Protein AF-0000000067243871 (afdb_homodimer)

Structure (mmCIF, N/CA/C/O backbone):
data_AF-0000000067243871-model_v1
#
loop_
_entity.id
_entity.type
_entity.pdbx_description
1 polymer 'Copper homeostasis protein cutC homolog'
#
loop_
_atom_site.group_PDB
_atom_site.id
_atom_site.type_symbol
_atom_site.label_atom_id
_atom_site.label_alt_id
_atom_site.label_comp_id
_atom_site.label_asym_id
_atom_site.label_entity_id
_atom_site.label_seq_id
_atom_site.pdbx_PDB_ins_code
_atom_site.Cartn_x
_atom_site.Cartn_y
_atom_site.Cartn_z
_atom_site.occupancy
_atom_site.B_iso_or_equiv
_atom_site.auth_seq_id
_atom_site.auth_comp_id
_atom_site.auth_asym_id
_atom_site.auth_atom_id
_atom_site.pdbx_PDB_model_num
ATOM 1 N N . MET A 1 1 ? 8.406 -3.414 8.094 1 83.31 1 MET A N 1
ATOM 2 C CA . MET A 1 1 ? 8.859 -2.148 7.52 1 83.31 1 MET A CA 1
ATOM 3 C C . MET A 1 1 ? 9.125 -1.122 8.617 1 83.31 1 MET A C 1
ATOM 5 O O . MET A 1 1 ? 10.227 -0.562 8.695 1 83.31 1 MET A O 1
ATOM 9 N N . ILE A 1 2 ? 8.273 -0.991 9.562 1 86.38 2 ILE A N 1
ATOM 10 C CA . ILE A 1 2 ? 8.422 0.014 10.609 1 86.38 2 ILE A CA 1
ATOM 11 C C . ILE A 1 2 ? 9.656 -0.306 11.461 1 86.38 2 ILE A C 1
ATOM 13 O O . ILE A 1 2 ? 10.484 0.57 11.719 1 86.38 2 ILE A O 1
ATOM 17 N N . ARG A 1 3 ? 9.805 -1.567 11.75 1 86.12 3 ARG A N 1
ATOM 18 C CA . ARG A 1 3 ? 10.945 -1.981 12.555 1 86.12 3 ARG A CA 1
ATOM 19 C C . ARG A 1 3 ? 12.258 -1.742 11.812 1 86.12 3 ARG A C 1
ATOM 21 O O . ARG A 1 3 ? 13.25 -1.315 12.406 1 86.12 3 ARG A O 1
ATOM 28 N N . ALA A 1 4 ? 12.219 -2.045 10.547 1 84.88 4 ALA A N 1
ATOM 29 C CA . ALA A 1 4 ? 13.414 -1.809 9.742 1 84.88 4 ALA A CA 1
ATOM 30 C C . ALA A 1 4 ? 13.766 -0.324 9.703 1 84.88 4 ALA A C 1
ATOM 32 O O . ALA A 1 4 ? 14.938 0.047 9.836 1 84.88 4 ALA A O 1
ATOM 33 N N . CYS A 1 5 ? 12.789 0.509 9.539 1 87.19 5 CYS 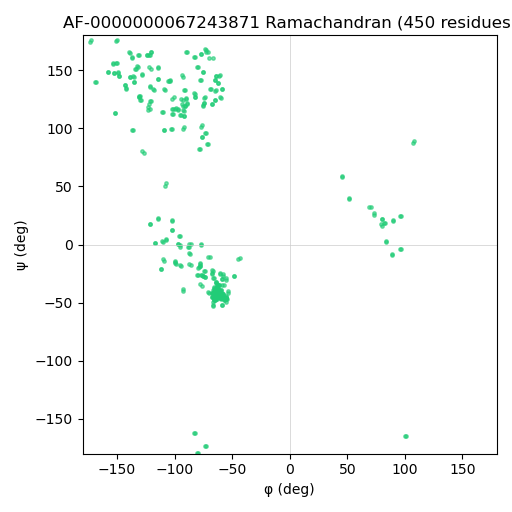A N 1
ATOM 34 C CA . CYS A 1 5 ? 13 1.952 9.523 1 87.19 5 CYS A CA 1
ATOM 35 C C . CYS A 1 5 ? 13.531 2.441 10.859 1 87.19 5 CYS A C 1
ATOM 37 O O . CYS A 1 5 ? 14.477 3.232 10.906 1 87.19 5 CYS A O 1
ATOM 39 N N . ARG A 1 6 ? 12.922 1.934 11.93 1 89.5 6 ARG A N 1
ATOM 40 C CA . ARG A 1 6 ? 13.344 2.346 13.266 1 89.5 6 ARG A CA 1
ATOM 41 C C . ARG A 1 6 ? 14.797 1.952 13.523 1 89.5 6 ARG A C 1
ATOM 43 O O . ARG A 1 6 ? 15.555 2.727 14.102 1 89.5 6 ARG A O 1
ATOM 50 N N . SER A 1 7 ? 15.141 0.756 13.078 1 88.62 7 SER A N 1
ATOM 51 C CA . SER A 1 7 ? 16.5 0.273 13.273 1 88.62 7 SER A CA 1
ATOM 52 C C . SER A 1 7 ? 17.5 1.101 12.477 1 88.62 7 SER A C 1
ATOM 54 O O . SER A 1 7 ? 18.656 1.27 12.898 1 88.62 7 SER A O 1
ATOM 56 N N . ALA A 1 8 ? 17.094 1.659 11.375 1 85.75 8 ALA A N 1
ATOM 57 C CA . ALA A 1 8 ? 18 2.348 10.453 1 85.75 8 ALA A CA 1
ATOM 58 C C . ALA A 1 8 ? 18.031 3.848 10.727 1 85.75 8 ALA A C 1
ATOM 60 O O . ALA A 1 8 ? 18.922 4.555 10.266 1 85.75 8 ALA A O 1
ATOM 61 N N . PHE A 1 9 ? 17 4.371 11.461 1 87.75 9 PHE A N 1
ATOM 62 C CA . PHE A 1 9 ? 16.812 5.809 11.617 1 87.75 9 PHE A CA 1
ATOM 63 C C . PHE A 1 9 ? 16.609 6.168 13.086 1 87.75 9 PHE A C 1
ATOM 65 O O . PHE A 1 9 ? 15.703 5.648 13.742 1 87.75 9 PHE A O 1
ATOM 72 N N . SER A 1 10 ? 17.391 7.117 13.633 1 89.56 10 SER A N 1
ATOM 73 C CA . SER A 1 10 ? 17.359 7.453 15.047 1 89.56 10 SER A CA 1
ATOM 74 C C . SER A 1 10 ? 16.516 8.703 15.305 1 89.56 10 SER A C 1
ATOM 76 O O . SER A 1 10 ? 16.188 9.008 16.453 1 89.56 10 SER A O 1
ATOM 78 N N . GLY A 1 11 ? 16.203 9.438 14.266 1 90.81 11 GLY A N 1
ATOM 79 C CA . GLY A 1 11 ? 15.398 10.633 14.43 1 90.81 11 GLY A CA 1
ATOM 80 C C . GLY A 1 11 ? 13.938 10.336 14.703 1 90.81 11 GLY A C 1
ATOM 81 O O . GLY A 1 11 ? 13.586 9.203 15.039 1 90.81 11 GLY A O 1
ATOM 82 N N . GLN A 1 12 ? 13.141 11.352 14.734 1 93.31 12 GLN A N 1
ATOM 83 C CA . GLN A 1 12 ? 11.711 11.195 14.992 1 93.31 12 GLN A CA 1
ATOM 84 C C . GLN A 1 12 ? 11.023 10.461 13.844 1 93.31 12 GLN A C 1
ATOM 86 O O . GLN A 1 12 ? 11.078 10.898 12.695 1 93.31 12 GLN A O 1
ATOM 91 N N . LEU A 1 13 ? 10.422 9.375 14.117 1 94.81 13 LEU A N 1
ATOM 92 C CA . LEU A 1 13 ? 9.758 8.531 13.125 1 94.81 13 LEU A CA 1
ATOM 93 C C . LEU A 1 13 ? 8.242 8.57 13.312 1 94.81 13 LEU A C 1
ATOM 95 O O . LEU A 1 13 ? 7.73 8.188 14.359 1 94.81 13 LEU A O 1
ATOM 99 N N . MET A 1 14 ? 7.59 9.117 12.352 1 96.62 14 MET A N 1
ATOM 100 C CA . MET A 1 14 ? 6.133 9.164 12.328 1 96.62 14 MET A CA 1
ATOM 101 C C . MET A 1 14 ? 5.57 8.164 11.32 1 96.62 14 MET A C 1
ATOM 103 O O . MET A 1 14 ? 6.109 8.008 10.227 1 96.62 14 MET A O 1
ATOM 107 N N . VAL A 1 15 ? 4.492 7.508 11.664 1 96.5 15 VAL A N 1
ATOM 108 C CA . VAL A 1 15 ? 3.941 6.492 10.773 1 96.5 15 VAL A CA 1
ATOM 109 C C . VAL A 1 15 ? 2.504 6.852 10.406 1 96.5 15 VAL A C 1
ATOM 111 O O . VAL A 1 15 ? 1.722 7.27 11.266 1 96.5 15 VAL A O 1
ATOM 114 N N . MET A 1 16 ? 2.164 6.723 9.188 1 96.19 16 MET A N 1
ATOM 115 C CA . MET A 1 16 ? 0.822 6.98 8.664 1 96.19 16 MET A CA 1
ATOM 116 C C . MET A 1 16 ? -0.132 5.852 9.047 1 96.19 16 MET A C 1
ATOM 118 O O . MET A 1 16 ? 0.152 4.68 8.781 1 96.19 16 MET A O 1
ATOM 122 N N . VAL A 1 17 ? -1.142 6.156 9.695 1 97.38 17 VAL A N 1
ATOM 123 C CA . VAL A 1 17 ? -2.232 5.242 10.023 1 97.38 17 VAL A CA 1
ATOM 124 C C . VAL A 1 17 ? -3.428 5.52 9.117 1 97.38 17 VAL A C 1
ATOM 126 O O . VAL A 1 17 ? -4.195 6.453 9.359 1 97.38 17 VAL A O 1
ATOM 129 N N . ARG A 1 18 ? -3.609 4.77 8.109 1 95.06 18 ARG A N 1
ATOM 130 C CA . ARG A 1 18 ? -4.609 4.941 7.066 1 95.06 18 ARG A CA 1
ATOM 131 C C . ARG A 1 18 ? -5.004 3.604 6.453 1 95.06 18 ARG A C 1
ATOM 133 O O . ARG A 1 18 ? -4.188 2.953 5.793 1 95.06 18 ARG A O 1
ATOM 140 N N . PRO A 1 19 ? -6.215 3.207 6.656 1 91.06 19 PRO A N 1
ATOM 141 C CA . PRO A 1 19 ? -6.594 1.842 6.285 1 91.06 19 PRO A CA 1
ATOM 142 C C . PRO A 1 19 ? -6.832 1.685 4.785 1 91.06 19 PRO A C 1
ATOM 144 O O . PRO A 1 19 ? -6.879 0.56 4.277 1 91.06 19 PRO A O 1
ATOM 147 N N . ARG A 1 20 ? -6.996 2.74 4.043 1 86.69 20 ARG A N 1
ATOM 148 C CA . ARG A 1 20 ? -7.152 2.666 2.594 1 86.69 20 ARG A CA 1
ATOM 149 C C . ARG A 1 20 ? -6.691 3.955 1.926 1 86.69 20 ARG A C 1
ATOM 151 O O . ARG A 1 20 ? -6.707 5.023 2.545 1 86.69 20 ARG A O 1
ATOM 158 N N . GLY A 1 21 ? -6.348 3.828 0.744 1 85.62 21 GLY A N 1
ATOM 159 C CA . GLY A 1 21 ? -5.941 4.996 -0.021 1 85.62 21 GLY A CA 1
ATOM 160 C C . GLY A 1 21 ? -7.117 5.801 -0.545 1 85.62 21 GLY A C 1
ATOM 161 O O . GLY A 1 21 ? -8.266 5.516 -0.219 1 85.62 21 GLY A O 1
ATOM 162 N N . GLY A 1 22 ? -6.668 6.836 -1.24 1 87.06 22 GLY A N 1
ATOM 163 C CA . GLY A 1 22 ? -7.688 7.656 -1.882 1 87.06 22 GLY A CA 1
ATOM 164 C C . GLY A 1 22 ? -7.996 8.93 -1.116 1 87.06 22 GLY A C 1
ATOM 165 O O . GLY A 1 22 ? -7.227 9.344 -0.248 1 87.06 22 GLY A O 1
ATOM 166 N N . GLY A 1 23 ? -9.164 9.531 -1.521 1 91 23 GLY A N 1
ATOM 167 C CA . GLY A 1 23 ? -9.523 10.828 -0.972 1 91 23 GLY A CA 1
ATOM 168 C C . GLY A 1 23 ? -10.711 10.773 -0.039 1 91 23 GLY A C 1
ATOM 169 O O . GLY A 1 23 ? -11.211 11.812 0.398 1 91 23 GLY A O 1
ATOM 170 N N . ASP A 1 24 ? -11.195 9.547 0.159 1 93.94 24 ASP A N 1
ATOM 171 C CA . ASP A 1 24 ? -12.305 9.352 1.08 1 93.94 24 ASP A CA 1
ATOM 172 C C . ASP A 1 24 ? -11.805 9.039 2.49 1 93.94 24 ASP A C 1
ATOM 174 O O . ASP A 1 24 ? -11.227 7.98 2.732 1 93.94 24 ASP A O 1
ATOM 178 N N . PHE A 1 25 ? -12.102 9.953 3.391 1 97.31 25 PHE A N 1
ATOM 179 C CA . PHE A 1 25 ? -11.609 9.812 4.758 1 97.31 25 PHE A CA 1
ATOM 180 C C . PHE A 1 25 ? -12.766 9.594 5.727 1 97.31 25 PHE A C 1
ATOM 182 O O . PHE A 1 25 ? -12.688 9.977 6.895 1 97.31 25 PHE A O 1
ATOM 189 N N . VAL A 1 26 ? -13.898 9.109 5.211 1 97.31 26 VAL A N 1
ATOM 190 C CA . VAL A 1 26 ? -15.023 8.641 6.02 1 97.31 26 VAL A CA 1
ATOM 191 C C . VAL A 1 26 ? -14.867 7.148 6.305 1 97.31 26 VAL A C 1
ATOM 193 O O . VAL A 1 26 ? -14.867 6.332 5.383 1 97.31 26 VAL A O 1
ATOM 196 N N . TYR A 1 27 ? -14.773 6.852 7.582 1 96.31 27 TYR A N 1
ATOM 197 C CA . TYR A 1 27 ? -14.391 5.488 7.934 1 96.31 27 TYR A CA 1
ATOM 198 C C . TYR A 1 27 ? -15.531 4.77 8.641 1 96.31 27 TYR A C 1
ATOM 200 O O . TYR A 1 27 ? -16.266 5.375 9.43 1 96.31 27 TYR A O 1
ATOM 208 N N . SER A 1 28 ? -15.68 3.473 8.336 1 93.88 28 SER A N 1
ATOM 209 C CA . SER A 1 28 ? -16.562 2.596 9.086 1 93.88 28 SER A CA 1
ATOM 210 C C . SER A 1 28 ? -15.984 2.258 10.453 1 93.88 28 SER A C 1
ATOM 212 O O . SER A 1 28 ? -14.797 2.504 10.711 1 93.88 28 SER A O 1
ATOM 214 N N . ASP A 1 29 ? -16.797 1.679 11.336 1 95.06 29 ASP A N 1
ATOM 215 C CA . ASP A 1 29 ? -16.328 1.258 12.648 1 95.06 29 ASP A CA 1
ATOM 216 C C . ASP A 1 29 ? -15.219 0.217 12.539 1 95.06 29 ASP A C 1
ATOM 218 O O . ASP A 1 29 ? -14.258 0.241 13.312 1 95.06 29 ASP A O 1
ATOM 222 N N . ALA A 1 30 ? -15.383 -0.654 11.617 1 91.88 30 ALA A N 1
ATOM 223 C CA . ALA A 1 30 ? -14.375 -1.69 11.406 1 91.88 30 ALA A CA 1
ATOM 224 C C . ALA A 1 30 ? -13.039 -1.081 11 1 91.88 30 ALA A C 1
ATOM 226 O O . ALA A 1 30 ? -11.984 -1.509 11.477 1 91.88 30 ALA A O 1
ATOM 227 N N . GLU A 1 31 ? -13.07 -0.105 10.133 1 93.88 31 GLU A N 1
ATOM 228 C CA . GLU A 1 31 ? -11.852 0.576 9.711 1 93.88 31 GLU A CA 1
ATOM 229 C C . GLU A 1 31 ? -11.203 1.322 10.875 1 93.88 31 GLU A C 1
ATOM 231 O O . GLU A 1 31 ? -9.977 1.334 11 1 93.88 31 GLU A O 1
ATOM 236 N N . VAL A 1 32 ? -12 1.915 11.695 1 97.44 32 VAL A N 1
ATOM 237 C CA . VAL A 1 32 ? -11.477 2.633 12.852 1 97.44 32 VAL A CA 1
ATOM 238 C C . VAL A 1 32 ? -10.781 1.655 13.797 1 97.44 32 VAL A C 1
ATOM 240 O O . VAL A 1 32 ? -9.711 1.954 14.336 1 97.44 32 VAL A O 1
ATOM 243 N N . GLN A 1 33 ? -11.398 0.511 13.977 1 95.5 33 GLN A N 1
ATOM 244 C CA . GLN A 1 33 ? -10.773 -0.498 14.82 1 95.5 33 GLN A CA 1
ATOM 245 C C . GLN A 1 33 ? -9.414 -0.91 14.273 1 95.5 33 GLN A C 1
ATOM 247 O O . GLN A 1 33 ? -8.461 -1.095 15.031 1 95.5 33 GLN A O 1
ATOM 252 N N . VAL A 1 34 ? -9.336 -1.021 12.977 1 94.94 34 VAL A N 1
ATOM 253 C CA . VAL A 1 34 ? -8.07 -1.343 12.336 1 94.94 34 VAL A CA 1
ATOM 254 C C . VAL A 1 34 ? -7.055 -0.231 12.609 1 94.94 34 VAL A C 1
ATOM 256 O O . VAL A 1 34 ? -5.895 -0.503 12.922 1 94.94 34 VAL A O 1
ATOM 259 N N . MET A 1 35 ? -7.465 0.986 12.531 1 97.75 35 MET A N 1
ATOM 260 C CA . MET A 1 35 ? -6.586 2.131 12.758 1 97.75 35 MET A CA 1
ATOM 261 C C . MET A 1 35 ? -6.07 2.145 14.195 1 97.75 35 MET A C 1
ATOM 263 O O . MET A 1 35 ? -4.891 2.414 14.43 1 97.75 35 MET A O 1
ATOM 267 N N . LEU A 1 36 ? -6.969 1.835 15.102 1 97.69 36 LEU A N 1
ATOM 268 C CA . LEU A 1 36 ? -6.566 1.789 16.5 1 97.69 36 LEU A CA 1
ATOM 269 C C . LEU A 1 36 ? -5.52 0.702 16.734 1 97.69 36 LEU A C 1
ATOM 271 O O . LEU A 1 36 ? -4.52 0.931 17.422 1 97.69 36 LEU A O 1
ATOM 275 N N . GLU A 1 37 ? -5.73 -0.431 16.156 1 94.44 37 GLU A N 1
ATOM 276 C CA . GLU A 1 37 ? -4.762 -1.514 16.281 1 94.44 37 GLU A CA 1
ATOM 277 C C . GLU A 1 37 ? -3.434 -1.138 15.633 1 94.44 37 GLU A C 1
ATOM 279 O O . GLU A 1 37 ? -2.365 -1.491 16.141 1 94.44 37 GLU A O 1
ATOM 284 N N . ASP A 1 38 ? -3.506 -0.449 14.539 1 95.81 38 ASP A N 1
ATOM 285 C CA . ASP A 1 38 ? -2.299 0.009 13.859 1 95.81 38 ASP A CA 1
ATOM 286 C C . ASP A 1 38 ? -1.501 0.965 14.742 1 95.81 38 ASP A C 1
ATOM 288 O O . ASP A 1 38 ? -0.269 0.931 14.75 1 95.81 38 ASP A O 1
ATOM 292 N N . ILE A 1 39 ? -2.188 1.791 15.469 1 97.81 39 ILE A N 1
ATOM 293 C CA . ILE A 1 39 ? -1.517 2.717 16.375 1 97.81 39 ILE A CA 1
ATOM 294 C C . ILE A 1 39 ? -0.784 1.933 17.453 1 97.81 39 ILE A C 1
ATOM 296 O O . ILE A 1 39 ? 0.384 2.205 17.75 1 97.81 39 ILE A O 1
ATOM 300 N N . ARG A 1 40 ? -1.415 0.957 18.047 1 96.38 40 ARG A N 1
ATOM 301 C CA . ARG A 1 40 ? -0.789 0.135 19.078 1 96.38 40 ARG A CA 1
ATOM 302 C C . ARG A 1 40 ? 0.431 -0.598 18.516 1 96.38 40 ARG A C 1
ATOM 304 O O . ARG A 1 40 ? 1.471 -0.665 19.188 1 96.38 40 ARG A O 1
ATOM 311 N N . THR A 1 41 ? 0.259 -1.119 17.344 1 92.75 41 THR A N 1
ATOM 312 C CA . THR A 1 41 ? 1.353 -1.847 16.703 1 92.75 41 THR A CA 1
ATOM 313 C C . THR A 1 41 ? 2.525 -0.915 16.422 1 92.75 41 THR A C 1
ATOM 315 O O . THR A 1 41 ? 3.684 -1.287 16.609 1 92.75 41 THR A O 1
ATOM 318 N N . ALA A 1 42 ? 2.213 0.248 15.875 1 95.25 42 ALA A N 1
ATOM 319 C CA . ALA A 1 42 ? 3.258 1.233 15.609 1 95.25 42 ALA A CA 1
ATOM 320 C C . ALA A 1 42 ? 4.039 1.564 16.875 1 95.25 42 ALA A C 1
ATOM 322 O O . ALA A 1 42 ? 5.27 1.624 16.859 1 95.25 42 ALA A O 1
ATOM 323 N N . LYS A 1 43 ? 3.35 1.765 17.953 1 97.06 43 LYS A N 1
ATOM 324 C CA . LYS A 1 43 ? 4.004 2.025 19.234 1 97.06 43 LYS A CA 1
ATOM 325 C C . LYS A 1 43 ? 4.949 0.891 19.609 1 97.06 43 LYS A C 1
ATOM 327 O O . LYS A 1 43 ? 6.094 1.134 20.016 1 97.06 43 LYS A O 1
ATOM 332 N N . ALA A 1 44 ? 4.457 -0.286 19.484 1 93.44 44 ALA A N 1
ATOM 333 C CA . ALA A 1 44 ? 5.254 -1.46 19.828 1 93.44 44 ALA A CA 1
ATOM 334 C C . ALA A 1 44 ? 6.52 -1.53 18.969 1 93.44 44 ALA A C 1
ATOM 336 O O . ALA A 1 44 ? 7.527 -2.102 19.391 1 93.44 44 ALA A O 1
ATOM 337 N N . CYS A 1 45 ? 6.4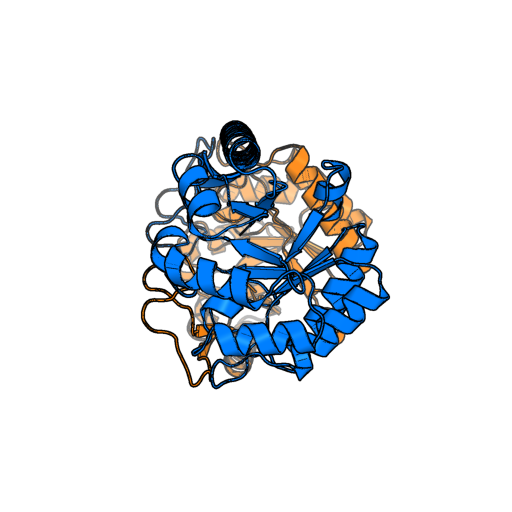77 -0.926 17.812 1 92.94 45 CYS A N 1
ATOM 338 C CA . CYS A 1 45 ? 7.625 -0.932 16.922 1 92.94 45 CYS A CA 1
ATOM 339 C C . CYS A 1 45 ? 8.57 0.22 17.234 1 92.94 45 CYS A C 1
ATOM 341 O O . CYS A 1 45 ? 9.609 0.375 16.578 1 92.94 45 CYS A O 1
ATOM 343 N N . GLY A 1 46 ? 8.188 1.13 18.109 1 95.25 46 GLY A N 1
ATOM 344 C CA . GLY A 1 46 ? 9.102 2.146 18.609 1 95.25 46 GLY A CA 1
ATOM 345 C C . GLY A 1 46 ? 8.992 3.463 17.859 1 95.25 46 GLY A C 1
ATOM 346 O O . GLY A 1 46 ? 9.953 4.234 17.812 1 95.25 46 GLY A O 1
ATOM 347 N N . VAL A 1 47 ? 7.875 3.699 17.281 1 96.56 47 VAL A N 1
ATOM 348 C CA . VAL A 1 47 ? 7.727 4.953 16.562 1 96.56 47 VAL A CA 1
ATOM 349 C C . VAL A 1 47 ? 7.5 6.098 17.547 1 96.56 47 VAL A C 1
ATOM 351 O O . VAL A 1 47 ? 7.188 5.867 18.719 1 96.56 47 VAL A O 1
ATOM 354 N N . ASP A 1 48 ? 7.676 7.324 17.078 1 97.69 48 ASP A N 1
ATOM 355 C CA . ASP A 1 48 ? 7.562 8.508 17.938 1 97.69 48 ASP A CA 1
ATOM 356 C C . ASP A 1 48 ? 6.195 9.164 17.781 1 97.69 48 ASP A C 1
ATOM 358 O O . ASP A 1 48 ? 5.785 9.961 18.625 1 97.69 48 ASP A O 1
ATOM 362 N N . GLY A 1 49 ? 5.504 8.82 16.734 1 98.12 49 GLY A N 1
ATOM 363 C CA . GLY A 1 49 ? 4.199 9.414 16.516 1 98.12 49 GLY A CA 1
ATOM 364 C C . GLY A 1 49 ? 3.453 8.781 15.352 1 98.12 49 GLY A C 1
ATOM 365 O O . GLY A 1 49 ? 3.984 7.91 14.664 1 98.12 49 GLY A O 1
ATOM 366 N N . VAL A 1 50 ? 2.209 9.234 15.164 1 98.5 50 VAL A N 1
ATOM 367 C CA . VAL A 1 50 ? 1.345 8.68 14.125 1 98.5 50 VAL A CA 1
ATOM 368 C C . VAL A 1 50 ? 0.696 9.812 13.336 1 98.5 50 VAL A C 1
ATOM 370 O O . VAL A 1 50 ? 0.607 10.945 13.82 1 98.5 50 VAL A O 1
ATOM 373 N N . VAL A 1 51 ? 0.349 9.578 12.117 1 98.69 51 VAL A N 1
ATOM 374 C CA . VAL A 1 51 ? -0.302 10.5 11.195 1 98.69 51 VAL A CA 1
ATOM 375 C C . VAL A 1 51 ? -1.636 9.914 10.734 1 98.69 51 VAL A C 1
ATOM 377 O O . VAL A 1 51 ? -1.694 8.773 10.273 1 98.69 51 VAL A O 1
ATOM 380 N N . PHE A 1 52 ? -2.689 10.617 10.922 1 98.69 52 PHE A N 1
ATOM 381 C CA . PHE A 1 52 ? -4.008 10.125 10.539 1 98.69 52 PHE A CA 1
ATOM 382 C C . PHE A 1 52 ? -4.934 11.281 10.18 1 98.69 52 PHE A C 1
ATOM 384 O O . PHE A 1 52 ? -4.539 12.445 10.242 1 98.69 52 PHE A O 1
ATOM 391 N N . GLY A 1 53 ? -6.078 11.055 9.742 1 98.62 53 GLY A N 1
ATOM 392 C CA . GLY A 1 53 ? -7.137 12 9.43 1 98.62 53 GLY A CA 1
ATOM 393 C C . GLY A 1 53 ? -8.477 11.344 9.18 1 98.62 53 GLY A C 1
ATOM 394 O O . GLY A 1 53 ? -8.539 10.281 8.555 1 98.62 53 GLY A O 1
ATOM 395 N N . ALA A 1 54 ? -9.5 11.938 9.664 1 98.62 54 ALA A N 1
ATOM 396 C CA . ALA A 1 54 ? -10.852 11.422 9.492 1 98.62 54 ALA A CA 1
ATOM 397 C C . ALA A 1 54 ? -11.852 12.555 9.273 1 98.62 54 ALA A C 1
ATOM 399 O O . ALA A 1 54 ? -11.812 13.57 9.977 1 98.62 54 ALA A O 1
ATOM 400 N N . LEU A 1 55 ? -12.688 12.406 8.344 1 98.38 55 LEU A N 1
ATOM 401 C CA . LEU A 1 55 ? -13.703 13.398 8.023 1 98.38 55 LEU A CA 1
ATOM 402 C C . LEU A 1 55 ? -15.102 12.797 8.117 1 98.38 55 LEU A C 1
ATOM 404 O O . LEU A 1 55 ? -15.25 11.57 8.188 1 98.38 55 LEU A O 1
ATOM 408 N N . ARG A 1 56 ? -16.062 13.656 8.195 1 98.12 56 ARG A N 1
ATOM 409 C CA . ARG A 1 56 ? -17.469 13.289 8.062 1 98.12 56 ARG A CA 1
ATOM 410 C C . ARG A 1 56 ? -17.922 13.359 6.605 1 98.12 56 ARG A C 1
ATOM 412 O O . ARG A 1 56 ? -17.219 13.93 5.762 1 98.12 56 ARG A O 1
ATOM 419 N N . PRO A 1 57 ? -19.078 12.781 6.297 1 96.88 57 PRO A N 1
ATOM 420 C CA . PRO A 1 57 ? -19.547 12.805 4.91 1 96.88 57 PRO A CA 1
ATOM 421 C C . PRO A 1 57 ? -19.688 14.227 4.359 1 96.88 57 PRO A C 1
ATOM 423 O O . PRO A 1 57 ? -19.516 14.445 3.158 1 96.88 57 PRO A O 1
ATOM 426 N N . ASP A 1 58 ? -19.891 15.227 5.148 1 97.5 58 ASP A N 1
ATOM 427 C CA . ASP A 1 58 ? -20.062 16.609 4.688 1 97.5 58 ASP A CA 1
ATOM 428 C C . ASP A 1 58 ? -18.703 17.297 4.559 1 97.5 58 ASP A C 1
ATOM 430 O O . ASP A 1 58 ? -18.656 18.5 4.289 1 97.5 58 ASP A O 1
ATOM 434 N N . GLY A 1 59 ? -17.625 16.594 4.855 1 97.19 59 GLY A N 1
ATOM 435 C CA . GLY A 1 59 ? -16.281 17.109 4.637 1 97.19 59 GLY A CA 1
ATOM 436 C C . GLY A 1 59 ? -15.672 17.719 5.879 1 97.19 59 GLY A C 1
ATOM 437 O O . GLY A 1 59 ? -14.5 18.094 5.875 1 97.19 59 GLY A O 1
ATOM 438 N N . THR A 1 60 ? -16.469 17.766 6.926 1 98.31 60 THR A N 1
ATOM 439 C CA . THR A 1 60 ? -15.93 18.344 8.148 1 98.31 60 THR A CA 1
ATOM 440 C C . THR A 1 60 ? -15.117 17.312 8.922 1 98.31 60 THR A C 1
ATOM 442 O O . THR A 1 60 ? -15.234 16.109 8.672 1 98.31 60 THR A O 1
ATOM 445 N N . VAL A 1 61 ? -14.289 17.812 9.82 1 98.69 61 VAL A N 1
ATOM 446 C CA . VAL A 1 61 ? -13.484 16.938 10.656 1 98.69 61 VAL A CA 1
ATOM 447 C C . VAL A 1 61 ? -14.398 16.031 11.484 1 98.69 61 VAL A C 1
ATOM 449 O O . VAL A 1 61 ? -15.367 16.5 12.094 1 98.69 61 VAL A O 1
ATOM 452 N N . ASP A 1 62 ? -14.195 14.727 11.422 1 98.69 62 ASP A N 1
ATOM 453 C CA . ASP A 1 62 ? -14.883 13.805 12.328 1 98.69 62 ASP A CA 1
ATOM 454 C C . ASP A 1 62 ? -14.258 13.844 13.719 1 98.69 62 ASP A C 1
ATOM 456 O O . ASP A 1 62 ? -13.344 13.07 14.016 1 98.69 62 ASP A O 1
ATOM 460 N N . ALA A 1 63 ? -14.797 14.68 14.547 1 98.69 63 ALA A N 1
ATOM 461 C CA . ALA A 1 63 ? -14.211 14.922 15.859 1 98.69 63 ALA A CA 1
ATOM 462 C C . ALA A 1 63 ? -14.242 13.664 16.719 1 98.69 63 ALA A C 1
ATOM 464 O O . ALA A 1 63 ? -13.336 13.43 17.516 1 98.69 63 ALA A O 1
ATOM 465 N N . THR A 1 64 ? -15.234 12.844 16.562 1 98.69 64 THR A N 1
ATOM 466 C CA . THR A 1 64 ? -15.375 11.625 17.359 1 98.69 64 THR A CA 1
ATOM 467 C C . THR A 1 64 ? -14.258 10.641 17.031 1 98.69 64 THR A C 1
ATOM 469 O O . THR A 1 64 ? -13.531 10.203 17.922 1 98.69 64 THR A O 1
ATOM 472 N N . ILE A 1 65 ? -14.125 10.375 15.781 1 98.69 65 ILE A N 1
ATOM 473 C CA . ILE A 1 65 ? -13.102 9.422 15.367 1 98.69 65 ILE A CA 1
ATOM 474 C C . ILE A 1 65 ? -11.719 10.008 15.633 1 98.69 65 ILE A C 1
ATOM 476 O O . ILE A 1 65 ? -10.836 9.32 16.156 1 98.69 65 ILE A O 1
ATOM 480 N N . THR A 1 66 ? -11.547 11.289 15.258 1 98.88 66 THR A N 1
ATOM 481 C CA . THR A 1 66 ? -10.273 11.953 15.492 1 98.88 66 THR A CA 1
ATOM 482 C C . THR A 1 66 ? -9.914 11.938 16.969 1 98.88 66 THR A C 1
ATOM 484 O O . THR A 1 66 ? -8.773 11.664 17.344 1 98.88 66 THR A O 1
ATOM 487 N N . GLY A 1 67 ? -10.867 12.188 17.766 1 98.81 67 GLY A N 1
ATOM 488 C CA . GLY A 1 67 ? -10.648 12.148 19.203 1 98.81 67 GLY A CA 1
ATOM 489 C C . GLY A 1 67 ? -10.25 10.781 19.719 1 98.81 67 GLY A C 1
ATOM 490 O O . GLY A 1 67 ? -9.391 10.664 20.594 1 98.81 67 GLY A O 1
ATOM 491 N N . ARG A 1 68 ? -10.844 9.773 19.234 1 98.69 68 ARG A N 1
ATOM 492 C CA . ARG A 1 68 ? -10.523 8.406 19.625 1 98.69 68 ARG A CA 1
ATOM 493 C C . ARG A 1 68 ? -9.094 8.047 19.234 1 98.69 68 ARG A C 1
ATOM 495 O O . ARG A 1 68 ? -8.352 7.477 20.031 1 98.69 68 ARG A O 1
ATOM 502 N N . LEU A 1 69 ? -8.742 8.367 18.031 1 98.81 69 LEU A N 1
ATOM 503 C CA . LEU A 1 69 ? -7.402 8.062 17.547 1 98.81 69 LEU A CA 1
ATOM 504 C C . LEU A 1 69 ? -6.352 8.859 18.312 1 98.81 69 LEU A C 1
ATOM 506 O O . LEU A 1 69 ? -5.355 8.297 18.766 1 98.81 69 LEU A O 1
ATOM 510 N N . TRP A 1 70 ? -6.613 10.148 18.469 1 98.81 70 TRP A N 1
ATOM 511 C CA . TRP A 1 70 ? -5.695 11.016 19.203 1 98.81 70 TRP A CA 1
ATOM 512 C C . TRP A 1 70 ? -5.609 10.602 20.672 1 98.81 70 TRP A C 1
ATOM 514 O O . TRP A 1 70 ? -4.523 10.594 21.25 1 98.81 70 TRP A O 1
ATOM 524 N N . GLY A 1 71 ? -6.73 10.305 21.219 1 98.81 71 GLY A N 1
ATOM 525 C CA . GLY A 1 71 ? -6.738 9.867 22.609 1 98.81 71 GLY A CA 1
ATOM 526 C C . GLY A 1 71 ? -5.832 8.672 22.859 1 98.81 71 GLY A C 1
ATOM 527 O O . GLY A 1 71 ? -5.043 8.672 23.797 1 98.81 71 GLY A O 1
ATOM 528 N N . LEU A 1 72 ? -5.918 7.707 22.016 1 98.81 72 LEU A N 1
ATOM 529 C CA . LEU A 1 72 ? -5.074 6.523 22.156 1 98.81 72 LEU A CA 1
ATOM 530 C C . LEU A 1 72 ? -3.604 6.883 21.953 1 98.81 72 LEU A C 1
ATOM 532 O O . LEU A 1 72 ? -2.746 6.465 22.734 1 98.81 72 LEU A O 1
ATOM 536 N N . ALA A 1 73 ? -3.326 7.629 20.891 1 98.81 73 ALA A N 1
ATOM 537 C CA . ALA A 1 73 ? -1.947 8.023 20.625 1 98.81 73 ALA A CA 1
ATOM 538 C C . ALA A 1 73 ? -1.344 8.766 21.812 1 98.81 73 ALA A C 1
ATOM 540 O O . ALA A 1 73 ? -0.219 8.469 22.219 1 98.81 73 ALA A O 1
ATOM 541 N N . ASN A 1 74 ? -2.121 9.688 22.312 1 98.69 74 ASN A N 1
ATOM 542 C CA . ASN A 1 74 ? -1.683 10.484 23.453 1 98.69 74 ASN A CA 1
ATOM 543 C C . ASN A 1 74 ? -1.431 9.617 24.688 1 98.69 74 ASN A C 1
ATOM 545 O O . ASN A 1 74 ? -0.425 9.789 25.375 1 98.69 74 ASN A O 1
ATOM 549 N N . GLU A 1 75 ? -2.303 8.727 24.938 1 98.69 75 GLU A N 1
ATOM 550 C CA . GLU A 1 75 ? -2.158 7.793 26.062 1 98.69 75 GLU A CA 1
ATOM 551 C C . GLU A 1 75 ? -0.868 6.988 25.938 1 98.69 75 GLU A C 1
ATOM 553 O O . GLU A 1 75 ? -0.215 6.703 26.953 1 98.69 75 GLU A O 1
ATOM 558 N N . LEU A 1 76 ? -0.525 6.707 24.812 1 98.56 76 LEU A N 1
ATOM 559 C CA . LEU A 1 76 ? 0.651 5.883 24.562 1 98.56 76 LEU A CA 1
ATOM 560 C C . LEU A 1 76 ? 1.911 6.738 24.484 1 98.56 76 LEU A C 1
ATOM 562 O O . LEU A 1 76 ? 3 6.23 24.203 1 98.56 76 LEU A O 1
ATOM 566 N N . GLY A 1 77 ? 1.765 8.039 24.594 1 98.5 77 GLY A N 1
ATOM 567 C CA . GLY A 1 77 ? 2.902 8.945 24.547 1 98.5 77 GLY A CA 1
ATOM 568 C C . GLY A 1 77 ? 3.387 9.234 23.141 1 98.5 77 GLY A C 1
ATOM 569 O O . GLY A 1 77 ? 4.562 9.539 22.938 1 98.5 77 GLY A O 1
ATOM 570 N N . LEU A 1 78 ? 2.555 9.047 22.203 1 98.56 78 LEU A N 1
ATOM 571 C CA . LEU A 1 78 ? 2.908 9.281 20.797 1 98.56 78 LEU A CA 1
ATOM 572 C C . LEU A 1 78 ? 2.531 10.703 20.375 1 98.56 78 LEU A C 1
ATOM 574 O O . LEU A 1 78 ? 1.499 11.227 20.797 1 98.56 78 LEU A O 1
ATOM 578 N N . ASP A 1 79 ? 3.338 11.32 19.516 1 98.19 79 ASP A N 1
ATOM 579 C CA . ASP A 1 79 ? 2.951 12.539 18.797 1 98.19 79 ASP A CA 1
ATOM 580 C C . ASP A 1 79 ? 1.905 12.242 17.734 1 98.19 79 ASP A C 1
ATOM 582 O O . ASP A 1 79 ? 1.642 11.078 17.422 1 98.19 79 ASP A O 1
ATOM 586 N N . ALA A 1 80 ? 1.275 13.328 17.234 1 98.56 80 ALA A N 1
ATOM 587 C CA . ALA A 1 80 ? 0.25 13.078 16.234 1 98.56 80 ALA A CA 1
ATOM 588 C C . ALA A 1 80 ? 0.172 14.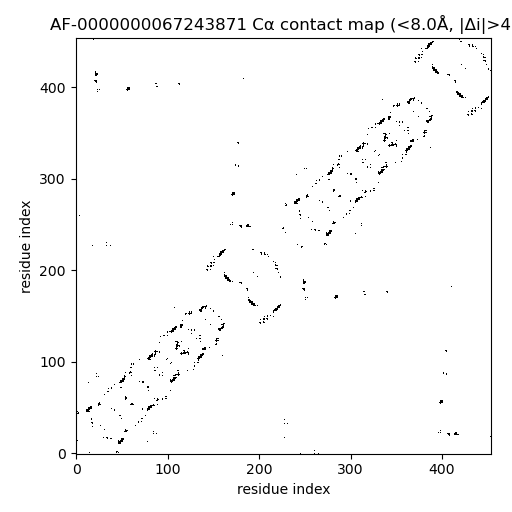227 15.227 1 98.56 80 ALA A C 1
ATOM 590 O O . ALA A 1 80 ? 0.413 15.383 15.586 1 98.56 80 ALA A O 1
ATOM 591 N N . THR A 1 81 ? -0.108 13.906 14.008 1 98.69 81 THR A N 1
ATOM 592 C CA . THR A 1 81 ? -0.372 14.859 12.93 1 98.69 81 THR A CA 1
ATOM 593 C C . THR A 1 81 ? -1.666 14.508 12.203 1 98.69 81 THR A C 1
ATOM 595 O O . THR A 1 81 ? -1.891 13.352 11.852 1 98.69 81 THR A O 1
ATOM 598 N N . PHE A 1 82 ? -2.586 15.516 12.156 1 98.88 82 PHE A N 1
ATOM 599 C CA . PHE A 1 82 ? -3.713 15.375 11.242 1 98.88 82 PHE A CA 1
ATOM 600 C C . PHE A 1 82 ? -3.273 15.617 9.805 1 98.88 82 PHE A C 1
ATOM 602 O O . PHE A 1 82 ? -2.789 16.703 9.469 1 98.88 82 PHE A O 1
ATOM 609 N N . HIS A 1 83 ? -3.451 14.562 8.93 1 98.38 83 HIS A N 1
ATOM 610 C CA . HIS A 1 83 ? -2.836 14.664 7.613 1 98.38 83 HIS A CA 1
ATOM 611 C C . HIS A 1 83 ? -3.709 15.469 6.656 1 98.38 83 HIS A C 1
ATOM 613 O O . HIS A 1 83 ? -4.598 16.203 7.086 1 98.38 83 HIS A O 1
ATOM 619 N N . ARG A 1 84 ? -3.51 15.367 5.391 1 97.38 84 ARG A N 1
ATOM 620 C CA . ARG A 1 84 ? -4.016 16.297 4.379 1 97.38 84 ARG A CA 1
ATOM 621 C C . ARG A 1 84 ? -5.496 16.047 4.113 1 97.38 84 ARG A C 1
ATOM 623 O O . ARG A 1 84 ? -6.105 16.75 3.301 1 97.38 84 ARG A O 1
ATOM 630 N N . ALA A 1 85 ? -6.082 15.031 4.848 1 97.69 85 ALA A N 1
ATOM 631 C CA . ALA A 1 85 ? -7.539 15.078 4.863 1 97.69 85 ALA A CA 1
ATOM 632 C C . ALA A 1 85 ? -8.039 16.484 5.188 1 97.69 85 ALA A C 1
ATOM 634 O O . ALA A 1 85 ? -9.109 16.891 4.73 1 97.69 85 ALA A O 1
ATOM 635 N N . PHE A 1 86 ? -7.262 17.234 5.902 1 98.69 86 PHE A N 1
ATOM 636 C CA . PHE A 1 86 ? -7.527 18.625 6.238 1 98.69 86 PHE A CA 1
ATOM 637 C C . PHE A 1 86 ? -7.801 19.453 4.98 1 98.69 86 PHE A C 1
ATOM 639 O O . PHE A 1 86 ? -8.695 20.297 4.969 1 98.69 86 PHE A O 1
ATOM 646 N N . ASP A 1 87 ? -7.043 19.188 3.936 1 98 87 ASP A N 1
ATOM 647 C CA . ASP A 1 87 ? -7.121 19.969 2.701 1 98 87 ASP A CA 1
ATOM 648 C C . ASP A 1 87 ? -8.43 19.688 1.966 1 98 87 ASP A C 1
ATOM 650 O O . ASP A 1 87 ? -8.781 20.406 1.022 1 98 87 ASP A O 1
ATOM 654 N N . MET A 1 88 ? -9.156 18.672 2.402 1 96.38 88 MET A N 1
ATOM 655 C CA . MET A 1 88 ? -10.406 18.297 1.747 1 96.38 88 MET A CA 1
ATOM 656 C C . MET A 1 88 ? -11.602 18.938 2.434 1 96.38 88 MET A C 1
ATOM 658 O O . MET A 1 88 ? -12.734 18.812 1.97 1 96.38 88 MET A O 1
ATOM 662 N N . THR A 1 89 ? -11.391 19.672 3.441 1 97.94 89 THR A N 1
ATOM 663 C CA . THR A 1 89 ? -12.469 20.281 4.211 1 97.94 89 THR A CA 1
ATOM 664 C C . THR A 1 89 ? -12.984 21.531 3.516 1 97.94 89 THR A C 1
ATOM 666 O O . THR A 1 89 ? -12.242 22.203 2.789 1 97.94 89 THR A O 1
ATOM 669 N N . PRO A 1 90 ? -14.266 21.891 3.738 1 97.25 90 PRO A N 1
ATOM 670 C CA . PRO A 1 90 ? -14.82 23.062 3.082 1 97.25 90 PRO A CA 1
ATOM 671 C C . PRO A 1 90 ? -14.336 24.375 3.703 1 97.25 90 PRO A C 1
ATOM 673 O O . PRO A 1 90 ? -14.312 25.406 3.033 1 97.25 90 PRO A O 1
ATOM 676 N N . ASP A 1 91 ? -13.977 24.359 4.984 1 97.81 91 ASP A N 1
ATOM 677 C CA . ASP A 1 91 ? -13.562 25.547 5.723 1 97.81 91 ASP A CA 1
ATOM 678 C C . ASP A 1 91 ? -12.336 25.266 6.578 1 97.81 91 ASP A C 1
ATOM 680 O O . ASP A 1 91 ? -12.453 24.797 7.711 1 97.81 91 ASP A O 1
ATOM 684 N N . PRO A 1 92 ? -11.172 25.641 6.047 1 98.12 92 PRO A N 1
ATOM 685 C CA . PRO A 1 92 ? -9.938 25.312 6.758 1 98.12 92 PRO A CA 1
ATOM 686 C C . PRO A 1 92 ? -9.867 25.953 8.148 1 98.12 92 PRO A C 1
ATOM 688 O O . PRO A 1 92 ? -9.32 25.344 9.078 1 98.12 92 PRO A O 1
ATOM 691 N N . ILE A 1 93 ? -10.383 27.094 8.305 1 98.38 93 ILE A N 1
ATOM 692 C CA . ILE A 1 93 ? -10.336 27.766 9.594 1 98.38 93 ILE A CA 1
ATOM 693 C C . ILE A 1 93 ? -11.18 26.984 10.609 1 98.38 93 ILE A C 1
ATOM 695 O O . ILE A 1 93 ? -10.719 26.703 11.719 1 98.38 93 ILE A O 1
ATOM 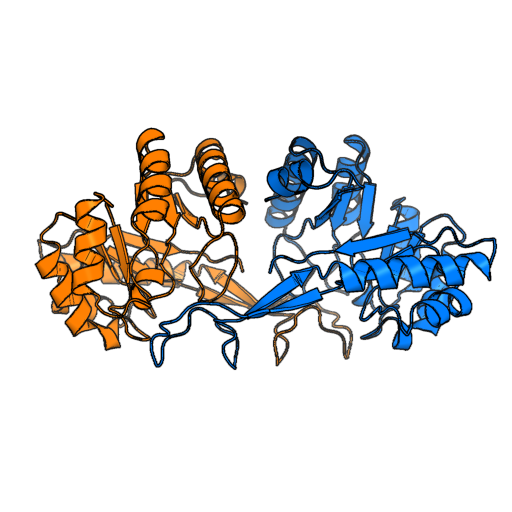699 N N . ALA A 1 94 ? -12.391 26.641 10.25 1 98.5 94 ALA A N 1
ATOM 700 C CA . ALA A 1 94 ? -13.25 25.844 11.125 1 98.5 94 ALA A CA 1
ATOM 701 C C . ALA A 1 94 ? -12.625 24.484 11.422 1 98.5 94 ALA A C 1
ATOM 703 O O . ALA A 1 94 ? -12.734 23.984 12.547 1 98.5 94 ALA A O 1
ATOM 704 N N . ALA A 1 95 ? -12.039 23.922 10.438 1 98.81 95 ALA A N 1
ATOM 705 C CA . ALA A 1 95 ? -11.359 22.641 10.625 1 98.81 95 ALA A CA 1
ATOM 706 C C . ALA A 1 95 ? -10.234 22.75 11.641 1 98.81 95 ALA A C 1
ATOM 708 O O . ALA A 1 95 ? -10.086 21.906 12.523 1 98.81 95 ALA A O 1
ATOM 709 N N . LEU A 1 96 ? -9.469 23.828 11.516 1 98.81 96 LEU A N 1
ATOM 710 C CA . LEU A 1 96 ? -8.375 24.047 12.461 1 98.81 96 LEU A CA 1
ATOM 711 C C . LEU A 1 96 ? -8.906 24.203 13.883 1 98.81 96 LEU A C 1
ATOM 713 O O . LEU A 1 96 ? -8.336 23.641 14.82 1 98.81 96 LEU A O 1
ATOM 717 N N . ASP A 1 97 ? -9.953 24.922 14 1 98.75 97 ASP A N 1
ATOM 718 C CA . ASP A 1 97 ? -10.562 25.109 15.312 1 98.75 97 ASP A CA 1
ATOM 719 C C . ASP A 1 97 ? -10.961 23.781 15.93 1 98.75 97 ASP A C 1
ATOM 721 O O . ASP A 1 97 ? -10.75 23.547 17.125 1 98.75 97 ASP A O 1
ATOM 725 N N . SER A 1 98 ? -11.531 22.906 15.125 1 98.69 98 SER A N 1
ATOM 726 C CA . SER A 1 98 ? -11.922 21.594 15.594 1 98.69 98 SER A CA 1
ATOM 727 C C . SER A 1 98 ? -10.727 20.797 16.109 1 98.69 98 SER A C 1
ATOM 729 O O . SER A 1 98 ? -10.797 20.172 17.172 1 98.69 98 SER A O 1
ATOM 731 N N . LEU A 1 99 ? -9.664 20.859 15.383 1 98.81 99 LEU A N 1
ATOM 732 C CA . LEU A 1 99 ? -8.469 20.125 15.781 1 98.81 99 LEU A CA 1
ATOM 733 C C . LEU A 1 99 ? -7.871 20.703 17.062 1 98.81 99 LEU A C 1
ATOM 735 O O . LEU A 1 99 ? -7.418 19.953 17.922 1 98.81 99 LEU A O 1
ATOM 739 N N . MET A 1 100 ? -7.848 22.047 17.141 1 98.62 100 MET A N 1
ATOM 740 C CA . MET A 1 100 ? -7.336 22.703 18.328 1 98.62 100 MET A CA 1
ATOM 741 C C . MET A 1 100 ? -8.172 22.328 19.547 1 98.62 100 MET A C 1
ATOM 743 O O . MET A 1 100 ? -7.633 22.094 20.641 1 98.62 100 MET A O 1
ATOM 747 N N . MET A 1 101 ? -9.43 22.266 19.359 1 98.38 101 MET A N 1
ATOM 748 C CA . MET A 1 101 ? -10.32 21.906 20.453 1 98.38 101 MET A CA 1
ATOM 749 C C . MET A 1 101 ? -10.031 20.484 20.938 1 98.38 101 MET A C 1
ATOM 751 O O . MET A 1 101 ? -10.133 20.203 22.141 1 98.38 101 MET A O 1
ATOM 755 N N . LEU A 1 102 ? -9.688 19.609 20.078 1 98.38 102 LEU A N 1
ATOM 756 C CA . LEU A 1 102 ? -9.375 18.234 20.422 1 98.38 102 LEU A CA 1
ATOM 757 C C . LEU A 1 102 ? -7.977 18.125 21.016 1 98.38 102 LEU A C 1
ATOM 759 O O . LEU A 1 102 ? -7.637 17.094 21.625 1 98.38 102 LEU A O 1
ATOM 763 N N . GLY A 1 103 ? -7.16 19.172 20.766 1 98.38 103 GLY A N 1
ATOM 764 C CA . GLY A 1 103 ? -5.828 19.203 21.359 1 98.38 103 GLY A CA 1
ATOM 765 C C . GLY A 1 103 ? -4.777 18.547 20.484 1 98.38 103 GLY A C 1
ATOM 766 O O . GLY A 1 103 ? -3.734 18.109 20.969 1 98.38 103 GLY A O 1
ATOM 767 N N . LEU A 1 104 ? -5.02 18.422 19.188 1 98.5 104 LEU A N 1
ATOM 768 C CA . LEU A 1 104 ? -4.016 17.859 18.297 1 98.5 104 LEU A CA 1
ATOM 769 C C . LEU A 1 104 ? -2.783 18.75 18.219 1 98.5 104 LEU A C 1
ATOM 771 O O . LEU A 1 104 ? -2.9 19.969 18.188 1 98.5 104 LEU A O 1
ATOM 775 N N . PRO A 1 105 ? -1.657 18.188 18.172 1 98.06 105 PRO A N 1
ATOM 776 C CA . PRO A 1 105 ? -0.427 18.984 18.172 1 98.06 105 PRO A CA 1
ATOM 777 C C . PRO A 1 105 ? -0.095 19.578 16.812 1 98.06 105 PRO A C 1
ATOM 779 O O . PRO A 1 105 ? 0.587 20.594 16.719 1 98.06 105 PRO A O 1
ATOM 782 N N . ARG A 1 106 ? -0.564 18.922 15.742 1 98.19 106 ARG A N 1
ATOM 783 C CA . ARG A 1 106 ? -0.046 19.297 14.43 1 98.19 106 ARG A CA 1
ATOM 784 C C . ARG A 1 106 ? -1.064 19 13.336 1 98.19 106 ARG A C 1
ATOM 786 O O . ARG A 1 106 ? -1.825 18.031 13.43 1 98.19 106 ARG A O 1
ATOM 793 N N . VAL A 1 107 ? -1.044 19.828 12.328 1 98.69 107 VAL A N 1
ATOM 794 C CA . VAL A 1 107 ? -1.843 19.609 11.133 1 98.69 107 VAL A CA 1
ATOM 795 C C . VAL A 1 107 ? -0.967 19.766 9.891 1 98.69 107 VAL A C 1
ATOM 797 O O . VAL A 1 107 ? -0.181 20.703 9.789 1 98.69 107 VAL A O 1
ATOM 800 N N . LEU A 1 108 ? -0.988 18.75 9.016 1 98.56 108 LEU A N 1
ATOM 801 C CA . LEU A 1 108 ? -0.343 18.812 7.707 1 98.56 108 LEU A CA 1
ATOM 802 C C . LEU A 1 108 ? -1.306 19.344 6.648 1 98.56 108 LEU A C 1
ATOM 804 O O . LEU A 1 108 ? -2.396 18.797 6.469 1 98.56 108 LEU A O 1
ATOM 808 N N . THR A 1 109 ? -0.903 20.406 5.918 1 98.56 109 THR A N 1
ATOM 809 C CA . THR A 1 109 ? -1.846 21.016 4.992 1 98.56 109 THR A CA 1
ATOM 810 C C . THR A 1 109 ? -1.106 21.797 3.904 1 98.56 109 THR A C 1
ATOM 812 O O . THR A 1 109 ? 0.004 22.281 4.129 1 98.56 109 THR A O 1
ATOM 815 N N . SER A 1 110 ? -1.709 21.812 2.779 1 97.75 110 SER A N 1
ATOM 816 C CA . SER A 1 110 ? -1.254 22.688 1.7 1 97.75 110 SER A CA 1
ATOM 817 C C . SER A 1 110 ? -2.033 24 1.683 1 97.75 110 SER A C 1
ATOM 819 O O . SER A 1 110 ? -1.961 24.766 0.714 1 97.75 110 SER A O 1
ATOM 821 N N . GLY A 1 111 ? -2.869 24.172 2.752 1 97.69 111 GLY A N 1
ATOM 822 C CA . GLY A 1 111 ? -3.732 25.344 2.779 1 97.69 111 GLY A CA 1
ATOM 823 C C . GLY A 1 111 ? -4.992 25.172 1.953 1 97.69 111 GLY A C 1
ATOM 824 O O . GLY A 1 111 ? -5.586 26.156 1.504 1 97.69 111 GLY A O 1
ATOM 825 N N . GLY A 1 112 ? -5.332 23.969 1.649 1 95.88 112 GLY A N 1
ATOM 826 C CA . GLY A 1 112 ? -6.539 23.672 0.886 1 95.88 112 GLY A CA 1
ATOM 827 C C . GLY A 1 112 ? -6.363 23.891 -0.605 1 95.88 112 GLY A C 1
ATOM 828 O O . GLY A 1 112 ? -7.344 24.094 -1.326 1 95.88 112 GLY A O 1
ATOM 829 N N . ALA A 1 113 ? -5.172 23.953 -1.031 1 95.88 113 ALA A N 1
ATOM 830 C CA . ALA A 1 113 ? -4.848 24.125 -2.447 1 95.88 113 ALA A CA 1
ATOM 831 C C . ALA A 1 113 ? -3.998 22.953 -2.951 1 95.88 113 ALA A C 1
ATOM 833 O O . ALA A 1 113 ? -3.518 22.141 -2.162 1 95.88 113 ALA A O 1
ATOM 834 N N . PRO A 1 114 ? -3.85 22.781 -4.238 1 93.69 114 PRO A N 1
ATOM 835 C CA . PRO A 1 114 ? -3.074 21.672 -4.777 1 93.69 114 PRO A CA 1
ATOM 836 C C . PRO A 1 114 ? -1.626 21.672 -4.293 1 93.69 114 PRO A C 1
ATOM 838 O O . PRO A 1 114 ? -1.023 20.609 -4.141 1 93.69 114 PRO A O 1
ATOM 841 N N . SER A 1 115 ? -1.122 22.891 -4.027 1 96.19 115 SER A N 1
ATOM 842 C CA . SER A 1 115 ? 0.238 23.016 -3.508 1 96.19 115 SER A CA 1
ATOM 843 C C . SER A 1 115 ? 0.312 24.047 -2.381 1 96.19 115 SER A C 1
ATOM 845 O O . SER A 1 115 ? -0.575 24.891 -2.242 1 96.19 115 SER A O 1
ATOM 847 N N . ALA A 1 116 ? 1.422 23.875 -1.635 1 97.31 116 ALA A N 1
ATOM 848 C CA . ALA A 1 116 ? 1.621 24.797 -0.512 1 97.31 116 ALA A CA 1
ATOM 849 C C . ALA A 1 116 ? 1.766 26.234 -0.994 1 97.31 116 ALA A C 1
ATOM 851 O O . ALA A 1 116 ? 1.234 27.156 -0.375 1 97.31 116 ALA A O 1
ATOM 852 N N . ILE A 1 117 ? 2.439 26.391 -2.09 1 97 117 ILE A N 1
ATOM 853 C CA . ILE A 1 117 ? 2.662 27.734 -2.605 1 97 117 ILE A CA 1
ATOM 854 C C . ILE A 1 117 ? 1.331 28.359 -3.041 1 97 117 ILE A C 1
ATOM 856 O O . ILE A 1 117 ? 1.042 29.516 -2.729 1 97 117 ILE A O 1
ATOM 860 N N . GLU A 1 118 ? 0.511 27.562 -3.686 1 97 118 GLU A N 1
ATOM 861 C CA . GLU A 1 118 ? -0.801 28.031 -4.121 1 97 118 GLU A CA 1
ATOM 862 C C . GLU A 1 118 ? -1.713 28.297 -2.932 1 97 118 GLU A C 1
ATOM 864 O O . GLU A 1 118 ? -2.631 29.125 -3.023 1 97 118 GLU A O 1
ATOM 869 N N . GLY A 1 119 ? -1.459 27.656 -1.833 1 97.81 119 GLY A N 1
ATOM 870 C CA . GLY A 1 119 ? -2.283 27.812 -0.645 1 97.81 119 GLY A CA 1
ATOM 871 C C . GLY A 1 119 ? -1.65 28.703 0.404 1 97.81 119 GLY A C 1
ATOM 872 O O . GLY A 1 119 ? -2.061 28.703 1.566 1 97.81 119 GLY A O 1
ATOM 873 N N . ALA A 1 120 ? -0.743 29.516 0.027 1 98 120 ALA A N 1
ATOM 874 C CA . ALA A 1 120 ? 0.106 30.234 0.968 1 98 120 ALA A CA 1
ATOM 875 C C . ALA A 1 120 ? -0.714 31.203 1.811 1 98 120 ALA A C 1
ATOM 877 O O . ALA A 1 120 ? -0.465 31.359 3.008 1 98 120 ALA A O 1
ATOM 878 N N . ASP A 1 121 ? -1.65 31.875 1.199 1 98.12 121 ASP A N 1
ATOM 879 C CA . ASP A 1 121 ? -2.473 32.812 1.954 1 98.12 121 ASP A CA 1
ATOM 880 C C . ASP A 1 121 ? -3.244 32.094 3.062 1 98.12 121 ASP A C 1
ATOM 882 O O . ASP A 1 121 ? -3.299 32.562 4.195 1 98.12 121 ASP A O 1
ATOM 886 N N . THR A 1 122 ? -3.801 31 2.707 1 98.44 122 THR A N 1
ATOM 887 C CA . THR A 1 122 ? -4.523 30.219 3.697 1 98.44 122 THR A CA 1
ATOM 888 C C . THR A 1 122 ? -3.57 29.688 4.766 1 98.44 122 THR A C 1
ATOM 890 O O . THR A 1 122 ? -3.896 29.688 5.953 1 98.44 122 THR A O 1
ATOM 893 N N . LEU A 1 123 ? -2.439 29.219 4.363 1 98.5 123 LEU A N 1
ATOM 894 C CA . LEU A 1 123 ? -1.44 28.75 5.316 1 98.5 123 LEU A CA 1
ATOM 895 C C . LEU A 1 123 ? -1.096 29.828 6.328 1 98.5 123 LEU A C 1
ATOM 897 O O . LEU A 1 123 ? -1.05 29.562 7.531 1 98.5 123 LEU A O 1
ATOM 901 N N . ALA A 1 124 ? -0.878 31.031 5.824 1 97.94 124 ALA A N 1
ATOM 902 C CA . ALA A 1 124 ? -0.57 32.156 6.707 1 97.94 124 ALA A CA 1
ATOM 903 C C . ALA A 1 124 ? -1.705 32.406 7.699 1 97.94 124 ALA A C 1
ATOM 905 O O . ALA A 1 124 ? -1.464 32.625 8.891 1 97.94 124 ALA A O 1
ATOM 906 N N . ALA A 1 125 ? -2.877 32.344 7.18 1 98.5 125 ALA A N 1
ATOM 907 C CA . ALA A 1 125 ? -4.047 32.531 8.031 1 98.5 125 ALA A CA 1
ATOM 908 C C . ALA A 1 125 ? -4.137 31.453 9.102 1 98.5 125 ALA A C 1
ATOM 910 O O . ALA A 1 125 ? -4.492 31.734 10.25 1 98.5 125 ALA A O 1
ATOM 911 N N . LEU A 1 126 ? -3.863 30.25 8.75 1 98.69 126 LEU A N 1
ATOM 912 C CA . LEU A 1 126 ? -3.908 29.125 9.68 1 98.69 126 LEU A CA 1
ATOM 913 C C . LEU A 1 126 ? -2.859 29.281 10.773 1 98.69 126 LEU A C 1
ATOM 915 O O . LEU A 1 126 ? -3.133 29.016 11.945 1 98.69 126 LEU A O 1
ATOM 919 N N . VAL A 1 127 ? -1.678 29.688 10.422 1 97.69 127 VAL A N 1
ATOM 920 C CA . VAL A 1 127 ? -0.61 29.906 11.391 1 97.69 127 VAL A CA 1
ATOM 921 C C . VAL A 1 127 ? -1.038 30.969 12.406 1 97.69 127 VAL A C 1
ATOM 923 O O . VAL A 1 127 ? -0.887 30.766 13.609 1 97.69 127 VAL A O 1
ATOM 926 N N . ARG A 1 128 ? -1.575 32.031 11.883 1 97.5 128 ARG A N 1
ATOM 927 C CA . ARG A 1 128 ? -2.043 33.094 12.758 1 97.5 128 ARG A CA 1
ATOM 928 C C . ARG A 1 128 ? -3.152 32.594 13.68 1 97.5 128 ARG A C 1
ATOM 930 O O . ARG A 1 128 ? -3.139 32.875 14.883 1 97.5 128 ARG A O 1
ATOM 937 N N . ARG A 1 129 ? -4.047 31.875 13.086 1 97.88 129 ARG A N 1
ATOM 938 C CA . ARG A 1 129 ? -5.184 31.359 13.852 1 97.88 129 ARG A CA 1
ATOM 939 C C . ARG A 1 129 ? -4.727 30.375 14.922 1 97.88 129 ARG A C 1
ATOM 941 O O . ARG A 1 129 ? -5.266 30.359 16.031 1 97.88 129 ARG A O 1
ATOM 948 N N . GLY A 1 130 ? -3.846 29.484 14.602 1 97.06 130 GLY A N 1
ATOM 949 C CA . GLY A 1 130 ? -3.334 28.5 15.539 1 97.06 130 GLY A CA 1
ATOM 950 C C . GLY A 1 130 ? -2.656 29.125 16.75 1 97.06 130 GLY A C 1
ATOM 951 O O . GLY A 1 130 ? -2.805 28.641 17.875 1 97.06 130 GLY A O 1
ATOM 952 N N . HIS A 1 131 ? -1.847 30.203 16.453 1 91.94 131 HIS A N 1
ATOM 953 C CA . HIS A 1 131 ? -1.228 31.031 17.484 1 91.94 131 HIS A CA 1
ATOM 954 C C . HIS A 1 131 ? -0.476 30.156 18.5 1 91.94 131 HIS A C 1
ATOM 956 O O . HIS A 1 131 ? -0.662 30.312 19.703 1 91.94 131 HIS A O 1
ATOM 962 N N . GLY A 1 132 ? 0.172 29.156 18 1 92.25 132 GLY A N 1
ATOM 963 C CA . GLY A 1 132 ? 1.041 28.328 18.828 1 92.25 132 GLY A CA 1
ATOM 964 C C . GLY A 1 132 ? 0.321 27.172 19.484 1 92.25 132 GLY A C 1
ATOM 965 O O . GLY A 1 132 ? 0.955 26.297 20.078 1 92.25 132 GLY A O 1
ATOM 966 N N . ARG A 1 133 ? -0.951 27.078 19.422 1 96.38 133 ARG A N 1
ATOM 967 C CA . ARG A 1 133 ? -1.72 26 20.031 1 96.38 133 ARG A CA 1
ATOM 968 C C . ARG A 1 133 ? -1.633 24.734 19.203 1 96.38 133 ARG A C 1
ATOM 970 O O . ARG A 1 133 ? -1.868 23.625 19.719 1 96.38 133 ARG A O 1
ATOM 977 N N . ILE A 1 134 ? -1.4 24.922 17.953 1 97.75 134 ILE A N 1
ATOM 978 C CA . ILE A 1 134 ? -1.224 23.812 17.016 1 97.75 134 ILE A CA 1
ATOM 979 C C . ILE A 1 134 ? -0.157 24.188 15.984 1 97.75 134 ILE A C 1
ATOM 981 O O . ILE A 1 134 ? -0.094 25.328 15.523 1 97.75 134 ILE A O 1
ATOM 985 N N . THR A 1 135 ? 0.695 23.281 15.68 1 97.5 135 THR A N 1
ATOM 986 C CA . THR A 1 135 ? 1.72 23.5 14.672 1 97.5 135 THR A CA 1
ATOM 987 C C . THR A 1 135 ? 1.16 23.266 13.273 1 97.5 135 THR A C 1
ATOM 989 O O . THR A 1 135 ? 0.559 22.219 13.008 1 97.5 135 THR A O 1
ATOM 992 N N . VAL A 1 136 ? 1.312 24.203 12.414 1 98.06 136 VAL A N 1
ATOM 993 C CA . VAL A 1 136 ? 0.941 24.047 11.008 1 98.06 136 VAL A CA 1
ATOM 994 C C . VAL A 1 136 ? 2.145 23.547 10.211 1 98.06 136 VAL A C 1
ATOM 996 O O . VAL A 1 136 ? 3.143 24.266 10.078 1 98.06 136 VAL A O 1
ATOM 999 N N . LEU A 1 137 ? 2.064 22.375 9.781 1 97.56 137 LEU A N 1
ATOM 1000 C CA . LEU A 1 137 ? 3.055 21.734 8.922 1 97.56 137 LEU A CA 1
ATOM 1001 C C . LEU A 1 137 ? 2.658 21.859 7.453 1 97.56 137 LEU A C 1
ATOM 1003 O O . LEU A 1 137 ? 1.685 21.234 7.012 1 97.56 137 LEU A O 1
ATOM 1007 N N . ALA A 1 138 ? 3.4 22.625 6.734 1 97.25 138 ALA A N 1
ATOM 1008 C CA . ALA A 1 138 ? 3.057 22.828 5.328 1 97.25 138 ALA A CA 1
ATOM 1009 C C . ALA A 1 138 ? 3.584 21.688 4.461 1 97.25 138 ALA A C 1
ATOM 1011 O O . ALA A 1 138 ? 4.754 21.312 4.562 1 97.25 138 ALA A O 1
ATOM 1012 N N . GLY A 1 139 ? 2.709 21.156 3.672 1 96.06 139 GLY A N 1
ATOM 1013 C CA . GLY A 1 139 ? 3.059 20.141 2.693 1 96.06 139 GLY A CA 1
ATOM 1014 C C . GLY A 1 139 ? 2.369 20.328 1.357 1 96.06 139 GLY A C 1
ATOM 1015 O O . GLY A 1 139 ? 1.37 21.047 1.267 1 96.06 139 GLY A O 1
ATOM 1016 N N . GLY A 1 140 ? 2.895 19.641 0.382 1 94.62 140 GLY A N 1
ATOM 1017 C CA . GLY A 1 140 ? 2.408 19.766 -0.981 1 94.62 140 GLY A CA 1
ATOM 1018 C C . GLY A 1 140 ? 3.373 20.516 -1.886 1 94.62 140 GLY A C 1
ATOM 1019 O O . GLY A 1 140 ? 3.293 21.734 -2.014 1 94.62 140 GLY A O 1
ATOM 1020 N N . GLY A 1 141 ? 4.23 19.781 -2.455 1 94.12 141 GLY A N 1
ATOM 1021 C CA . GLY A 1 141 ? 5.145 20.359 -3.43 1 94.12 141 GLY A CA 1
ATOM 1022 C C . GLY A 1 141 ? 6.219 21.219 -2.803 1 94.12 141 GLY A C 1
ATOM 1023 O O . GLY A 1 141 ? 6.68 22.188 -3.418 1 94.12 141 GLY A O 1
ATOM 1024 N N . VAL A 1 142 ? 6.566 21 -1.601 1 96.06 142 VAL A N 1
ATOM 1025 C CA . VAL A 1 142 ? 7.625 21.766 -0.951 1 96.06 142 VAL A CA 1
ATOM 1026 C C . VAL A 1 142 ? 8.984 21.328 -1.49 1 96.06 142 VAL A C 1
ATOM 1028 O O . VAL A 1 142 ? 9.281 20.141 -1.537 1 96.06 142 VAL A O 1
ATOM 1031 N N . THR A 1 143 ? 9.75 22.25 -1.941 1 95.69 143 THR A N 1
ATOM 1032 C CA . THR A 1 143 ? 11.086 22.047 -2.498 1 95.69 143 THR A CA 1
ATOM 1033 C C . THR A 1 143 ? 12.086 23.031 -1.882 1 95.69 143 THR A C 1
ATOM 1035 O O . THR A 1 143 ? 11.688 24 -1.244 1 95.69 143 THR A O 1
ATOM 1038 N N . PRO A 1 144 ? 13.359 22.688 -2.07 1 95.06 144 PRO A N 1
ATOM 1039 C CA . PRO A 1 144 ? 14.336 23.672 -1.604 1 95.06 144 PRO A CA 1
ATOM 1040 C C . PRO A 1 144 ? 14.117 25.047 -2.211 1 95.06 144 PRO A C 1
ATOM 1042 O O . PRO A 1 144 ? 14.359 26.062 -1.551 1 95.06 144 PRO A O 1
ATOM 1045 N N . GLY A 1 145 ? 13.609 25.109 -3.379 1 95.69 145 GLY A N 1
ATOM 1046 C CA . GLY A 1 145 ? 13.438 26.359 -4.117 1 95.69 145 GLY A CA 1
ATOM 1047 C C . GLY A 1 145 ? 12.312 27.219 -3.58 1 95.69 145 GLY A C 1
ATOM 1048 O O . GLY A 1 145 ? 12.32 28.438 -3.77 1 95.69 145 GLY A O 1
ATOM 1049 N N . ASN A 1 146 ? 11.352 26.641 -2.896 1 96.06 146 ASN A N 1
ATOM 1050 C CA . ASN A 1 146 ? 10.227 27.453 -2.439 1 96.06 146 ASN A CA 1
ATOM 1051 C C . ASN A 1 146 ? 10.148 27.5 -0.917 1 96.06 146 ASN A C 1
ATOM 1053 O O . ASN A 1 146 ? 9.258 28.141 -0.355 1 96.06 146 ASN A O 1
ATOM 1057 N N . THR A 1 147 ? 11.062 26.859 -0.294 1 95.25 147 THR A N 1
ATOM 1058 C CA . THR A 1 147 ? 11.109 26.766 1.161 1 95.25 147 THR A CA 1
ATOM 1059 C C . THR A 1 147 ? 11.203 28.172 1.78 1 95.25 147 THR A C 1
ATOM 1061 O O . THR A 1 147 ? 10.422 28.5 2.67 1 95.25 147 THR A O 1
ATOM 1064 N N . GLY A 1 148 ? 12.133 28.953 1.341 1 93.44 148 GLY A N 1
ATOM 1065 C CA . GLY A 1 148 ? 12.312 30.281 1.875 1 93.44 148 GLY A CA 1
ATOM 1066 C C . GLY A 1 148 ? 11.062 31.141 1.78 1 93.44 148 GLY A C 1
ATOM 1067 O O . GLY A 1 148 ? 10.68 31.797 2.75 1 93.44 148 GLY A O 1
ATOM 1068 N N . GLU A 1 149 ? 10.516 31.109 0.625 1 94.38 149 GLU A N 1
ATOM 1069 C CA . GLU A 1 149 ? 9.297 31.875 0.396 1 94.38 149 GLU A CA 1
ATOM 1070 C C . GLU A 1 149 ? 8.172 31.438 1.328 1 94.38 149 GLU A C 1
ATOM 1072 O O . GLU A 1 149 ? 7.488 32.25 1.924 1 94.38 149 GLU A O 1
ATOM 1077 N N . LEU A 1 150 ? 7.941 30.156 1.478 1 96.19 150 LEU A N 1
ATOM 1078 C CA . LEU A 1 150 ? 6.887 29.609 2.324 1 96.19 150 LEU A CA 1
ATOM 1079 C C . LEU A 1 150 ? 7.098 30.016 3.781 1 96.19 150 LEU A C 1
ATOM 1081 O O . LEU A 1 150 ? 6.152 30.422 4.457 1 96.19 150 LEU A O 1
ATOM 1085 N N . VAL A 1 151 ? 8.297 29.969 4.227 1 94 151 VAL A N 1
ATOM 1086 C CA . VAL A 1 151 ? 8.609 30.297 5.617 1 94 151 VAL A CA 1
ATOM 1087 C C . VAL A 1 151 ? 8.352 31.781 5.867 1 94 151 VAL A C 1
ATOM 1089 O O . VAL A 1 151 ? 7.66 32.156 6.824 1 94 151 VAL A O 1
ATOM 1092 N N . ARG A 1 152 ? 8.789 32.625 4.98 1 91.88 152 ARG A N 1
ATOM 1093 C CA . ARG A 1 152 ? 8.688 34.062 5.152 1 91.88 152 ARG A CA 1
ATOM 1094 C C . ARG A 1 152 ? 7.238 34.531 5.027 1 91.88 152 ARG A C 1
ATOM 1096 O O . ARG A 1 152 ? 6.762 35.312 5.852 1 91.88 152 ARG A O 1
ATOM 1103 N N . ARG A 1 153 ? 6.59 33.969 4.105 1 94 153 ARG A N 1
ATOM 1104 C CA . ARG A 1 153 ? 5.242 34.438 3.801 1 94 153 ARG A CA 1
ATOM 1105 C C . ARG A 1 153 ? 4.238 33.906 4.824 1 94 153 ARG A C 1
ATOM 1107 O O . ARG A 1 153 ? 3.258 34.594 5.141 1 94 153 ARG A O 1
ATOM 1114 N N . CYS A 1 154 ? 4.438 32.719 5.316 1 95.31 154 CYS A N 1
ATOM 1115 C CA . CYS A 1 154 ? 3.385 32.062 6.082 1 95.31 154 CYS A CA 1
ATOM 1116 C C . CYS A 1 154 ? 3.752 32 7.559 1 95.31 154 CYS A C 1
ATOM 1118 O O . CYS A 1 154 ? 2.904 31.688 8.398 1 95.31 154 CYS A O 1
ATOM 1120 N N . GLY A 1 155 ? 5.02 32.25 7.926 1 93.25 155 GLY A N 1
ATOM 1121 C CA . GLY A 1 155 ? 5.461 32.125 9.305 1 93.25 155 GLY A CA 1
ATOM 1122 C C . GLY A 1 155 ? 5.516 30.672 9.758 1 93.25 155 GLY A C 1
ATOM 1123 O O . GLY A 1 155 ? 5.219 30.359 10.914 1 93.25 155 GLY A O 1
ATOM 1124 N N . LEU A 1 156 ? 5.816 29.812 8.883 1 93.69 156 LEU A N 1
ATOM 1125 C CA . LEU A 1 156 ? 5.824 28.375 9.156 1 93.69 156 LEU A CA 1
ATOM 1126 C C . LEU A 1 156 ? 7.055 27.984 9.977 1 93.69 156 LEU A C 1
ATOM 1128 O O . LEU A 1 156 ? 8.141 28.531 9.766 1 93.69 156 LEU A O 1
ATOM 1132 N N . GLN A 1 157 ? 6.906 26.969 10.812 1 90.69 157 GLN A N 1
ATOM 1133 C CA . GLN A 1 157 ? 8.008 26.438 11.602 1 90.69 157 GLN A CA 1
ATOM 1134 C C . GLN A 1 157 ? 8.398 25.031 11.133 1 90.69 157 GLN A C 1
ATOM 1136 O O . GLN A 1 157 ? 9.492 24.562 11.438 1 90.69 157 GLN A O 1
ATOM 1141 N N . GLU A 1 158 ? 7.559 24.406 10.5 1 93.19 158 GLU A N 1
ATOM 1142 C CA . GLU A 1 158 ? 7.781 23.047 10.023 1 93.19 158 GLU A CA 1
ATOM 1143 C C . GLU A 1 158 ? 7.312 22.875 8.586 1 93.19 158 GLU A C 1
ATOM 1145 O O . GLU A 1 158 ? 6.277 23.422 8.195 1 93.19 158 GLU A O 1
ATOM 1150 N N . LEU A 1 159 ? 8.086 22.141 7.836 1 95.38 159 LEU A N 1
ATOM 1151 C CA . LEU A 1 159 ? 7.781 21.828 6.441 1 95.38 159 LEU A CA 1
ATOM 1152 C C . LEU A 1 159 ? 7.867 20.344 6.176 1 95.38 159 LEU A C 1
ATOM 1154 O O . LEU A 1 159 ? 8.664 19.641 6.801 1 95.38 159 LEU A O 1
ATOM 1158 N N . HIS A 1 160 ? 7.062 19.922 5.324 1 95.81 160 HIS A N 1
ATOM 1159 C CA . HIS A 1 160 ? 7.059 18.531 4.891 1 95.81 160 HIS A CA 1
ATOM 1160 C C . HIS A 1 160 ? 7.359 18.422 3.398 1 95.81 160 HIS A C 1
ATOM 1162 O O . HIS A 1 160 ? 6.781 19.156 2.588 1 95.81 160 HIS A O 1
ATOM 1168 N N . SER A 1 161 ? 8.211 17.547 3.049 1 94.5 161 SER A N 1
ATOM 1169 C CA . SER A 1 161 ? 8.531 17.234 1.658 1 94.5 161 SER A CA 1
ATOM 1170 C C . SER A 1 161 ? 8.695 15.742 1.446 1 94.5 161 SER A C 1
ATOM 1172 O O . SER A 1 161 ? 9.18 15.031 2.332 1 94.5 161 SER A O 1
ATOM 1174 N N . THR A 1 162 ? 8.258 15.273 0.264 1 90.56 162 THR A N 1
ATOM 1175 C CA . THR A 1 162 ? 8.484 13.875 -0.06 1 90.56 162 THR A CA 1
ATOM 1176 C C . THR A 1 162 ? 9.953 13.625 -0.391 1 90.56 162 THR A C 1
ATOM 1178 O O . THR A 1 162 ? 10.461 12.516 -0.22 1 90.56 162 THR A O 1
ATOM 1181 N N . ALA A 1 163 ? 10.633 14.672 -0.895 1 92.94 163 ALA A N 1
ATOM 1182 C CA . ALA A 1 163 ? 12.062 14.625 -1.196 1 92.94 163 ALA A CA 1
ATOM 1183 C C . ALA A 1 163 ? 12.438 13.344 -1.929 1 92.94 163 ALA A C 1
ATOM 1185 O O . ALA A 1 163 ? 13.352 12.633 -1.521 1 92.94 163 ALA A O 1
ATOM 1186 N N . LYS A 1 164 ? 11.805 13.133 -3.07 1 92.25 164 LYS A N 1
ATOM 1187 C CA . LYS A 1 164 ? 11.969 11.836 -3.727 1 92.25 164 LYS A CA 1
ATOM 1188 C C . LYS A 1 164 ? 12.703 11.984 -5.059 1 92.25 164 LYS A C 1
ATOM 1190 O O . LYS A 1 164 ? 12.711 13.07 -5.648 1 92.25 164 LYS A O 1
ATOM 1195 N N . ARG A 1 165 ? 13.344 11.008 -5.41 1 91.5 165 ARG A N 1
ATOM 1196 C CA . ARG A 1 165 ? 13.836 10.797 -6.766 1 91.5 165 ARG A CA 1
ATOM 1197 C C . ARG A 1 165 ? 13.336 9.477 -7.328 1 91.5 165 ARG A C 1
ATOM 1199 O O . ARG A 1 165 ? 12.836 8.625 -6.586 1 91.5 165 ARG A O 1
ATOM 1206 N N . VAL A 1 166 ? 13.43 9.344 -8.664 1 91.12 166 VAL A N 1
ATOM 1207 C CA . VAL A 1 166 ? 13 8.117 -9.312 1 91.12 166 VAL A CA 1
ATOM 1208 C C . VAL A 1 166 ? 14.164 7.133 -9.383 1 91.12 166 VAL A C 1
ATOM 1210 O O . VAL A 1 166 ? 15.258 7.484 -9.844 1 91.12 166 VAL A O 1
ATOM 1213 N N . GLU A 1 167 ? 13.914 6.047 -8.797 1 91.25 167 GLU A N 1
ATOM 1214 C CA . GLU A 1 167 ? 14.836 4.934 -8.984 1 91.25 167 GLU A CA 1
ATOM 1215 C C . GLU A 1 167 ? 14.422 4.059 -10.164 1 91.25 167 GLU A C 1
ATOM 1217 O O . GLU A 1 167 ? 13.234 3.764 -10.336 1 91.25 167 GLU A O 1
ATOM 1222 N N . ARG A 1 168 ? 15.406 3.732 -11.008 1 92.38 168 ARG A N 1
ATOM 1223 C CA . ARG A 1 168 ? 15.109 2.896 -12.164 1 92.38 168 ARG A CA 1
ATOM 1224 C C . ARG A 1 168 ? 15.602 1.469 -11.945 1 92.38 168 ARG A C 1
ATOM 1226 O O . ARG A 1 168 ? 16.688 1.254 -11.391 1 92.38 168 ARG A O 1
ATOM 1233 N N . SER A 1 169 ? 14.789 0.569 -12.414 1 91.62 169 SER A N 1
ATOM 1234 C CA . SER A 1 169 ? 15.078 -0.855 -12.273 1 91.62 169 SER A CA 1
ATOM 1235 C C . SER A 1 169 ? 16.344 -1.243 -13.039 1 91.62 169 SER A C 1
ATOM 1237 O O . SER A 1 169 ? 16.609 -0.708 -14.117 1 91.62 169 SER A O 1
ATOM 1239 N N . GLN A 1 170 ? 17.031 -2.189 -12.414 1 87.12 170 GLN A N 1
ATOM 1240 C CA . GLN A 1 170 ? 18.25 -2.686 -13.062 1 87.12 170 GLN A CA 1
ATOM 1241 C C . GLN A 1 170 ? 18 -4.039 -13.727 1 87.12 170 GLN A C 1
ATOM 1243 O O . GLN A 1 170 ? 18.938 -4.73 -14.109 1 87.12 170 GLN A O 1
ATOM 1248 N N . VAL A 1 171 ? 16.781 -4.359 -13.812 1 91.44 171 VAL A N 1
ATOM 1249 C CA . VAL A 1 171 ? 16.438 -5.637 -14.438 1 91.44 171 VAL A CA 1
ATOM 1250 C C . VAL A 1 171 ? 16.906 -5.633 -15.898 1 91.44 171 VAL A C 1
ATOM 1252 O O . VAL A 1 171 ? 16.781 -4.625 -16.594 1 91.44 171 VAL A O 1
ATOM 1255 N N . LEU A 1 172 ? 17.438 -6.719 -16.312 1 93.06 172 LEU A N 1
ATOM 1256 C CA . LEU A 1 172 ? 17.953 -6.836 -17.672 1 93.06 172 LEU A CA 1
ATOM 1257 C C . LEU A 1 172 ? 16.875 -7.402 -18.609 1 93.06 172 LEU A C 1
ATOM 1259 O O . LEU A 1 172 ? 16.75 -6.965 -19.75 1 93.06 172 LEU A O 1
ATOM 1263 N N . TYR A 1 173 ? 16.156 -8.289 -18.125 1 94.69 173 TYR A N 1
ATOM 1264 C CA . TYR A 1 173 ? 15.078 -8.891 -18.922 1 94.69 173 TYR A CA 1
ATOM 1265 C C . TYR A 1 173 ? 13.727 -8.328 -18.516 1 94.69 173 TYR A C 1
ATOM 1267 O O . TYR A 1 173 ? 13.367 -8.336 -17.344 1 94.69 173 TYR A O 1
ATOM 1275 N N . ARG A 1 174 ? 13.008 -7.82 -19.453 1 91.25 174 ARG A N 1
ATOM 1276 C CA . ARG A 1 174 ? 11.625 -7.371 -19.281 1 91.25 174 ARG A CA 1
ATOM 1277 C C . ARG A 1 174 ? 10.688 -8.109 -20.234 1 91.25 174 ARG A C 1
ATOM 1279 O O . ARG A 1 174 ? 10.812 -7.996 -21.453 1 91.25 174 ARG A O 1
ATOM 1286 N N . ARG A 1 175 ? 9.797 -8.844 -19.641 1 90.19 175 ARG A N 1
ATOM 1287 C CA . ARG A 1 175 ? 8.891 -9.609 -20.484 1 90.19 175 ARG A CA 1
ATOM 1288 C C . ARG A 1 175 ? 7.992 -8.695 -21.312 1 90.19 175 ARG A C 1
ATOM 1290 O O . ARG A 1 175 ? 7.242 -7.891 -20.75 1 90.19 175 ARG A O 1
ATOM 1297 N N . PRO A 1 176 ? 8.016 -8.875 -22.625 1 88.94 176 PRO A N 1
ATOM 1298 C CA . PRO A 1 176 ? 7.195 -7.996 -23.469 1 88.94 176 PRO A CA 1
ATOM 1299 C C . PRO A 1 176 ? 5.699 -8.172 -23.219 1 88.94 176 PRO A C 1
ATOM 1301 O O . PRO A 1 176 ? 5.223 -9.305 -23.078 1 88.94 176 PRO A O 1
ATOM 1304 N N . GLY A 1 177 ? 5.035 -7.094 -23.062 1 86.69 177 GLY A N 1
ATOM 1305 C CA . GLY A 1 177 ? 3.584 -7.105 -22.969 1 86.69 177 GLY A CA 1
ATOM 1306 C C . GLY A 1 177 ? 3.072 -7.414 -21.578 1 86.69 177 GLY A C 1
ATOM 1307 O O . GLY A 1 177 ? 1.863 -7.527 -21.375 1 86.69 177 GLY A O 1
ATOM 1308 N N . MET A 1 178 ? 3.984 -7.582 -20.656 1 90.5 178 MET A N 1
ATOM 1309 C CA . MET A 1 178 ? 3.582 -7.941 -19.297 1 90.5 178 MET A CA 1
ATOM 1310 C C . MET A 1 178 ? 3.77 -6.77 -18.344 1 90.5 178 MET A C 1
ATOM 1312 O O . MET A 1 178 ? 4.781 -6.07 -18.406 1 90.5 178 MET A O 1
ATOM 1316 N N . SER A 1 179 ? 2.738 -6.488 -17.5 1 89.75 179 SER A N 1
ATOM 1317 C CA . SER A 1 179 ? 2.811 -5.461 -16.469 1 89.75 179 SER A CA 1
ATOM 1318 C C . SER A 1 179 ? 2.23 -5.965 -15.148 1 89.75 179 SER A C 1
ATOM 1320 O O . SER A 1 179 ? 1.271 -6.738 -15.141 1 89.75 179 SER A O 1
ATOM 1322 N N . MET A 1 180 ? 2.811 -5.551 -14.094 1 88.81 180 MET A N 1
ATOM 1323 C CA . MET A 1 180 ? 2.348 -5.93 -12.758 1 88.81 180 MET A CA 1
ATOM 1324 C C . MET A 1 180 ? 1.673 -4.754 -12.062 1 88.81 180 MET A C 1
ATOM 1326 O O . MET A 1 180 ? 1.391 -4.816 -10.867 1 88.81 180 MET A O 1
ATOM 1330 N N . VAL A 1 181 ? 1.52 -3.641 -12.758 1 83.38 181 VAL A N 1
ATOM 1331 C CA . VAL A 1 181 ? 0.902 -2.449 -12.18 1 83.38 181 VAL A CA 1
ATOM 1332 C C . VAL A 1 181 ? -0.316 -2.051 -13.016 1 83.38 181 VAL A C 1
ATOM 1334 O O . VAL A 1 181 ? -0.396 -2.371 -14.203 1 83.38 181 VAL A O 1
ATOM 1337 N N . SER A 1 182 ? -1.242 -1.422 -12.391 1 71.44 182 SER A N 1
ATOM 1338 C CA . SER A 1 182 ? -2.467 -1.007 -13.062 1 71.44 182 SER A CA 1
ATOM 1339 C C . SER A 1 182 ? -2.303 0.364 -13.711 1 71.44 182 SER A C 1
ATOM 1341 O O . SER A 1 182 ? -3.062 0.725 -14.617 1 71.44 182 SER A O 1
ATOM 1343 N N . ALA A 1 183 ? -1.227 1.082 -13.25 1 64.06 183 ALA A N 1
ATOM 1344 C CA . ALA A 1 183 ? -1.032 2.438 -13.75 1 64.06 183 ALA A CA 1
ATOM 1345 C C . ALA A 1 183 ? -0.813 2.434 -15.266 1 64.06 183 ALA A C 1
ATOM 1347 O O . ALA A 1 183 ? -0.258 1.48 -15.812 1 64.06 183 ALA A O 1
ATOM 1348 N N . ARG A 1 184 ? -1.346 3.498 -15.875 1 68.69 184 ARG A N 1
ATOM 1349 C CA . ARG A 1 184 ? -1.156 3.703 -17.312 1 68.69 184 ARG A CA 1
ATOM 1350 C C . ARG A 1 184 ? -0.487 5.047 -17.578 1 68.69 184 ARG A C 1
ATOM 1352 O O . ARG A 1 18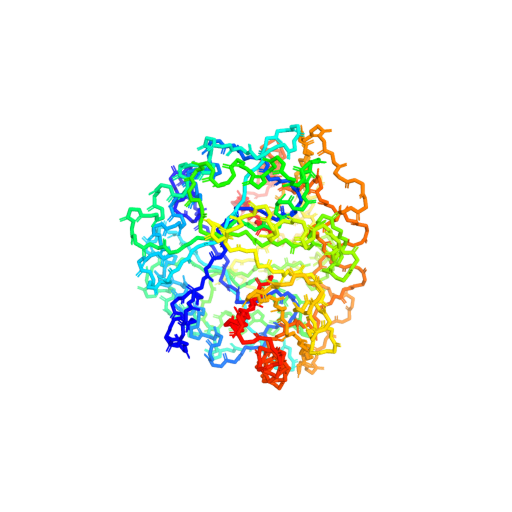4 ? -1.066 6.102 -17.312 1 68.69 184 ARG A O 1
ATOM 1359 N N . PRO A 1 185 ? 0.647 5.039 -18.203 1 72.44 185 PRO A N 1
ATOM 1360 C CA . PRO A 1 185 ? 1.43 3.863 -18.594 1 72.44 185 PRO A CA 1
ATOM 1361 C C . PRO A 1 185 ? 1.983 3.096 -17.391 1 72.44 185 PRO A C 1
ATOM 1363 O O . PRO A 1 185 ? 2.176 3.674 -16.328 1 72.44 185 PRO A O 1
ATOM 1366 N N . PRO A 1 186 ? 2.301 1.878 -17.719 1 74.75 186 PRO A N 1
ATOM 1367 C CA . PRO A 1 186 ? 2.803 1.082 -16.594 1 74.75 186 PRO A CA 1
ATOM 1368 C C . PRO A 1 186 ? 4.16 1.563 -16.094 1 74.75 186 PRO A C 1
ATOM 1370 O O . PRO A 1 186 ? 5.004 1.987 -16.891 1 74.75 186 PRO A O 1
ATOM 1373 N N . GLN A 1 187 ? 4.324 1.694 -14.781 1 81.25 187 GLN A N 1
ATOM 1374 C CA . GLN A 1 187 ? 5.57 2.08 -14.125 1 81.25 187 GLN A CA 1
ATOM 1375 C C . GLN A 1 187 ? 6.203 0.896 -13.398 1 81.25 187 GLN A C 1
ATOM 1377 O O . GLN A 1 187 ? 6.617 1.02 -12.242 1 81.25 187 GLN A O 1
ATOM 1382 N N . ASP A 1 188 ? 6.312 -0.201 -14.18 1 90.25 188 ASP A N 1
ATOM 1383 C CA . ASP A 1 188 ? 6.809 -1.447 -13.602 1 90.25 188 ASP A CA 1
ATOM 1384 C C . ASP A 1 188 ? 8.273 -1.317 -13.188 1 90.25 188 ASP A C 1
ATOM 1386 O O . ASP A 1 188 ? 8.719 -1.986 -12.258 1 90.25 188 ASP A O 1
ATOM 1390 N N . TRP A 1 189 ? 8.906 -0.402 -13.789 1 91.31 189 TRP A N 1
ATOM 1391 C CA . TRP A 1 189 ? 10.367 -0.493 -13.742 1 91.31 189 TRP A CA 1
ATOM 1392 C C . TRP A 1 189 ? 10.969 0.751 -13.102 1 91.31 189 TRP A C 1
ATOM 1394 O O . TRP A 1 189 ? 12.141 1.069 -13.328 1 91.31 189 TRP A O 1
ATOM 1404 N N . GLU A 1 190 ? 10.172 1.46 -12.43 1 90.69 190 GLU A N 1
ATOM 1405 C CA . GLU A 1 190 ? 10.641 2.621 -11.68 1 90.69 190 GLU A CA 1
ATOM 1406 C C . GLU A 1 190 ? 9.789 2.844 -10.43 1 90.69 190 GLU A C 1
ATOM 1408 O O . GLU A 1 190 ? 8.633 2.426 -10.383 1 90.69 190 GLU A O 1
ATOM 1413 N N . TRP A 1 191 ? 10.43 3.361 -9.414 1 88.06 191 TRP A N 1
ATOM 1414 C CA . TRP A 1 191 ? 9.719 3.691 -8.18 1 88.06 191 TRP A CA 1
ATOM 1415 C C . TRP A 1 191 ? 10.398 4.852 -7.457 1 88.06 191 TRP A C 1
ATOM 1417 O O . TRP A 1 191 ? 11.578 5.125 -7.68 1 88.06 191 TRP A O 1
ATOM 1427 N N . PRO A 1 192 ? 9.648 5.535 -6.668 1 88.44 192 PRO A N 1
ATOM 1428 C CA . PRO A 1 192 ? 10.227 6.652 -5.922 1 88.44 192 PRO A CA 1
ATOM 1429 C C . PRO A 1 192 ? 11.047 6.195 -4.715 1 88.44 192 PRO A C 1
ATOM 1431 O O . PRO A 1 192 ? 10.695 5.203 -4.07 1 88.44 192 PRO A O 1
ATOM 1434 N N . VAL A 1 193 ? 12.125 6.859 -4.477 1 88.44 193 VAL A N 1
ATOM 1435 C CA . VAL A 1 193 ? 12.922 6.656 -3.27 1 88.44 193 VAL A CA 1
ATOM 1436 C C . VAL A 1 193 ? 13.297 8.008 -2.67 1 88.44 193 VAL A C 1
ATOM 1438 O O . VAL A 1 193 ? 13.359 9.016 -3.381 1 88.44 193 VAL A O 1
ATOM 1441 N N . ALA A 1 194 ? 13.477 8.008 -1.33 1 89.69 194 ALA A N 1
ATOM 1442 C CA . ALA A 1 194 ? 13.977 9.227 -0.694 1 89.69 194 ALA A CA 1
ATOM 1443 C C . ALA A 1 194 ? 15.336 9.625 -1.259 1 89.69 194 ALA A C 1
ATOM 1445 O O . ALA A 1 194 ? 16.219 8.781 -1.438 1 89.69 194 ALA A O 1
ATOM 1446 N N . ASP A 1 195 ? 15.508 10.875 -1.578 1 93.94 195 ASP A N 1
ATOM 1447 C CA . ASP A 1 195 ? 16.75 11.422 -2.111 1 93.94 195 ASP A CA 1
ATOM 1448 C C . ASP A 1 195 ? 17.531 12.164 -1.031 1 93.94 195 ASP A C 1
ATOM 1450 O O . ASP A 1 195 ? 17.141 13.266 -0.625 1 93.94 195 ASP A O 1
ATOM 1454 N N . ALA A 1 196 ? 18.688 11.602 -0.662 1 92.25 196 ALA A N 1
ATOM 1455 C CA . ALA A 1 196 ? 19.484 12.164 0.425 1 92.25 196 ALA A CA 1
ATOM 1456 C C . ALA A 1 196 ? 19.953 13.578 0.088 1 92.25 196 ALA A C 1
ATOM 1458 O O . ALA A 1 196 ? 20 14.445 0.96 1 92.25 196 ALA A O 1
ATOM 1459 N N . LEU A 1 197 ? 20.359 13.766 -1.15 1 94.44 197 LEU A N 1
ATOM 1460 C CA . LEU A 1 197 ? 20.828 15.086 -1.557 1 94.44 197 LEU A CA 1
ATOM 1461 C C . LEU A 1 197 ? 19.703 16.109 -1.48 1 94.44 197 LEU A C 1
ATOM 1463 O O . LEU A 1 197 ? 19.922 17.234 -1.014 1 94.44 197 LEU A O 1
ATOM 1467 N N . LEU A 1 198 ? 18.562 15.734 -1.902 1 94.5 198 LEU A N 1
ATOM 1468 C CA . LEU A 1 198 ? 17.406 16.625 -1.838 1 94.5 198 LEU A CA 1
ATOM 1469 C C . LEU A 1 198 ? 17.047 16.938 -0.391 1 94.5 198 LEU A C 1
ATOM 1471 O O . LEU A 1 198 ? 16.734 18.078 -0.057 1 94.5 198 LEU A O 1
ATOM 1475 N N . VAL A 1 199 ? 17.078 15.961 0.462 1 93.5 199 VAL A N 1
ATOM 1476 C CA . VAL A 1 199 ? 16.797 16.156 1.881 1 93.5 199 VAL A CA 1
ATOM 1477 C C . VAL A 1 199 ? 17.781 17.156 2.467 1 93.5 199 VAL A C 1
ATOM 1479 O O . VAL A 1 199 ? 17.391 18.078 3.186 1 93.5 199 VAL A O 1
ATOM 1482 N N . ARG A 1 200 ? 19.031 17 2.158 1 94.56 200 ARG A N 1
ATOM 1483 C CA . ARG A 1 200 ? 20.062 17.906 2.654 1 94.56 200 ARG A CA 1
ATOM 1484 C C . ARG A 1 200 ? 19.797 19.344 2.201 1 94.56 200 ARG A C 1
ATOM 1486 O O . ARG A 1 200 ? 19.891 20.281 2.998 1 94.56 200 ARG A O 1
ATOM 1493 N N . ARG A 1 201 ? 19.438 19.469 0.958 1 95.81 201 ARG A N 1
ATOM 1494 C CA . ARG A 1 201 ? 19.172 20.797 0.413 1 95.81 201 ARG A CA 1
ATOM 1495 C C . ARG A 1 201 ? 17.953 21.422 1.083 1 95.81 201 ARG A C 1
ATOM 1497 O O . ARG A 1 201 ? 17.922 22.641 1.297 1 95.81 201 ARG A O 1
ATOM 1504 N N . LEU A 1 202 ? 17.031 20.625 1.342 1 94.44 202 LEU A N 1
ATOM 1505 C CA . LEU A 1 202 ? 15.82 21.094 2.02 1 94.44 202 LEU A CA 1
ATOM 1506 C C . LEU A 1 202 ? 16.156 21.578 3.428 1 94.44 202 LEU A C 1
ATOM 1508 O O . LEU A 1 202 ? 15.695 22.656 3.844 1 94.44 202 LEU A O 1
ATOM 1512 N N . VAL A 1 203 ? 16.906 20.828 4.18 1 92.25 203 VAL A N 1
ATOM 1513 C CA . VAL A 1 203 ? 17.297 21.172 5.539 1 92.25 203 VAL A CA 1
ATOM 1514 C C . VAL A 1 203 ? 18.094 22.469 5.531 1 92.25 203 VAL A C 1
ATOM 1516 O O . VAL A 1 203 ? 17.875 23.359 6.367 1 92.25 203 VAL A O 1
ATOM 1519 N N . GLU A 1 204 ? 18.953 22.578 4.566 1 93.75 204 GLU A N 1
ATOM 1520 C CA . GLU A 1 204 ? 19.766 23.797 4.434 1 93.75 204 GLU A CA 1
ATOM 1521 C C . GLU A 1 204 ? 18.891 25 4.129 1 93.75 204 GLU A C 1
ATOM 1523 O O . GLU A 1 204 ? 19.062 26.062 4.727 1 93.75 204 GLU A O 1
ATOM 1528 N N . ALA A 1 205 ? 18 24.812 3.227 1 93.88 205 ALA A N 1
ATOM 1529 C CA . ALA A 1 205 ? 17.094 25.906 2.863 1 93.88 205 ALA A CA 1
ATOM 1530 C C . ALA A 1 205 ? 16.25 26.328 4.055 1 93.88 205 ALA A C 1
ATOM 1532 O O . ALA A 1 205 ? 16.016 27.516 4.27 1 93.88 205 ALA A O 1
ATOM 1533 N N . ALA A 1 206 ? 15.789 25.391 4.785 1 90.69 206 ALA A N 1
ATOM 1534 C CA . ALA A 1 206 ? 14.984 25.672 5.969 1 90.69 206 ALA A CA 1
ATOM 1535 C C . ALA A 1 206 ? 15.797 26.422 7.023 1 90.69 206 ALA A C 1
ATOM 1537 O O . ALA A 1 206 ? 15.297 27.344 7.656 1 90.69 206 ALA A O 1
ATOM 1538 N N . ALA A 1 207 ? 17.016 26 7.215 1 90.12 207 ALA A N 1
ATOM 1539 C CA . ALA A 1 207 ? 17.906 26.641 8.18 1 90.12 207 ALA A CA 1
ATOM 1540 C C . ALA A 1 207 ? 18.188 28.094 7.789 1 90.12 207 ALA A C 1
ATOM 1542 O O . ALA A 1 207 ? 18.188 28.984 8.648 1 90.12 207 ALA A O 1
ATOM 1543 N N . GLU A 1 208 ? 18.422 28.25 6.535 1 90.81 208 GLU A N 1
ATOM 1544 C CA . GLU A 1 208 ? 18.672 29.594 6.031 1 90.81 208 GLU A CA 1
ATOM 1545 C C . GLU A 1 208 ? 17.469 30.5 6.242 1 90.81 208 GLU A C 1
ATOM 1547 O O . GLU A 1 208 ? 17.609 31.656 6.648 1 90.81 208 GLU A O 1
ATOM 1552 N N . ALA A 1 209 ? 16.328 29.969 5.969 1 89.69 209 ALA A N 1
ATOM 1553 C CA . ALA A 1 209 ? 15.094 30.734 6.137 1 89.69 209 ALA A CA 1
ATOM 1554 C C . ALA A 1 209 ? 14.859 31.078 7.605 1 89.69 209 ALA A C 1
ATOM 1556 O O . ALA A 1 209 ? 14.406 32.188 7.93 1 89.69 209 ALA A O 1
ATOM 1557 N N . ALA A 1 210 ? 15.156 30.188 8.477 1 84.62 210 ALA A N 1
ATOM 1558 C CA . ALA A 1 210 ? 14.977 30.375 9.906 1 84.62 210 ALA A CA 1
ATOM 1559 C C . ALA A 1 210 ? 15.914 31.453 10.438 1 84.62 210 ALA A C 1
ATOM 1561 O O . ALA A 1 210 ? 15.562 32.188 11.359 1 84.62 210 ALA A O 1
ATOM 1562 N N . ALA A 1 211 ? 17.062 31.438 9.938 1 84.62 211 ALA A N 1
ATOM 1563 C CA . ALA A 1 211 ? 18.062 32.406 10.367 1 84.62 211 ALA A CA 1
ATOM 1564 C C . ALA A 1 211 ? 17.641 33.844 10.016 1 84.62 211 ALA A C 1
ATOM 1566 O O . ALA A 1 211 ? 17.984 34.781 10.727 1 84.62 211 ALA A O 1
ATOM 1567 N N . GLU A 1 212 ? 17 33.875 9.008 1 80.88 212 GLU A N 1
ATOM 1568 C CA . GLU A 1 212 ? 16.562 35.188 8.547 1 80.88 212 GLU A CA 1
ATOM 1569 C C . GLU A 1 212 ? 15.352 35.688 9.328 1 80.88 212 GLU A C 1
ATOM 1571 O O . GLU A 1 212 ? 15.062 36.875 9.359 1 80.88 212 GLU A O 1
ATOM 1576 N N . GLU A 1 213 ? 14.664 34.625 9.984 1 69.38 213 GLU A N 1
ATOM 1577 C CA . GLU A 1 213 ? 13.484 34.969 10.781 1 69.38 213 GLU A CA 1
ATOM 1578 C C . GLU A 1 213 ? 13.594 34.375 12.188 1 69.38 213 GLU A C 1
ATOM 1580 O O . GLU A 1 213 ? 13.102 33.25 12.43 1 69.38 213 GLU A O 1
ATOM 1585 N N . PRO A 1 214 ? 14.273 34.875 13.188 1 59.78 214 PRO A N 1
ATOM 1586 C CA . PRO A 1 214 ? 14.695 34.312 14.469 1 59.78 214 PRO A CA 1
ATOM 1587 C C . PRO A 1 214 ? 13.578 33.531 15.172 1 59.78 214 PRO A C 1
ATOM 1589 O O . PRO A 1 214 ? 13.852 32.656 15.984 1 59.78 214 PRO A O 1
ATOM 1592 N N . GLY A 1 215 ? 12.367 33.594 14.789 1 55.47 215 GLY A N 1
ATOM 1593 C CA . GLY A 1 215 ? 11.266 32.938 15.469 1 55.47 215 GLY A CA 1
ATOM 1594 C C . GLY A 1 215 ? 10.906 31.594 14.844 1 55.47 215 GLY A C 1
ATOM 1595 O O . GLY A 1 215 ? 10.023 30.891 15.344 1 55.47 215 GLY A O 1
ATOM 1596 N N . VAL A 1 216 ? 11.57 31.156 13.828 1 51.81 216 VAL A N 1
ATOM 1597 C CA . VAL A 1 216 ? 11.18 29.953 13.094 1 51.81 216 VAL A CA 1
ATOM 1598 C C . VAL A 1 216 ? 12.18 28.828 13.375 1 51.81 216 VAL A C 1
ATOM 1600 O O . VAL A 1 216 ? 13.383 29 13.164 1 51.81 216 VAL A O 1
ATOM 1603 N N . SER A 1 217 ? 11.914 27.797 14.352 1 48.75 217 SER A N 1
ATOM 1604 C CA . SER A 1 217 ? 12.734 26.594 14.43 1 48.75 217 SER A CA 1
ATOM 1605 C C . SER A 1 217 ? 12.438 25.656 13.266 1 48.75 217 SER A C 1
ATOM 1607 O O . SER A 1 217 ? 11.281 25.328 13 1 48.75 217 SER A O 1
ATOM 1609 N N . GLY A 1 218 ? 13.219 25.688 12.18 1 45.91 218 GLY A N 1
ATOM 1610 C CA . GLY A 1 218 ? 12.969 25 10.922 1 45.91 218 GLY A CA 1
ATOM 1611 C C . GLY A 1 218 ? 13.133 23.5 11.016 1 45.91 218 GLY A C 1
ATOM 1612 O O . GLY A 1 218 ? 14.219 23 11.312 1 45.91 218 GLY A O 1
ATOM 1613 N N . GLY A 1 219 ? 12.055 22.734 11.43 1 51.22 219 GLY A N 1
ATOM 1614 C CA . GLY A 1 219 ? 12.125 21.281 11.289 1 51.22 219 GLY A CA 1
ATOM 1615 C C . GLY A 1 219 ? 11.539 20.781 9.984 1 51.22 219 GLY A C 1
ATOM 1616 O O . GLY A 1 219 ? 10.617 21.391 9.43 1 51.22 219 GLY A O 1
ATOM 1617 N N . VAL A 1 220 ? 12.484 20 9.273 1 49.84 220 VAL A N 1
ATOM 1618 C CA . VAL A 1 220 ? 12.031 19.359 8.039 1 49.84 220 VAL A CA 1
ATOM 1619 C C . VAL A 1 220 ? 11.633 17.906 8.32 1 49.84 220 VAL A C 1
ATOM 1621 O O . VAL A 1 220 ? 12.383 17.172 8.945 1 49.84 220 VAL A O 1
ATOM 1624 N N . THR A 1 221 ? 10.359 17.625 8.109 1 62.5 221 THR A N 1
ATOM 1625 C CA . THR A 1 221 ? 9.914 16.234 8.156 1 62.5 221 THR A CA 1
ATOM 1626 C C . THR A 1 221 ? 9.922 15.617 6.766 1 62.5 221 THR A C 1
ATOM 1628 O O . THR A 1 221 ? 9.375 16.188 5.82 1 62.5 221 THR A O 1
ATOM 1631 N N . VAL A 1 222 ? 10.734 14.523 6.691 1 53 222 VAL A N 1
ATOM 1632 C CA . VAL A 1 222 ? 10.805 13.805 5.422 1 53 222 VAL A CA 1
ATOM 1633 C C . VAL A 1 222 ? 9.906 12.57 5.477 1 53 222 VAL A C 1
ATOM 1635 O O . VAL A 1 222 ? 9.938 11.812 6.449 1 53 222 VAL A O 1
ATOM 1638 N N . ALA A 1 223 ? 8.867 12.617 4.559 1 52.81 223 ALA A N 1
ATOM 1639 C CA . ALA A 1 223 ? 8 11.445 4.504 1 52.81 223 ALA A CA 1
ATOM 1640 C C . ALA A 1 223 ? 8.352 10.562 3.311 1 52.81 223 ALA A C 1
ATOM 1642 O O . ALA A 1 223 ? 8.578 11.055 2.205 1 52.81 223 ALA A O 1
ATOM 1643 N N . SER A 1 224 ? 8.781 9.352 3.6 1 44.72 224 SER A N 1
ATOM 1644 C CA . SER A 1 224 ? 8.953 8.375 2.531 1 44.72 224 SER A CA 1
ATOM 1645 C C . SER A 1 224 ? 7.695 7.523 2.355 1 44.72 224 SER A C 1
ATOM 1647 O O . SER A 1 224 ? 7.203 6.934 3.316 1 44.72 224 SER A O 1
ATOM 1649 N N . ARG A 1 225 ? 6.805 7.836 1.346 1 43.81 225 ARG A N 1
ATOM 1650 C CA . ARG A 1 225 ? 5.648 6.98 1.085 1 43.81 225 ARG A CA 1
ATOM 1651 C C . ARG A 1 225 ? 6.059 5.711 0.347 1 43.81 225 ARG A C 1
ATOM 1653 O O . ARG A 1 225 ? 6.715 5.777 -0.695 1 43.81 225 ARG 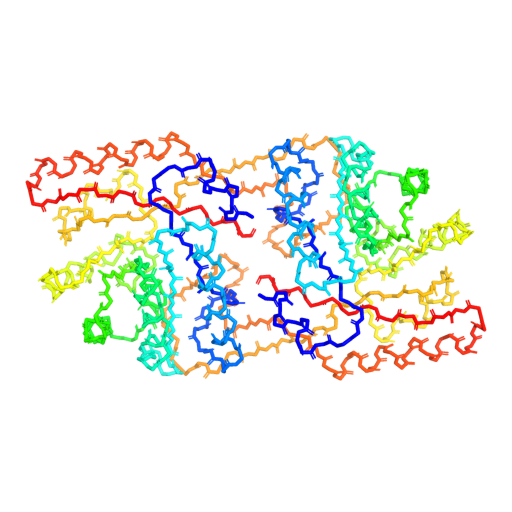A O 1
ATOM 1660 N N . ARG A 1 226 ? 6.152 4.613 1.009 1 41.03 226 ARG A N 1
ATOM 1661 C CA . ARG A 1 226 ? 6.227 3.377 0.235 1 41.03 226 ARG A CA 1
ATOM 1662 C C . ARG A 1 226 ? 4.852 2.975 -0.286 1 41.03 226 ARG A C 1
ATOM 1664 O O . ARG A 1 226 ? 3.936 2.723 0.498 1 41.03 226 ARG A O 1
ATOM 1671 N N . GLU A 1 227 ? 4.445 3.605 -1.438 1 34.44 227 GLU A N 1
ATOM 1672 C CA . GLU A 1 227 ? 3.203 3.123 -2.037 1 34.44 227 GLU A CA 1
ATOM 1673 C C . GLU A 1 227 ? 3.25 1.614 -2.262 1 34.44 227 GLU A C 1
ATOM 1675 O O . GLU A 1 227 ? 4.289 1.068 -2.639 1 34.44 227 GLU A O 1
ATOM 1680 N N . MET B 1 1 ? -3.982 -4.871 10.102 1 83.31 1 MET B N 1
ATOM 1681 C CA . MET B 1 1 ? -4.793 -5.398 9.008 1 83.31 1 MET B CA 1
ATOM 1682 C C . MET B 1 1 ? -4.82 -6.922 9.031 1 83.31 1 MET B C 1
ATOM 1684 O O . MET B 1 1 ? -5.891 -7.527 9.07 1 83.31 1 MET B O 1
ATOM 1688 N N . ILE B 1 2 ? -3.725 -7.562 9.219 1 86.25 2 ILE B N 1
ATOM 1689 C CA . ILE B 1 2 ? -3.656 -9.016 9.188 1 86.25 2 ILE B CA 1
ATOM 1690 C C . ILE B 1 2 ? -4.445 -9.594 10.359 1 86.25 2 ILE B C 1
ATOM 1692 O O . ILE B 1 2 ? -5.262 -10.508 10.18 1 86.25 2 ILE B O 1
ATOM 1696 N N . ARG B 1 3 ? -4.285 -8.961 11.492 1 85.88 3 ARG B N 1
ATOM 1697 C CA . ARG B 1 3 ? -4.996 -9.43 12.672 1 85.88 3 ARG B CA 1
ATOM 1698 C C . ARG B 1 3 ? -6.504 -9.266 12.508 1 85.88 3 ARG B C 1
ATOM 1700 O O . ARG B 1 3 ? -7.273 -10.141 12.914 1 85.88 3 ARG B O 1
ATOM 1707 N N . ALA B 1 4 ? -6.867 -8.156 11.953 1 84.81 4 ALA B N 1
ATOM 1708 C CA . ALA B 1 4 ? -8.289 -7.922 11.703 1 84.81 4 ALA B CA 1
ATOM 1709 C C . ALA B 1 4 ? -8.859 -8.961 10.742 1 84.81 4 ALA B C 1
ATOM 1711 O O . ALA B 1 4 ? -9.953 -9.492 10.969 1 84.81 4 ALA B O 1
ATOM 1712 N N . CYS B 1 5 ? -8.148 -9.273 9.711 1 87 5 CYS B N 1
ATOM 1713 C CA . CYS B 1 5 ? -8.57 -10.273 8.742 1 87 5 CYS B CA 1
ATOM 1714 C C . CYS B 1 5 ? -8.68 -11.648 9.391 1 87 5 CYS B C 1
ATOM 1716 O O . CYS B 1 5 ? -9.656 -12.367 9.18 1 87 5 CYS B O 1
ATOM 1718 N N . ARG B 1 6 ? -7.648 -11.969 10.195 1 89.44 6 ARG B N 1
ATOM 1719 C CA . ARG B 1 6 ? -7.637 -13.273 10.859 1 89.44 6 ARG B CA 1
ATOM 1720 C C . ARG B 1 6 ? -8.828 -13.414 11.797 1 89.44 6 ARG B C 1
ATOM 1722 O O . ARG B 1 6 ? -9.453 -14.477 11.859 1 89.44 6 ARG B O 1
ATOM 1729 N N . SER B 1 7 ? -9.125 -12.328 12.5 1 88.62 7 SER B N 1
ATOM 1730 C CA . SER B 1 7 ? -10.242 -12.359 13.438 1 88.62 7 SER B CA 1
ATOM 1731 C C . SER B 1 7 ? -11.57 -12.508 12.711 1 88.62 7 SER B C 1
ATOM 1733 O O . SER B 1 7 ? -12.516 -13.094 13.242 1 88.62 7 SER B O 1
ATOM 1735 N N . ALA B 1 8 ? -11.664 -12.031 11.492 1 85.44 8 ALA B N 1
ATOM 1736 C CA . ALA B 1 8 ? -12.93 -11.984 10.758 1 85.44 8 ALA B CA 1
ATOM 1737 C C . ALA B 1 8 ? -13.086 -13.211 9.867 1 85.44 8 ALA B C 1
ATOM 1739 O O . ALA B 1 8 ? -14.188 -13.5 9.391 1 85.44 8 ALA B O 1
ATOM 1740 N N . PHE B 1 9 ? -11.969 -13.93 9.562 1 87.62 9 PHE B N 1
ATOM 1741 C CA . PHE B 1 9 ? -11.969 -15 8.57 1 87.62 9 PHE B CA 1
ATOM 1742 C C . PHE B 1 9 ? -11.328 -16.266 9.133 1 87.62 9 PHE B C 1
ATOM 1744 O O . PHE B 1 9 ? -10.18 -16.234 9.586 1 87.62 9 PHE B O 1
ATOM 1751 N N . SER B 1 10 ? -11.992 -17.406 9.055 1 89.5 10 SER B N 1
ATOM 1752 C CA . SER B 1 10 ? -11.523 -18.656 9.664 1 89.5 10 SER B CA 1
ATOM 1753 C C . SER B 1 10 ? -10.852 -19.547 8.633 1 89.5 10 SER B C 1
ATOM 1755 O O . SER B 1 10 ? -10.203 -20.531 8.992 1 89.5 10 SER B O 1
ATOM 1757 N N . GLY B 1 11 ? -11.047 -19.266 7.371 1 90.56 11 GLY B N 1
ATOM 1758 C CA . GLY B 1 11 ? -10.43 -20.078 6.332 1 90.56 11 GLY B CA 1
ATOM 1759 C C . GLY B 1 11 ? -8.938 -19.844 6.203 1 90.56 11 GLY B C 1
ATOM 1760 O O . GLY B 1 11 ? -8.312 -19.266 7.098 1 90.56 11 GLY B O 1
ATOM 1761 N N . GLN B 1 12 ? -8.344 -20.422 5.219 1 93.19 12 GLN B N 1
ATOM 1762 C CA . GLN B 1 12 ? -6.91 -20.281 4.988 1 93.19 12 GLN B CA 1
ATOM 1763 C C . GLN B 1 12 ? -6.559 -18.859 4.578 1 93.19 12 GLN B C 1
ATOM 1765 O O . GLN B 1 12 ? -7.078 -18.344 3.584 1 93.19 12 GLN B O 1
ATOM 1770 N N . LEU B 1 13 ? -5.746 -18.219 5.305 1 94.69 13 LEU B N 1
ATOM 1771 C CA . LEU B 1 13 ? -5.34 -16.828 5.078 1 94.69 13 LEU B CA 1
ATOM 1772 C C . LEU B 1 13 ? -3.883 -16.766 4.633 1 94.69 13 LEU B C 1
ATOM 1774 O O . LEU B 1 13 ? -2.982 -17.172 5.367 1 94.69 13 LEU B O 1
ATOM 1778 N N . MET B 1 14 ? -3.697 -16.344 3.438 1 96.5 14 MET B N 1
ATOM 1779 C CA . MET B 1 14 ? -2.361 -16.125 2.885 1 96.5 14 MET B CA 1
ATOM 1780 C C . MET B 1 14 ? -2.033 -14.641 2.805 1 96.5 14 MET B C 1
ATOM 1782 O O . MET B 1 14 ? -2.889 -13.828 2.445 1 96.5 14 MET B O 1
ATOM 1786 N N . VAL B 1 15 ? -0.822 -14.281 3.096 1 96.44 15 VAL B N 1
ATOM 1787 C CA . VAL B 1 15 ? -0.457 -12.867 3.102 1 96.44 15 VAL B CA 1
ATOM 1788 C C . VAL B 1 15 ? 0.686 -12.625 2.117 1 96.44 15 VAL B C 1
ATOM 1790 O O . VAL B 1 15 ? 1.643 -13.398 2.064 1 96.44 15 VAL B O 1
ATOM 1793 N N . MET B 1 16 ? 0.597 -11.609 1.345 1 96.19 16 MET B N 1
ATOM 1794 C CA . MET B 1 16 ? 1.617 -11.203 0.382 1 96.19 16 MET B CA 1
ATOM 1795 C C . MET B 1 16 ? 2.805 -10.562 1.086 1 96.19 16 MET B C 1
ATOM 1797 O O . MET B 1 16 ? 2.633 -9.617 1.863 1 96.19 16 MET B O 1
ATOM 1801 N N . VAL B 1 17 ? 3.918 -11.078 0.925 1 97.44 17 VAL B N 1
ATOM 1802 C CA . VAL B 1 17 ? 5.18 -10.523 1.396 1 97.44 17 VAL B CA 1
ATOM 1803 C C . VAL B 1 17 ? 5.93 -9.875 0.231 1 97.44 17 VAL B C 1
ATOM 1805 O O . VAL B 1 17 ? 6.578 -10.57 -0.555 1 97.44 17 VAL B O 1
ATOM 1808 N N . ARG B 1 18 ? 5.867 -8.617 0.093 1 95.06 18 ARG B N 1
ATOM 1809 C CA . ARG B 1 18 ? 6.402 -7.832 -1.016 1 95.06 18 ARG B CA 1
ATOM 1810 C C . ARG B 1 18 ? 6.762 -6.418 -0.564 1 95.06 18 ARG B C 1
ATOM 1812 O O . ARG B 1 18 ? 5.879 -5.629 -0.216 1 95.06 18 ARG B O 1
ATOM 1819 N N . PRO B 1 19 ? 8.016 -6.105 -0.566 1 91.12 19 PRO B N 1
ATOM 1820 C CA . PRO B 1 19 ? 8.445 -4.852 0.056 1 91.12 19 PRO B CA 1
ATOM 1821 C C . PRO B 1 19 ? 8.172 -3.633 -0.82 1 91.12 19 PRO B C 1
ATOM 1823 O O . PRO B 1 19 ? 8.211 -2.498 -0.335 1 91.12 19 PRO B O 1
ATOM 1826 N N . ARG B 1 20 ? 7.918 -3.793 -2.09 1 86.69 20 ARG B N 1
ATOM 1827 C CA . ARG B 1 20 ? 7.57 -2.676 -2.963 1 86.69 20 ARG B CA 1
ATOM 1828 C C . ARG B 1 20 ? 6.715 -3.143 -4.137 1 86.69 20 ARG B C 1
ATOM 1830 O O . ARG B 1 20 ? 6.781 -4.305 -4.535 1 86.69 20 ARG B O 1
ATOM 1837 N N . GLY B 1 21 ? 5.996 -2.266 -4.633 1 85.81 21 GLY B N 1
ATOM 1838 C CA . GLY B 1 21 ? 5.176 -2.57 -5.793 1 85.81 21 GLY B CA 1
ATOM 1839 C C . GLY B 1 21 ? 5.953 -2.562 -7.094 1 85.81 21 GLY B C 1
ATOM 1840 O O . GLY B 1 21 ? 7.176 -2.41 -7.094 1 85.81 21 GLY B O 1
ATOM 1841 N N . GLY B 1 22 ? 5.137 -2.834 -8.102 1 87.06 22 GLY B N 1
ATOM 1842 C CA . GLY B 1 22 ? 5.727 -2.773 -9.43 1 87.06 22 GLY B CA 1
ATOM 1843 C C . GLY B 1 22 ? 6.086 -4.141 -9.992 1 87.06 22 GLY B C 1
ATOM 1844 O O . GLY B 1 22 ? 5.621 -5.164 -9.484 1 87.06 22 GLY B O 1
ATOM 1845 N N . GLY B 1 23 ? 6.93 -4.078 -11.07 1 91 23 GLY B N 1
ATOM 1846 C CA . GLY B 1 23 ? 7.242 -5.301 -11.797 1 91 23 GLY B CA 1
ATOM 1847 C C . GLY B 1 23 ? 8.68 -5.75 -11.617 1 91 23 GLY B C 1
ATOM 1848 O O . GLY B 1 23 ? 9.133 -6.691 -12.273 1 91 23 GLY B O 1
ATOM 1849 N N . ASP B 1 24 ? 9.375 -4.988 -10.773 1 94 24 ASP B N 1
ATOM 1850 C CA . ASP B 1 24 ? 10.758 -5.344 -10.461 1 94 24 ASP B CA 1
ATOM 1851 C C . ASP B 1 24 ? 10.828 -6.227 -9.219 1 94 24 ASP B C 1
ATOM 1853 O O . ASP B 1 24 ? 10.547 -5.766 -8.109 1 94 24 ASP B O 1
ATOM 1857 N N . PHE B 1 25 ? 11.273 -7.438 -9.422 1 97.38 25 PHE B N 1
ATOM 1858 C CA . PHE B 1 25 ? 11.32 -8.398 -8.328 1 97.38 25 PHE B CA 1
ATOM 1859 C C . PHE B 1 25 ? 12.758 -8.766 -7.984 1 97.38 25 PHE B C 1
ATOM 1861 O O . PHE B 1 25 ? 13.023 -9.875 -7.523 1 97.38 25 PHE B O 1
ATOM 1868 N N . VAL B 1 26 ? 13.695 -7.891 -8.344 1 97.38 26 VAL B N 1
ATOM 1869 C CA . VAL B 1 26 ? 15.086 -7.98 -7.91 1 97.38 26 VAL B CA 1
ATOM 1870 C C . VAL B 1 26 ? 15.273 -7.195 -6.613 1 97.38 26 VAL B C 1
ATOM 1872 O O . VAL B 1 26 ? 15.078 -5.98 -6.582 1 97.38 26 VAL B O 1
ATOM 1875 N N . TYR B 1 27 ? 15.68 -7.922 -5.598 1 96.38 27 TYR B N 1
ATOM 1876 C CA . TYR B 1 27 ? 15.664 -7.309 -4.273 1 96.38 27 TYR B CA 1
ATOM 1877 C C . TYR B 1 27 ? 17.078 -7.152 -3.727 1 96.38 27 TYR B C 1
ATOM 1879 O O . TYR B 1 27 ? 17.922 -8.016 -3.939 1 96.38 27 TYR B O 1
ATOM 1887 N N . SER B 1 28 ? 17.297 -6.031 -3.027 1 94 28 SER B N 1
ATOM 1888 C CA . SER B 1 28 ? 18.516 -5.84 -2.252 1 94 28 SER B CA 1
ATOM 1889 C C . SER B 1 28 ? 18.516 -6.68 -0.98 1 94 28 SER B C 1
ATOM 1891 O O . SER B 1 28 ? 17.469 -7.215 -0.594 1 94 28 SER B O 1
ATOM 1893 N N . ASP B 1 29 ? 19.656 -6.785 -0.317 1 95.12 29 ASP B N 1
ATOM 1894 C CA . ASP B 1 29 ? 19.75 -7.516 0.942 1 95.12 29 ASP B CA 1
ATOM 1895 C C . ASP B 1 29 ? 18.844 -6.898 2.006 1 95.12 29 ASP B C 1
ATOM 1897 O O . ASP B 1 29 ? 18.219 -7.617 2.789 1 95.12 29 ASP B O 1
ATOM 1901 N N . ALA B 1 30 ? 18.812 -5.621 2.016 1 92.06 30 ALA B N 1
ATOM 1902 C CA . ALA B 1 30 ? 17.969 -4.926 2.984 1 92.06 30 ALA B CA 1
ATOM 1903 C C . ALA B 1 30 ? 16.5 -5.254 2.764 1 92.06 30 ALA B C 1
ATOM 1905 O O . ALA B 1 30 ? 15.758 -5.473 3.725 1 92.06 30 ALA B O 1
ATOM 1906 N N . GLU B 1 31 ? 16.078 -5.289 1.531 1 94 31 GLU B N 1
ATOM 1907 C CA . GLU B 1 31 ? 14.695 -5.637 1.21 1 94 31 GLU B CA 1
ATOM 1908 C C . GLU B 1 31 ? 14.383 -7.078 1.602 1 94 31 GLU B C 1
ATOM 1910 O O . GLU B 1 31 ? 13.297 -7.371 2.1 1 94 31 GLU B O 1
ATOM 1915 N N . VAL B 1 32 ? 15.305 -7.953 1.397 1 97.5 32 VAL B N 1
ATOM 1916 C CA . VAL B 1 32 ? 15.109 -9.352 1.763 1 97.5 32 VAL B CA 1
ATOM 1917 C C . VAL B 1 32 ? 14.953 -9.469 3.277 1 97.5 32 VAL B C 1
ATOM 1919 O O . VAL B 1 32 ? 14.102 -10.227 3.758 1 97.5 32 VAL B O 1
ATOM 1922 N N . GLN B 1 33 ? 15.773 -8.727 3.986 1 95.56 33 GLN B N 1
ATOM 1923 C CA . GLN B 1 33 ? 15.641 -8.742 5.441 1 95.56 33 GLN B CA 1
ATOM 1924 C C . GLN B 1 33 ? 14.258 -8.281 5.875 1 95.56 33 GLN B C 1
ATOM 1926 O O . GLN B 1 33 ? 13.664 -8.852 6.797 1 95.56 33 GLN B O 1
ATOM 1931 N N . VAL B 1 34 ? 13.75 -7.289 5.203 1 94.94 34 VAL B N 1
ATOM 1932 C CA . VAL B 1 34 ? 12.406 -6.809 5.484 1 94.94 34 VAL B CA 1
ATOM 1933 C C . VAL B 1 34 ? 11.391 -7.914 5.203 1 94.94 34 VAL B C 1
ATOM 1935 O O . VAL B 1 34 ? 10.469 -8.133 5.992 1 94.94 34 VAL B O 1
ATOM 1938 N N . MET B 1 35 ? 11.547 -8.617 4.152 1 97.75 35 MET B N 1
ATOM 1939 C CA . MET B 1 35 ? 10.641 -9.695 3.773 1 97.75 35 MET B CA 1
ATOM 1940 C C . MET B 1 35 ? 10.656 -10.812 4.809 1 97.75 35 MET B C 1
ATOM 1942 O O . MET B 1 35 ? 9.609 -11.352 5.172 1 97.75 35 MET B O 1
ATOM 1946 N N . LEU B 1 36 ? 11.859 -11.125 5.262 1 97.75 36 LEU B N 1
ATOM 1947 C CA . LEU B 1 36 ? 11.977 -12.156 6.281 1 97.75 36 LEU B CA 1
ATOM 1948 C C . LEU B 1 36 ? 11.266 -11.742 7.562 1 97.75 36 LEU B C 1
ATOM 1950 O O . LEU B 1 36 ? 10.539 -12.547 8.156 1 97.75 36 LEU B O 1
ATOM 1954 N N . GLU B 1 37 ? 11.438 -10.531 7.961 1 94.5 37 GLU B N 1
ATOM 1955 C CA . GLU B 1 37 ? 10.75 -10.031 9.148 1 94.5 37 GLU B CA 1
ATOM 1956 C C . GLU B 1 37 ? 9.234 -10.023 8.945 1 94.5 37 GLU B C 1
ATOM 1958 O O . GLU B 1 37 ? 8.477 -10.305 9.875 1 94.5 37 GLU B O 1
ATOM 1963 N N . ASP B 1 38 ? 8.812 -9.695 7.762 1 95.81 38 ASP B N 1
ATOM 1964 C CA . ASP B 1 38 ? 7.391 -9.703 7.445 1 95.81 38 ASP B CA 1
ATOM 1965 C C . ASP B 1 38 ? 6.809 -11.117 7.574 1 95.81 38 ASP B C 1
ATOM 1967 O O . ASP B 1 38 ? 5.68 -11.281 8.031 1 95.81 38 ASP B O 1
ATOM 1971 N N . ILE B 1 39 ? 7.57 -12.086 7.18 1 97.75 39 ILE B N 1
ATOM 1972 C CA . ILE B 1 39 ? 7.121 -13.469 7.297 1 97.75 39 ILE B CA 1
ATOM 1973 C C . ILE B 1 39 ? 6.941 -13.82 8.773 1 97.75 39 ILE B C 1
ATOM 1975 O O . ILE B 1 39 ? 5.918 -14.398 9.156 1 97.75 39 ILE B O 1
ATOM 1979 N N . ARG B 1 40 ? 7.875 -13.477 9.602 1 96.38 40 ARG B N 1
ATOM 1980 C CA . ARG B 1 40 ? 7.781 -13.75 11.031 1 96.38 40 ARG B CA 1
ATOM 1981 C C . ARG B 1 40 ? 6.578 -13.047 11.641 1 96.38 40 ARG B C 1
ATOM 1983 O O . ARG B 1 40 ? 5.855 -13.633 12.453 1 96.38 40 ARG B O 1
ATOM 1990 N N . THR B 1 41 ? 6.402 -11.828 11.242 1 92.75 41 THR B N 1
ATOM 1991 C CA . THR B 1 41 ? 5.281 -11.047 11.758 1 92.75 41 THR B CA 1
ATOM 1992 C C . THR B 1 41 ? 3.951 -11.656 11.32 1 92.75 41 THR B C 1
ATOM 1994 O O . THR B 1 41 ? 3.006 -11.727 12.109 1 92.75 41 THR B O 1
ATOM 1997 N N . ALA B 1 42 ? 3.875 -12.008 10.055 1 95.25 42 ALA B N 1
ATOM 1998 C CA . ALA B 1 42 ? 2.664 -12.656 9.547 1 95.25 42 ALA B CA 1
ATOM 1999 C C . ALA B 1 42 ? 2.336 -13.906 10.352 1 95.25 42 ALA B C 1
ATOM 2001 O O . ALA B 1 42 ? 1.181 -14.125 10.727 1 95.25 42 ALA B O 1
ATOM 2002 N N . LYS B 1 43 ? 3.314 -14.719 10.625 1 97 43 LYS B N 1
ATOM 2003 C CA . LYS B 1 43 ? 3.117 -15.914 11.445 1 97 43 LYS B CA 1
ATOM 2004 C C . LYS B 1 43 ? 2.545 -15.555 12.812 1 97 43 LYS B C 1
ATOM 2006 O O . LYS B 1 43 ? 1.589 -16.188 13.273 1 97 43 LYS B O 1
ATOM 2011 N N . ALA B 1 44 ? 3.133 -14.578 13.398 1 93.5 44 ALA B N 1
ATOM 2012 C CA . ALA B 1 44 ? 2.697 -14.148 14.727 1 93.5 44 ALA B CA 1
ATOM 2013 C C . ALA B 1 44 ? 1.242 -13.688 14.703 1 93.5 44 ALA B C 1
ATOM 2015 O O . ALA B 1 44 ? 0.545 -13.758 15.719 1 93.5 44 ALA B O 1
ATOM 2016 N N . CYS B 1 45 ? 0.776 -13.258 13.555 1 92.88 45 CYS B N 1
ATOM 2017 C CA . CYS B 1 45 ? -0.599 -12.797 13.414 1 92.88 45 CYS B CA 1
ATOM 2018 C C . CYS B 1 45 ? -1.54 -13.953 13.109 1 92.88 45 CYS B C 1
ATOM 2020 O O . CYS B 1 45 ? -2.748 -13.758 12.969 1 92.88 45 CYS B O 1
ATOM 2022 N N . GLY B 1 46 ? -1.011 -15.141 12.859 1 95.19 46 GLY B N 1
ATOM 2023 C CA . GLY B 1 46 ? -1.835 -16.328 12.742 1 95.19 46 GLY B CA 1
ATOM 2024 C C . GLY B 1 46 ? -2.199 -16.672 11.312 1 95.19 46 GLY B C 1
ATOM 2025 O O . GLY B 1 46 ? -3.227 -17.312 11.062 1 95.19 46 GLY B O 1
ATOM 2026 N N . VAL B 1 47 ? -1.41 -16.25 10.414 1 96.56 47 VAL B N 1
ATOM 2027 C CA . VAL B 1 47 ? -1.719 -16.547 9.016 1 96.56 47 VAL B CA 1
ATOM 2028 C C . VAL B 1 47 ? -1.349 -18 8.719 1 96.56 47 VAL B C 1
ATOM 2030 O O . VAL B 1 47 ? -0.62 -18.641 9.484 1 96.56 47 VAL B O 1
ATOM 2033 N N . ASP B 1 48 ? -1.853 -18.531 7.609 1 97.69 48 ASP B N 1
ATOM 2034 C CA . ASP B 1 48 ? -1.638 -19.922 7.238 1 97.69 48 ASP B CA 1
ATOM 2035 C C . ASP B 1 48 ? -0.532 -20.047 6.191 1 97.69 48 ASP B C 1
ATOM 2037 O O . ASP B 1 48 ? 0.014 -21.125 5.984 1 97.69 48 ASP B O 1
ATOM 2041 N N . GLY B 1 49 ? -0.197 -18.953 5.586 1 98.06 49 GLY B N 1
ATOM 2042 C CA . GLY B 1 49 ? 0.832 -19 4.559 1 98.06 49 GLY B CA 1
ATOM 2043 C C . GLY B 1 49 ? 1.221 -17.625 4.051 1 98.06 49 GLY B C 1
ATOM 2044 O O . GLY B 1 49 ? 0.626 -16.609 4.449 1 98.06 49 GLY B O 1
ATOM 2045 N N . VAL B 1 50 ? 2.234 -17.609 3.193 1 98.5 50 VAL B N 1
ATOM 2046 C CA . VAL B 1 50 ? 2.762 -16.359 2.662 1 98.5 50 VAL B CA 1
ATOM 2047 C C . VAL B 1 50 ? 2.916 -16.453 1.146 1 98.5 50 VAL B C 1
ATOM 2049 O O . VAL B 1 50 ? 2.994 -17.562 0.599 1 98.5 50 VAL B O 1
ATOM 2052 N N . VAL B 1 51 ? 2.854 -15.367 0.451 1 98.69 51 VAL B N 1
ATOM 2053 C CA . VAL B 1 51 ? 2.994 -15.234 -0.995 1 98.69 51 VAL B CA 1
ATOM 2054 C C . VAL B 1 51 ? 4.16 -14.297 -1.315 1 98.69 51 VAL B C 1
ATOM 2056 O O . VAL B 1 51 ? 4.234 -13.188 -0.791 1 98.69 51 VAL B O 1
ATOM 2059 N N . PHE B 1 52 ? 5.086 -14.758 -2.07 1 98.69 52 PHE B N 1
ATOM 2060 C CA . PHE B 1 52 ? 6.25 -13.938 -2.404 1 98.69 52 PHE B CA 1
ATOM 2061 C C . PHE B 1 52 ? 6.797 -14.32 -3.773 1 98.69 52 PHE B C 1
ATOM 2063 O O . PHE B 1 52 ? 6.262 -15.203 -4.441 1 98.69 52 PHE B O 1
ATOM 2070 N N . GLY B 1 53 ? 7.75 -13.68 -4.277 1 98.62 53 GLY B N 1
ATOM 2071 C CA . GLY B 1 53 ? 8.469 -13.938 -5.516 1 98.62 53 GLY B CA 1
ATOM 2072 C C . GLY B 1 53 ? 9.727 -13.094 -5.66 1 98.62 53 GLY B C 1
ATOM 2073 O O . GLY B 1 53 ? 9.734 -11.922 -5.293 1 98.62 53 GLY B O 1
ATOM 2074 N N . ALA B 1 54 ? 10.742 -13.695 -6.152 1 98.62 54 ALA B N 1
ATOM 2075 C CA . ALA B 1 54 ? 12.016 -13.016 -6.355 1 98.62 54 ALA B CA 1
ATOM 2076 C C . ALA B 1 54 ? 12.688 -13.469 -7.648 1 98.62 54 ALA B C 1
ATOM 2078 O O . ALA B 1 54 ? 12.734 -14.672 -7.938 1 98.62 54 ALA B O 1
ATOM 2079 N N . LEU B 1 55 ? 13.156 -12.57 -8.398 1 98.38 55 LEU B N 1
ATOM 2080 C CA . LEU B 1 55 ? 13.836 -12.859 -9.656 1 98.38 55 LEU B CA 1
ATOM 2081 C C . LEU B 1 55 ? 15.258 -12.297 -9.648 1 98.38 55 LEU B C 1
ATOM 2083 O O . LEU B 1 55 ? 15.609 -11.5 -8.773 1 98.38 55 LEU B O 1
ATOM 2087 N N . ARG B 1 56 ? 16.031 -12.789 -10.539 1 98.12 56 ARG B N 1
ATOM 2088 C CA . ARG B 1 56 ? 17.344 -12.227 -10.844 1 98.12 56 ARG B CA 1
ATOM 2089 C C . ARG B 1 56 ? 17.25 -11.156 -11.93 1 98.12 56 ARG B C 1
ATOM 2091 O O . ARG B 1 56 ? 16.219 -11.055 -12.609 1 98.12 56 ARG B O 1
ATOM 2098 N N . PRO B 1 57 ? 18.297 -10.367 -12.109 1 96.88 57 PRO B N 1
ATOM 2099 C CA . PRO B 1 57 ? 18.25 -9.32 -13.133 1 96.88 57 PRO B CA 1
ATOM 2100 C C . PRO B 1 57 ? 17.969 -9.859 -14.531 1 96.88 57 PRO B C 1
ATOM 2102 O O . PRO B 1 57 ? 17.359 -9.172 -15.352 1 96.88 57 PRO B O 1
ATOM 2105 N N . ASP B 1 58 ? 18.297 -11.07 -14.844 1 97.44 58 ASP B N 1
ATOM 2106 C CA . ASP B 1 58 ? 18.078 -11.656 -16.156 1 97.44 58 ASP B CA 1
ATOM 2107 C C . ASP B 1 58 ? 16.672 -12.25 -16.281 1 97.44 58 ASP B C 1
ATOM 2109 O O . ASP B 1 58 ? 16.344 -12.883 -17.281 1 97.44 58 ASP B O 1
ATOM 2113 N N . GLY B 1 59 ? 15.883 -12.141 -15.219 1 97.19 59 GLY B N 1
ATOM 2114 C CA . GLY B 1 59 ? 14.484 -12.547 -15.25 1 97.19 59 GLY B CA 1
ATOM 2115 C C . GLY B 1 59 ? 14.25 -13.945 -14.727 1 97.19 59 GLY B C 1
ATOM 2116 O O . GLY B 1 59 ? 13.109 -14.383 -14.586 1 97.19 59 GLY B O 1
ATOM 2117 N N . THR B 1 60 ? 15.352 -14.602 -14.398 1 98.31 60 THR B N 1
ATOM 2118 C CA . THR B 1 60 ? 15.18 -15.961 -13.891 1 98.31 60 THR B CA 1
ATOM 2119 C C . THR B 1 60 ? 14.859 -15.938 -12.398 1 98.31 60 THR B C 1
ATOM 2121 O O . THR B 1 60 ? 15.062 -14.922 -11.727 1 98.31 60 THR B O 1
ATOM 2124 N N . VAL B 1 61 ? 14.32 -17.047 -11.922 1 98.69 61 VAL B N 1
ATOM 2125 C CA . VAL B 1 61 ? 14 -17.172 -10.508 1 98.69 61 VAL B CA 1
ATOM 2126 C C . VAL B 1 61 ? 15.273 -17.016 -9.68 1 98.69 61 VAL B C 1
ATOM 2128 O O . VAL B 1 61 ? 16.297 -17.625 -9.984 1 98.69 61 VAL B O 1
ATOM 2131 N N . ASP B 1 62 ? 15.258 -16.109 -8.711 1 98.69 62 ASP B N 1
ATOM 2132 C CA . ASP B 1 62 ? 16.359 -16.031 -7.742 1 98.69 62 ASP B CA 1
ATOM 2133 C C . ASP B 1 62 ? 16.25 -17.156 -6.707 1 98.69 62 ASP B C 1
ATOM 2135 O O . ASP B 1 62 ? 15.633 -16.984 -5.656 1 98.69 62 ASP B O 1
ATOM 2139 N N . ALA B 1 63 ? 16.906 -18.234 -7.004 1 98.69 63 ALA B N 1
ATOM 2140 C CA . ALA B 1 63 ? 16.797 -19.438 -6.184 1 98.69 63 ALA B CA 1
ATOM 2141 C C . ALA B 1 63 ? 17.312 -19.188 -4.773 1 98.69 63 ALA B C 1
ATOM 2143 O O . ALA B 1 63 ? 16.781 -19.75 -3.805 1 98.69 63 ALA B O 1
ATOM 2144 N N . THR B 1 64 ? 18.312 -18.359 -4.621 1 98.62 64 THR B N 1
ATOM 2145 C CA . THR B 1 64 ? 18.891 -18.094 -3.316 1 98.62 64 THR B CA 1
ATOM 2146 C C . THR B 1 64 ? 17.906 -17.359 -2.416 1 98.62 64 THR B C 1
ATOM 2148 O O . THR B 1 64 ? 17.609 -17.812 -1.311 1 98.62 64 THR B O 1
ATOM 2151 N N . ILE B 1 65 ? 17.391 -16.297 -2.934 1 98.69 65 ILE B N 1
ATOM 2152 C CA . ILE B 1 65 ? 16.453 -15.508 -2.146 1 98.69 65 ILE B CA 1
ATOM 2153 C C . ILE B 1 65 ? 15.164 -16.312 -1.929 1 98.69 65 ILE B C 1
ATOM 2155 O O . ILE B 1 65 ? 14.633 -16.359 -0.815 1 98.69 65 ILE B O 1
ATOM 2159 N N . THR B 1 66 ? 14.68 -16.938 -3.014 1 98.88 66 THR B N 1
ATOM 2160 C CA . THR B 1 66 ? 13.477 -17.75 -2.902 1 98.88 66 THR B CA 1
ATOM 2161 C C . THR B 1 66 ? 13.664 -18.859 -1.872 1 98.88 66 THR B C 1
ATOM 2163 O O . THR B 1 66 ? 12.773 -19.125 -1.055 1 98.88 66 THR B O 1
ATOM 2166 N N . GLY B 1 67 ? 14.781 -19.469 -1.905 1 98.81 67 GLY B N 1
ATOM 2167 C CA . GLY B 1 67 ? 15.086 -20.5 -0.936 1 98.81 67 GLY B CA 1
ATOM 2168 C C . GLY B 1 67 ? 15.102 -20 0.495 1 98.81 67 GLY B C 1
ATOM 2169 O O . GLY B 1 67 ? 14.633 -20.688 1.405 1 98.81 67 GLY B O 1
ATOM 2170 N N . ARG B 1 68 ? 15.633 -18.875 0.716 1 98.69 68 ARG B N 1
ATOM 2171 C CA . ARG B 1 68 ? 15.688 -18.266 2.045 1 98.69 68 ARG B CA 1
ATOM 2172 C C . ARG B 1 68 ? 14.289 -17.969 2.566 1 98.69 68 ARG B C 1
ATOM 2174 O O . ARG B 1 68 ? 13.969 -18.281 3.717 1 98.69 68 ARG B O 1
ATOM 2181 N N . LEU B 1 69 ? 13.5 -17.375 1.728 1 98.81 69 LEU B N 1
ATOM 2182 C CA . LEU B 1 69 ? 12.133 -17.031 2.123 1 98.81 69 LEU B CA 1
ATOM 2183 C C . LEU B 1 69 ? 11.305 -18.281 2.381 1 98.81 69 LEU B C 1
ATOM 2185 O O . LEU B 1 69 ? 10.633 -18.375 3.406 1 98.81 69 LEU B O 1
ATOM 2189 N N . TRP B 1 70 ? 11.398 -19.234 1.465 1 98.81 70 TRP B N 1
ATOM 2190 C CA . TRP B 1 70 ? 10.672 -20.484 1.604 1 98.81 70 TRP B CA 1
ATOM 2191 C C . TRP B 1 70 ? 11.164 -21.266 2.814 1 98.81 70 TRP B C 1
ATOM 2193 O O . TRP B 1 70 ? 10.367 -21.844 3.557 1 98.81 70 TRP B O 1
ATOM 2203 N N . GLY B 1 71 ? 12.445 -21.297 2.967 1 98.81 71 GLY B N 1
ATOM 2204 C CA . GLY B 1 71 ? 13 -21.984 4.121 1 98.81 71 GLY B CA 1
ATOM 2205 C C . GLY B 1 71 ? 12.43 -21.5 5.438 1 98.81 71 GLY B C 1
ATOM 2206 O O . GLY B 1 71 ? 12.031 -22.297 6.285 1 98.81 71 GLY B O 1
ATOM 2207 N N . LEU B 1 72 ? 12.367 -20.234 5.609 1 98.81 72 LEU B N 1
ATOM 2208 C CA . LEU B 1 72 ? 11.82 -19.656 6.832 1 98.81 72 LEU B CA 1
ATOM 2209 C C . LEU B 1 72 ? 10.336 -19.984 6.965 1 98.81 72 LEU B C 1
ATOM 2211 O O . LEU B 1 72 ? 9.883 -20.391 8.031 1 98.81 72 LEU B O 1
ATOM 2215 N N . ALA B 1 73 ? 9.594 -19.766 5.879 1 98.81 73 ALA B N 1
ATOM 2216 C CA . ALA B 1 73 ? 8.164 -20.062 5.91 1 98.81 73 ALA B CA 1
ATOM 2217 C C . ALA B 1 73 ? 7.906 -21.5 6.316 1 98.81 73 ALA B C 1
ATOM 2219 O O . ALA B 1 73 ? 7.055 -21.781 7.168 1 98.81 73 ALA B O 1
ATOM 2220 N N . ASN B 1 74 ? 8.656 -22.375 5.688 1 98.69 74 ASN B N 1
ATOM 2221 C CA . ASN B 1 74 ? 8.523 -23.797 5.957 1 98.69 74 ASN B CA 1
ATOM 2222 C C . ASN B 1 74 ? 8.852 -24.125 7.41 1 98.69 74 ASN B C 1
ATOM 2224 O O . ASN B 1 74 ? 8.133 -24.891 8.055 1 98.69 74 ASN B O 1
ATOM 2228 N N . GLU B 1 75 ? 9.891 -23.578 7.898 1 98.62 75 GLU B N 1
ATOM 2229 C CA . GLU B 1 75 ? 10.289 -23.766 9.289 1 98.62 75 GLU B CA 1
ATOM 2230 C C . GLU B 1 75 ? 9.18 -23.344 10.242 1 98.62 75 GLU B C 1
ATOM 2232 O O . GLU B 1 75 ? 8.969 -23.969 11.289 1 98.62 75 GLU B O 1
ATOM 2237 N N . LEU B 1 76 ? 8.5 -22.391 9.883 1 98.56 76 LEU B N 1
ATOM 2238 C CA . LEU B 1 76 ? 7.457 -21.828 10.734 1 98.56 76 LEU B CA 1
ATOM 2239 C C . LEU B 1 76 ? 6.133 -22.547 10.508 1 98.56 76 LEU B C 1
ATOM 2241 O O . LEU B 1 76 ? 5.109 -22.172 11.086 1 98.56 76 LEU B O 1
ATOM 2245 N N . GLY B 1 77 ? 6.105 -23.5 9.578 1 98.5 77 GLY B N 1
ATOM 2246 C CA . GLY B 1 77 ? 4.898 -24.25 9.305 1 98.5 77 GLY B CA 1
ATOM 2247 C C . GLY B 1 77 ? 3.916 -23.516 8.414 1 98.5 77 GLY B C 1
ATOM 2248 O O . GLY B 1 77 ? 2.709 -23.766 8.484 1 98.5 77 GLY B O 1
ATOM 2249 N N . LEU B 1 78 ? 4.387 -22.594 7.691 1 98.56 78 LEU B N 1
ATOM 2250 C CA . LEU B 1 78 ? 3.537 -21.797 6.805 1 98.56 78 LEU B CA 1
ATOM 2251 C C . LEU B 1 78 ? 3.518 -22.406 5.402 1 98.56 78 LEU B C 1
ATOM 2253 O O . LEU B 1 78 ? 4.535 -22.906 4.922 1 98.56 78 LEU B O 1
ATOM 2257 N N . ASP B 1 79 ? 2.375 -22.312 4.711 1 98.19 79 ASP B N 1
ATOM 2258 C CA . ASP B 1 79 ? 2.297 -22.578 3.277 1 98.19 79 ASP B CA 1
ATOM 2259 C C . ASP B 1 79 ? 2.941 -21.438 2.48 1 98.19 79 ASP B C 1
ATOM 2261 O O . ASP B 1 79 ? 3.26 -20.391 3.035 1 98.19 79 ASP B O 1
ATOM 2265 N N . ALA B 1 80 ? 3.186 -21.734 1.177 1 98.5 80 ALA B N 1
ATOM 2266 C CA . ALA B 1 80 ? 3.826 -20.688 0.391 1 98.5 80 ALA B CA 1
ATOM 2267 C C . ALA B 1 80 ? 3.373 -20.734 -1.065 1 98.5 80 ALA B C 1
ATOM 2269 O O . ALA B 1 80 ? 3.094 -21.812 -1.598 1 98.5 80 ALA B O 1
ATOM 2270 N N . THR B 1 81 ? 3.256 -19.594 -1.67 1 98.69 81 THR B N 1
ATOM 2271 C CA . THR B 1 81 ? 2.98 -19.438 -3.092 1 98.69 81 THR B CA 1
ATOM 2272 C C . THR B 1 81 ? 3.977 -18.469 -3.73 1 98.69 81 THR B C 1
ATOM 2274 O O . THR B 1 81 ? 4.242 -17.391 -3.189 1 98.69 81 THR B O 1
ATOM 2277 N N . PHE B 1 82 ? 4.66 -18.984 -4.797 1 98.88 82 PHE B N 1
ATOM 2278 C CA . PHE B 1 82 ? 5.406 -18.047 -5.637 1 98.88 82 PHE B CA 1
ATOM 2279 C C . PHE B 1 82 ? 4.465 -17.25 -6.535 1 98.88 82 PHE B C 1
ATOM 2281 O O . PHE B 1 82 ? 3.736 -17.828 -7.344 1 98.88 82 PHE B O 1
ATOM 2288 N N . HIS B 1 83 ? 4.484 -15.883 -6.367 1 98.31 83 HIS B N 1
ATOM 2289 C CA . HIS B 1 83 ? 3.443 -15.102 -7.027 1 98.31 83 HIS B CA 1
ATOM 2290 C C . HIS B 1 83 ? 3.797 -14.828 -8.484 1 98.31 83 HIS B C 1
ATOM 2292 O O . HIS B 1 83 ? 4.66 -15.5 -9.055 1 98.31 83 HIS B O 1
ATOM 2298 N N . ARG B 1 84 ? 3.188 -13.891 -9.109 1 97.38 84 ARG B N 1
ATOM 2299 C CA . ARG B 1 84 ? 3.162 -13.719 -10.562 1 97.38 84 ARG B CA 1
ATOM 2300 C C . ARG B 1 84 ? 4.477 -13.133 -11.062 1 97.38 84 ARG B C 1
ATOM 2302 O O . ARG B 1 84 ? 4.652 -12.93 -12.273 1 97.38 84 ARG B O 1
ATOM 2309 N N . ALA B 1 85 ? 5.426 -12.875 -10.086 1 97.69 85 ALA B N 1
ATOM 2310 C CA . ALA B 1 85 ? 6.773 -12.688 -10.617 1 97.69 85 ALA B CA 1
ATOM 2311 C C . ALA B 1 85 ? 7.133 -13.797 -11.602 1 97.69 85 ALA B C 1
ATOM 2313 O O . ALA B 1 85 ? 7.902 -13.578 -12.539 1 97.69 85 ALA B O 1
ATOM 2314 N N . PHE B 1 86 ? 6.547 -14.93 -11.445 1 98.62 86 PHE B N 1
ATOM 2315 C CA . PHE B 1 86 ? 6.695 -16.078 -12.336 1 98.62 86 PHE B CA 1
ATOM 2316 C C . PHE B 1 86 ? 6.383 -15.688 -13.773 1 98.62 86 PHE B C 1
ATOM 2318 O O . PHE B 1 86 ? 7.078 -16.109 -14.703 1 98.62 86 PHE B O 1
ATOM 2325 N N . ASP B 1 87 ? 5.359 -14.898 -13.961 1 98 87 ASP B N 1
ATOM 2326 C CA . ASP B 1 87 ? 4.883 -14.523 -15.289 1 98 87 ASP B CA 1
ATOM 2327 C C . ASP B 1 87 ? 5.883 -13.602 -15.992 1 98 87 ASP B C 1
ATOM 2329 O O . ASP B 1 87 ? 5.766 -13.359 -17.203 1 98 87 ASP B O 1
ATOM 2333 N N . MET B 1 88 ? 6.863 -13.117 -15.258 1 96.38 88 MET B N 1
ATOM 2334 C CA . MET B 1 88 ? 7.848 -12.195 -15.812 1 96.38 88 MET B CA 1
ATOM 2335 C C . MET B 1 88 ? 9.094 -12.938 -16.281 1 96.38 88 MET B C 1
ATOM 2337 O O . MET B 1 88 ? 10 -12.336 -16.844 1 96.38 88 MET B O 1
ATOM 2341 N N . THR B 1 89 ? 9.141 -14.188 -16.109 1 97.88 89 THR B N 1
ATOM 2342 C CA . THR B 1 89 ? 10.312 -14.984 -16.453 1 97.88 89 THR B CA 1
ATOM 2343 C C . THR B 1 89 ? 10.352 -15.258 -17.953 1 97.88 89 THR B C 1
ATOM 2345 O O . THR B 1 89 ? 9.312 -15.305 -18.609 1 97.88 89 THR B O 1
ATOM 2348 N N . PRO B 1 90 ? 11.555 -15.461 -18.516 1 97.19 90 PRO B N 1
ATOM 2349 C CA . PRO B 1 90 ? 11.664 -15.711 -19.953 1 97.19 90 PRO B CA 1
ATOM 2350 C C . PRO B 1 90 ? 11.227 -17.125 -20.344 1 97.19 90 PRO B C 1
ATOM 2352 O O . PRO B 1 90 ? 10.828 -17.359 -21.484 1 97.19 90 PRO B O 1
ATOM 2355 N N . ASP B 1 91 ? 11.336 -18.078 -19.438 1 97.75 91 ASP B N 1
ATOM 2356 C CA . ASP B 1 91 ? 11.031 -19.484 -19.703 1 97.75 91 ASP B CA 1
ATOM 2357 C C . ASP B 1 91 ? 10.234 -20.094 -18.547 1 97.75 91 ASP B C 1
ATOM 2359 O O . ASP B 1 91 ? 10.812 -20.562 -17.562 1 97.75 91 ASP B O 1
ATOM 2363 N N . PRO B 1 92 ? 8.922 -20.156 -18.75 1 98.06 92 PRO B N 1
ATOM 2364 C CA . PRO B 1 92 ? 8.07 -20.625 -17.656 1 98.06 92 PRO B CA 1
ATOM 2365 C C . PRO B 1 92 ? 8.398 -22.062 -17.25 1 98.06 92 PRO B C 1
ATOM 2367 O O . PRO B 1 92 ? 8.305 -22.406 -16.062 1 98.06 92 PRO B O 1
ATOM 2370 N N . ILE B 1 93 ? 8.75 -22.875 -18.141 1 98.31 93 ILE B N 1
ATOM 2371 C CA . ILE B 1 93 ? 9.055 -24.266 -17.828 1 98.31 93 ILE B CA 1
ATOM 2372 C C . ILE B 1 93 ? 10.305 -24.344 -16.953 1 98.31 93 ILE B C 1
ATOM 2374 O O . ILE B 1 93 ? 10.312 -25.016 -15.922 1 98.31 93 ILE B O 1
ATOM 2378 N N . ALA B 1 94 ? 11.344 -23.656 -17.328 1 98.44 94 ALA B N 1
ATOM 2379 C CA . ALA B 1 94 ? 12.57 -23.609 -16.531 1 98.44 94 ALA B CA 1
ATOM 2380 C C . ALA B 1 94 ? 12.305 -23 -15.164 1 98.44 94 ALA B C 1
ATOM 2382 O O . ALA B 1 94 ? 12.875 -23.438 -14.164 1 98.44 94 ALA B O 1
ATOM 2383 N N . ALA B 1 95 ? 11.508 -21.984 -15.156 1 98.81 95 ALA B N 1
ATOM 2384 C CA . ALA B 1 95 ? 11.141 -21.359 -13.891 1 98.81 95 ALA B CA 1
ATOM 2385 C C . ALA B 1 95 ? 10.43 -22.344 -12.969 1 98.81 95 ALA B C 1
ATOM 2387 O O . ALA B 1 95 ? 10.734 -22.422 -11.781 1 98.81 95 ALA B O 1
ATOM 2388 N N . LEU B 1 96 ? 9.523 -23.094 -13.539 1 98.81 96 LEU B N 1
ATOM 2389 C CA . LEU B 1 96 ? 8.805 -24.094 -12.75 1 98.81 96 LEU B CA 1
ATOM 2390 C C . LEU B 1 96 ? 9.766 -25.141 -12.18 1 98.81 96 LEU B C 1
ATOM 2392 O O . LEU B 1 96 ? 9.648 -25.516 -11.016 1 98.81 96 LEU B O 1
ATOM 2396 N N . ASP B 1 97 ? 10.656 -25.562 -12.992 1 98.75 97 ASP B N 1
ATOM 2397 C CA . ASP B 1 97 ? 11.648 -26.531 -12.547 1 98.75 97 ASP B CA 1
ATOM 2398 C C . ASP B 1 97 ? 12.438 -26 -11.352 1 98.75 97 ASP B C 1
ATOM 2400 O O . ASP B 1 97 ? 12.695 -26.734 -10.398 1 98.75 97 ASP B O 1
ATOM 2404 N N . SER B 1 98 ? 12.82 -24.75 -11.422 1 98.69 98 SER B N 1
ATOM 2405 C CA . SER B 1 98 ? 13.555 -24.125 -10.328 1 98.69 98 SER B CA 1
ATOM 2406 C C . SER B 1 98 ? 12.75 -24.141 -9.039 1 98.69 98 SER B C 1
ATOM 2408 O O . SER B 1 98 ? 13.281 -24.453 -7.969 1 98.69 98 SER B O 1
ATOM 2410 N N . LEU B 1 99 ? 11.508 -23.828 -9.141 1 98.81 99 LEU B N 1
ATOM 2411 C CA . LEU B 1 99 ? 10.648 -23.797 -7.961 1 98.81 99 LEU B CA 1
ATOM 2412 C C . LEU B 1 99 ? 10.453 -25.203 -7.395 1 98.81 99 LEU B C 1
ATOM 2414 O O . LEU B 1 99 ? 10.453 -25.391 -6.176 1 98.81 99 LEU B O 1
ATOM 2418 N N . MET B 1 100 ? 10.25 -26.172 -8.297 1 98.62 100 MET B N 1
ATOM 2419 C CA . MET B 1 100 ? 10.094 -27.547 -7.859 1 98.62 100 MET B CA 1
ATOM 2420 C C . MET B 1 100 ? 11.352 -28.047 -7.148 1 98.62 100 MET B C 1
ATOM 2422 O O . MET B 1 100 ? 11.266 -28.75 -6.141 1 98.62 100 MET B O 1
ATOM 2426 N N . MET B 1 101 ? 12.453 -27.672 -7.676 1 98.38 101 MET B N 1
ATOM 2427 C CA . MET B 1 101 ? 13.719 -28.078 -7.059 1 98.38 101 MET B CA 1
ATOM 2428 C C . MET B 1 101 ? 13.836 -27.5 -5.645 1 98.38 101 MET B C 1
ATOM 2430 O O . MET B 1 101 ? 14.383 -28.156 -4.758 1 98.38 101 MET B O 1
ATOM 2434 N N . LEU B 1 102 ? 13.344 -26.344 -5.418 1 98.38 102 LEU B N 1
ATOM 2435 C CA . LEU B 1 102 ? 13.383 -25.688 -4.113 1 98.38 102 LEU B CA 1
ATOM 2436 C C . LEU B 1 102 ? 12.32 -26.266 -3.184 1 98.38 102 LEU B C 1
ATOM 2438 O O . LEU B 1 102 ? 12.367 -26.047 -1.97 1 98.38 102 LEU B O 1
ATOM 2442 N N . GLY B 1 103 ? 11.32 -26.938 -3.805 1 98.38 103 GLY B N 1
ATOM 2443 C CA . GLY B 1 103 ? 10.289 -27.578 -3.004 1 98.38 103 GLY B CA 1
ATOM 2444 C C . GLY B 1 103 ? 9.109 -26.672 -2.707 1 98.38 103 GLY B C 1
ATOM 2445 O O . GLY B 1 103 ? 8.391 -26.891 -1.731 1 98.38 103 GLY B O 1
ATOM 2446 N N . LEU B 1 104 ? 8.906 -25.625 -3.479 1 98.5 104 LEU B N 1
ATOM 2447 C CA . LEU B 1 104 ? 7.754 -24.766 -3.268 1 98.5 104 LEU B CA 1
ATOM 2448 C C . LEU B 1 104 ? 6.453 -25.516 -3.523 1 98.5 104 LEU B C 1
ATOM 2450 O O . LEU B 1 104 ? 6.355 -26.297 -4.469 1 98.5 104 LEU B O 1
ATOM 2454 N N . PRO B 1 105 ? 5.48 -25.266 -2.762 1 98.06 105 PRO B N 1
ATOM 2455 C CA . PRO B 1 105 ? 4.223 -26 -2.9 1 98.06 105 PRO B CA 1
ATOM 2456 C C . PRO B 1 105 ? 3.35 -25.469 -4.035 1 98.06 105 PRO B C 1
ATOM 2458 O O . PRO B 1 105 ? 2.529 -26.219 -4.582 1 98.06 105 PRO B O 1
ATOM 2461 N N . ARG B 1 106 ? 3.514 -24.188 -4.375 1 98.12 106 ARG B N 1
ATOM 2462 C CA . ARG B 1 106 ? 2.52 -23.578 -5.258 1 98.12 106 ARG B CA 1
ATOM 2463 C C . ARG B 1 106 ? 3.127 -22.438 -6.062 1 98.12 106 ARG B C 1
ATOM 2465 O O . ARG B 1 106 ? 4.012 -21.734 -5.574 1 98.12 106 ARG B O 1
ATOM 2472 N N . VAL B 1 107 ? 2.629 -22.281 -7.258 1 98.69 107 VAL B N 1
ATOM 2473 C CA . VAL B 1 107 ? 2.988 -21.141 -8.094 1 98.69 107 VAL B CA 1
ATOM 2474 C C . VAL B 1 107 ? 1.725 -20.484 -8.656 1 98.69 107 VAL B C 1
ATOM 2476 O O . VAL B 1 107 ? 0.818 -21.188 -9.125 1 98.69 107 VAL B O 1
ATOM 2479 N N . LEU B 1 108 ? 1.591 -19.172 -8.469 1 98.56 108 LEU B N 1
ATOM 2480 C CA . LEU B 1 108 ? 0.531 -18.375 -9.078 1 98.56 108 LEU B CA 1
ATOM 2481 C C . LEU B 1 108 ? 0.972 -17.828 -10.43 1 98.56 108 LEU B C 1
ATOM 2483 O O . LEU B 1 108 ? 2.004 -17.156 -10.531 1 98.56 108 LEU B O 1
ATOM 2487 N N . THR B 1 109 ? 0.182 -18.094 -11.5 1 98.5 109 THR B N 1
ATOM 2488 C CA . THR B 1 109 ? 0.636 -17.703 -12.828 1 98.5 109 THR B CA 1
ATOM 2489 C C . THR B 1 109 ? -0.545 -17.562 -13.789 1 98.5 109 THR B C 1
ATOM 2491 O O . THR B 1 109 ? -1.567 -18.234 -13.617 1 98.5 109 THR B O 1
ATOM 2494 N N . SER B 1 110 ? -0.38 -16.688 -14.688 1 97.75 110 SER B N 1
ATOM 2495 C CA . SER B 1 110 ? -1.311 -16.578 -15.805 1 97.75 110 SER B CA 1
ATOM 2496 C C . SER B 1 110 ? -0.8 -17.328 -17.031 1 97.75 110 SER B C 1
ATOM 2498 O O . SER B 1 110 ? -1.325 -17.172 -18.125 1 97.75 110 SER B O 1
ATOM 2500 N N . GLY B 1 111 ? 0.326 -18.062 -16.797 1 97.69 111 GLY B N 1
ATOM 2501 C CA . GLY B 1 111 ? 0.951 -18.75 -17.922 1 97.69 111 GLY B CA 1
ATOM 2502 C C . GLY B 1 111 ? 1.855 -17.844 -18.734 1 97.69 111 GLY B C 1
ATOM 2503 O O . GLY B 1 111 ? 2.096 -18.094 -19.922 1 97.69 111 GLY B O 1
ATOM 2504 N N . GLY B 1 112 ? 2.252 -16.766 -18.172 1 95.81 112 GLY B N 1
ATOM 2505 C CA . GLY B 1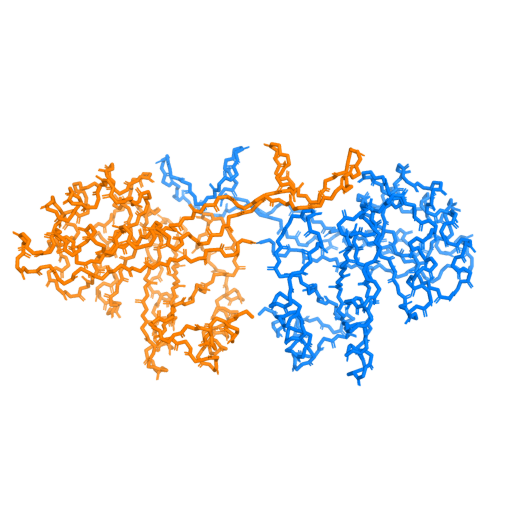 112 ? 3.148 -15.836 -18.844 1 95.81 112 GLY B CA 1
ATOM 2506 C C . GLY B 1 112 ? 2.438 -14.93 -19.828 1 95.81 112 GLY B C 1
ATOM 2507 O O . GLY B 1 112 ? 3.062 -14.391 -20.75 1 95.81 112 GLY B O 1
ATOM 2508 N N . ALA B 1 113 ? 1.17 -14.859 -19.734 1 95.81 113 ALA B N 1
ATOM 2509 C CA . ALA B 1 113 ? 0.355 -14.008 -20.594 1 95.81 113 ALA B CA 1
ATOM 2510 C C . ALA B 1 113 ? -0.428 -12.992 -19.766 1 95.81 113 ALA B C 1
ATOM 2512 O O . ALA B 1 113 ? -0.473 -13.078 -18.547 1 95.81 113 ALA B O 1
ATOM 2513 N N . PRO B 1 114 ? -0.987 -11.977 -20.375 1 93.62 114 PRO B N 1
ATOM 2514 C CA . PRO B 1 114 ? -1.723 -10.953 -19.625 1 93.62 114 PRO B CA 1
ATOM 2515 C C . PRO B 1 114 ? -2.895 -11.523 -18.828 1 93.62 114 PRO B C 1
ATOM 2517 O O . PRO B 1 114 ? -3.232 -11.008 -17.766 1 93.62 114 PRO B O 1
ATOM 2520 N N . SER B 1 115 ? -3.463 -12.633 -19.375 1 96.19 115 SER B N 1
ATOM 2521 C CA . SER B 1 115 ? -4.559 -13.289 -18.672 1 96.19 115 SER B CA 1
ATOM 2522 C C . SER B 1 115 ? -4.395 -14.805 -18.703 1 96.19 115 SER B C 1
ATOM 2524 O O . SER B 1 115 ? -3.656 -15.344 -19.531 1 96.19 115 SER B O 1
ATOM 2526 N N . ALA B 1 116 ? -5.141 -15.406 -17.75 1 97.31 116 ALA B N 1
ATOM 2527 C CA . ALA B 1 116 ? -5.078 -16.859 -17.656 1 97.31 116 ALA B CA 1
ATOM 2528 C C . ALA B 1 116 ? -5.609 -17.516 -18.922 1 97.31 116 ALA B C 1
ATOM 2530 O O . ALA B 1 116 ? -5.047 -18.5 -19.406 1 97.31 116 ALA B O 1
ATOM 2531 N N . ILE B 1 117 ? -6.629 -16.938 -19.469 1 96.94 117 ILE B N 1
ATOM 2532 C CA . ILE B 1 117 ? -7.227 -17.516 -20.672 1 96.94 117 ILE B CA 1
ATOM 2533 C C . ILE B 1 117 ? -6.242 -17.422 -21.844 1 96.94 117 ILE B C 1
ATOM 2535 O O . ILE B 1 117 ? -6.047 -18.391 -22.578 1 96.94 117 ILE B O 1
ATOM 2539 N N . GLU B 1 118 ? -5.578 -16.297 -21.953 1 97 118 GLU B N 1
ATOM 2540 C CA . GLU B 1 118 ? -4.59 -16.094 -23 1 97 118 GLU B CA 1
ATOM 2541 C C . GLU B 1 118 ? -3.375 -17 -22.797 1 97 118 GLU B C 1
ATOM 2543 O O . GLU B 1 118 ? -2.688 -17.359 -23.766 1 97 118 GLU B O 1
ATOM 2548 N N . GLY B 1 119 ? -3.127 -17.391 -21.578 1 97.81 119 GLY B N 1
ATOM 2549 C CA . GLY B 1 119 ? -1.979 -18.219 -21.25 1 97.81 119 GLY B CA 1
ATOM 2550 C C . GLY B 1 119 ? -2.342 -19.672 -21.047 1 97.81 119 GLY B C 1
ATOM 2551 O O . GLY B 1 119 ? -1.561 -20.438 -20.469 1 97.81 119 GLY B O 1
ATOM 2552 N N . ALA B 1 120 ? -3.432 -20.094 -21.531 1 98 120 ALA B N 1
ATOM 2553 C CA . ALA B 1 120 ? -4.004 -21.391 -21.188 1 98 120 ALA B CA 1
ATOM 2554 C C . ALA B 1 120 ? -3.104 -22.531 -21.656 1 98 120 ALA B C 1
ATOM 2556 O O . ALA B 1 120 ? -2.945 -23.531 -20.953 1 98 120 ALA B O 1
ATOM 2557 N N . ASP B 1 121 ? -2.549 -22.391 -22.828 1 98.12 121 ASP B N 1
ATOM 2558 C CA . ASP B 1 121 ? -1.672 -23.453 -23.328 1 98.12 121 ASP B CA 1
ATOM 2559 C C . ASP B 1 121 ? -0.462 -23.641 -22.422 1 98.12 121 ASP B C 1
ATOM 2561 O O . ASP B 1 121 ? -0.09 -24.766 -22.094 1 98.12 121 ASP B O 1
ATOM 2565 N N . THR B 1 122 ? 0.099 -22.562 -22.047 1 98.44 122 THR B N 1
ATOM 2566 C CA . THR B 1 122 ? 1.233 -22.609 -21.141 1 98.44 122 THR B CA 1
ATOM 2567 C C . THR B 1 122 ? 0.806 -23.172 -19.781 1 98.44 122 THR B C 1
ATOM 2569 O O . THR B 1 122 ? 1.52 -23.969 -19.188 1 98.44 122 THR B O 1
ATOM 2572 N N . LEU B 1 123 ? -0.31 -22.734 -19.297 1 98.44 123 LEU B N 1
ATOM 2573 C CA . LEU B 1 123 ? -0.829 -23.25 -18.031 1 98.44 123 LEU B CA 1
ATOM 2574 C C . LEU B 1 123 ? -0.966 -24.766 -18.078 1 98.44 123 LEU B C 1
ATOM 2576 O O . LEU B 1 123 ? -0.55 -25.469 -17.141 1 98.44 123 LEU B O 1
ATOM 2580 N N . ALA B 1 124 ? -1.529 -25.25 -19.156 1 97.88 124 ALA B N 1
ATOM 2581 C CA . ALA B 1 124 ? -1.682 -26.703 -19.328 1 97.88 124 ALA B CA 1
ATOM 2582 C C . ALA B 1 124 ? -0.326 -27.406 -19.297 1 97.88 124 ALA B C 1
ATOM 2584 O O . ALA B 1 124 ? -0.172 -28.438 -18.656 1 97.88 124 ALA B O 1
ATOM 2585 N N . ALA B 1 125 ? 0.583 -26.812 -19.984 1 98.5 125 ALA B N 1
ATOM 2586 C CA . ALA B 1 125 ? 1.931 -27.375 -20.016 1 98.5 125 ALA B CA 1
ATOM 2587 C C . ALA B 1 125 ? 2.555 -27.391 -18.625 1 98.5 125 ALA B C 1
ATOM 2589 O O . ALA B 1 125 ? 3.238 -28.359 -18.25 1 98.5 125 ALA B O 1
ATOM 2590 N N . LEU B 1 126 ? 2.373 -26.359 -17.875 1 98.69 126 LEU B N 1
ATOM 2591 C CA . LEU B 1 126 ? 2.914 -26.25 -16.516 1 98.69 126 LEU B CA 1
ATOM 2592 C C . LEU B 1 126 ? 2.299 -27.312 -15.609 1 98.69 126 LEU B C 1
ATOM 2594 O O . LEU B 1 126 ? 3.002 -27.922 -14.805 1 98.69 126 LEU B O 1
ATOM 2598 N N . VAL B 1 127 ? 1.014 -27.516 -15.711 1 97.62 127 VAL B N 1
ATOM 2599 C CA . VAL B 1 127 ? 0.332 -28.516 -14.906 1 97.62 127 VAL B CA 1
ATOM 2600 C C . VAL B 1 127 ? 0.913 -29.906 -15.195 1 97.62 127 VAL B C 1
ATOM 2602 O O . VAL B 1 127 ? 1.224 -30.656 -14.273 1 97.62 127 VAL B O 1
ATOM 2605 N N . ARG B 1 128 ? 1.062 -30.156 -16.453 1 97.5 128 ARG B N 1
ATOM 2606 C CA . ARG B 1 128 ? 1.635 -31.438 -16.844 1 97.5 128 ARG B CA 1
ATOM 2607 C C . ARG B 1 128 ? 3.059 -31.594 -16.328 1 97.5 128 ARG B C 1
ATOM 2609 O O . ARG B 1 128 ? 3.422 -32.656 -15.789 1 97.5 128 ARG B O 1
ATOM 2616 N N . ARG B 1 129 ? 3.793 -30.547 -16.484 1 97.81 129 ARG B N 1
ATOM 2617 C CA . ARG B 1 129 ? 5.188 -30.562 -16.047 1 97.81 129 ARG B CA 1
ATOM 2618 C C . ARG B 1 129 ? 5.293 -30.734 -14.539 1 97.81 129 ARG B C 1
ATOM 2620 O O . ARG B 1 129 ? 6.176 -31.438 -14.047 1 97.81 129 ARG B O 1
ATOM 2627 N N . GLY B 1 130 ? 4.508 -30.031 -13.789 1 97 130 GLY B N 1
ATOM 2628 C CA . GLY B 1 130 ? 4.516 -30.109 -12.336 1 97 130 GLY B CA 1
ATOM 2629 C C . GLY B 1 130 ? 4.203 -31.5 -11.82 1 97 130 GLY B C 1
ATOM 2630 O O . GLY B 1 130 ? 4.801 -31.969 -10.844 1 97 130 GLY B O 1
ATOM 2631 N N . HIS B 1 131 ? 3.199 -32.156 -12.477 1 91.81 131 HIS B N 1
ATOM 2632 C CA . HIS B 1 131 ? 2.855 -33.562 -12.227 1 91.81 131 HIS B CA 1
ATOM 2633 C C . HIS B 1 131 ? 2.643 -33.812 -10.734 1 91.81 131 HIS B C 1
ATOM 2635 O O . HIS B 1 131 ? 3.209 -34.75 -10.172 1 91.81 131 HIS B O 1
ATOM 2641 N N . GLY B 1 132 ? 2.02 -32.875 -10.078 1 92.12 132 GLY B N 1
ATOM 2642 C CA . GLY B 1 132 ? 1.635 -33.031 -8.68 1 92.12 132 GLY B CA 1
ATOM 2643 C C . GLY B 1 132 ? 2.711 -32.594 -7.707 1 92.12 132 GLY B C 1
ATOM 2644 O O . GLY B 1 132 ? 2.471 -32.531 -6.5 1 92.12 132 GLY B O 1
ATOM 2645 N N . ARG B 1 133 ? 3.887 -32.312 -8.133 1 96.31 133 ARG B N 1
ATOM 2646 C CA . ARG B 1 133 ? 4.98 -31.891 -7.258 1 96.31 133 ARG B CA 1
ATOM 2647 C C . ARG B 1 133 ? 4.809 -30.438 -6.816 1 96.31 133 ARG B C 1
ATOM 2649 O O . ARG B 1 133 ? 5.371 -30.031 -5.801 1 96.31 133 ARG B O 1
ATOM 2656 N N . ILE B 1 134 ? 4.133 -29.703 -7.633 1 97.69 134 ILE B N 1
ATOM 2657 C CA . ILE B 1 134 ? 3.812 -28.312 -7.348 1 97.69 134 ILE B CA 1
ATOM 2658 C C . ILE B 1 134 ? 2.41 -28 -7.863 1 97.69 134 ILE B C 1
ATOM 2660 O O . ILE B 1 134 ? 2.016 -28.453 -8.938 1 97.69 134 ILE B O 1
ATOM 2664 N N . THR B 1 135 ? 1.656 -27.297 -7.098 1 97.5 135 THR B N 1
ATOM 2665 C CA . THR B 1 135 ? 0.321 -26.875 -7.516 1 97.5 135 THR B CA 1
ATOM 2666 C C . THR B 1 135 ? 0.39 -25.625 -8.383 1 97.5 135 THR B C 1
ATOM 2668 O O . THR B 1 135 ? 1.022 -24.641 -8.008 1 97.5 135 THR B O 1
ATOM 2671 N N . VAL B 1 136 ? -0.201 -25.688 -9.523 1 98 136 VAL B N 1
ATOM 2672 C CA . VAL B 1 136 ? -0.321 -24.516 -10.391 1 98 136 VAL B CA 1
ATOM 2673 C C . VAL B 1 136 ? -1.635 -23.781 -10.094 1 98 136 VAL B C 1
ATOM 2675 O O . VAL B 1 136 ? -2.715 -24.328 -10.344 1 98 136 VAL B O 1
ATOM 2678 N N . LEU B 1 137 ? -1.535 -22.656 -9.539 1 97.5 137 LEU B N 1
ATOM 2679 C CA . LEU B 1 137 ? -2.65 -21.75 -9.258 1 97.5 137 LEU B CA 1
ATOM 2680 C C . LEU B 1 137 ? -2.811 -20.734 -10.375 1 97.5 137 LEU B C 1
ATOM 2682 O O . LEU B 1 137 ? -1.965 -19.844 -10.539 1 97.5 137 LEU B O 1
ATOM 2686 N N . ALA B 1 138 ? -3.861 -20.844 -11.094 1 97.19 138 ALA B N 1
ATOM 2687 C CA . ALA B 1 138 ? -4.059 -19.922 -12.211 1 97.19 138 ALA B CA 1
ATOM 2688 C C . ALA B 1 138 ? -4.672 -18.609 -11.734 1 97.19 138 ALA B C 1
ATOM 2690 O O . ALA B 1 138 ? -5.66 -18.609 -11 1 97.19 138 ALA B O 1
ATOM 2691 N N . GLY B 1 139 ? -4.062 -17.562 -12.156 1 95.94 139 GLY B N 1
ATOM 2692 C CA . GLY B 1 139 ? -4.574 -16.219 -11.898 1 95.94 139 GLY B CA 1
ATOM 2693 C C . GLY B 1 139 ? -4.434 -15.289 -13.086 1 95.94 139 GLY B C 1
ATOM 2694 O O . GLY B 1 139 ? -3.66 -15.562 -14.008 1 95.94 139 GLY B O 1
ATOM 2695 N N . GLY B 1 140 ? -5.145 -14.18 -12.984 1 94.56 140 GLY B N 1
ATOM 2696 C CA . GLY B 1 140 ? -5.188 -13.227 -14.078 1 94.56 140 GLY B CA 1
ATOM 2697 C C . GLY B 1 140 ? -6.508 -13.227 -14.828 1 94.56 140 GLY B C 1
ATOM 2698 O O . GLY B 1 140 ? -6.66 -13.953 -15.812 1 94.56 140 GLY B O 1
ATOM 2699 N N . GLY B 1 141 ? -7.387 -12.461 -14.336 1 94.12 141 GLY B N 1
ATOM 2700 C CA . GLY B 1 141 ? -8.664 -12.297 -15.016 1 94.12 141 GLY B CA 1
ATOM 2701 C C . GLY B 1 141 ? -9.57 -13.508 -14.891 1 94.12 141 GLY B C 1
ATOM 2702 O O . GLY B 1 141 ? -10.352 -13.797 -15.797 1 94.12 141 GLY B O 1
ATOM 2703 N N . VAL B 1 142 ? -9.445 -14.266 -13.883 1 96 142 VAL B N 1
ATOM 2704 C CA . VAL B 1 142 ? -10.312 -15.414 -13.664 1 96 142 VAL B CA 1
ATOM 2705 C C . VAL B 1 142 ? -11.695 -14.945 -13.203 1 96 142 VAL B C 1
ATOM 2707 O O . VAL B 1 142 ? -11.797 -14.141 -12.273 1 96 142 VAL B O 1
ATOM 2710 N N . THR B 1 143 ? -12.703 -15.367 -13.875 1 95.62 143 THR B N 1
ATOM 2711 C CA . THR B 1 143 ? -14.094 -15.039 -13.602 1 95.62 143 THR B CA 1
ATOM 2712 C C . THR B 1 143 ? -14.953 -16.297 -13.586 1 95.62 143 THR B C 1
ATOM 2714 O O . THR B 1 143 ? -14.516 -17.359 -14.039 1 95.62 143 THR B O 1
ATOM 2717 N N . PRO B 1 144 ? -16.141 -16.141 -13 1 94.88 144 PRO B N 1
ATOM 2718 C CA . PRO B 1 144 ? -17.031 -17.297 -13.086 1 94.88 144 PRO B CA 1
ATOM 2719 C C . PRO B 1 144 ? -17.266 -17.766 -14.516 1 94.88 144 PRO B C 1
ATOM 2721 O O . PRO B 1 144 ? -17.422 -18.969 -14.758 1 94.88 144 PRO B O 1
ATOM 2724 N N . GLY B 1 145 ? -17.203 -16.891 -15.445 1 95.56 145 GLY B N 1
ATOM 2725 C CA . GLY B 1 145 ? -17.5 -17.188 -16.844 1 95.56 145 GLY B CA 1
ATOM 2726 C C . GLY B 1 145 ? -16.406 -17.984 -17.531 1 95.56 145 GLY B C 1
ATOM 2727 O O . GLY B 1 145 ? -16.672 -18.672 -18.516 1 95.56 145 GLY B O 1
ATOM 2728 N N . ASN B 1 146 ? -15.195 -17.938 -17.031 1 96 146 ASN B N 1
ATOM 2729 C CA . ASN B 1 146 ? -14.125 -18.625 -17.719 1 96 146 ASN B CA 1
ATOM 2730 C C . ASN B 1 146 ? -13.523 -19.734 -16.859 1 96 146 ASN B C 1
ATOM 2732 O O . ASN B 1 146 ? -12.609 -20.453 -17.297 1 96 146 ASN B O 1
ATOM 2736 N N . THR B 1 147 ? -14.055 -19.891 -15.711 1 95.19 147 THR B N 1
ATOM 2737 C CA . THR B 1 147 ? -13.578 -20.891 -14.758 1 95.19 147 THR B CA 1
ATOM 2738 C C . THR B 1 147 ? -13.656 -22.297 -15.352 1 95.19 147 THR B C 1
ATOM 2740 O O . THR B 1 147 ? -12.68 -23.047 -15.336 1 95.19 147 THR B O 1
ATOM 2743 N N . GLY B 1 148 ? -14.789 -22.656 -15.859 1 93.31 148 GLY B N 1
ATOM 2744 C CA . GLY B 1 148 ? -14.977 -23.969 -16.438 1 93.31 148 GLY B CA 1
ATOM 2745 C C . GLY B 1 148 ? -13.984 -24.297 -17.531 1 93.31 148 GLY B C 1
ATOM 2746 O O . GLY B 1 148 ? -13.391 -25.375 -17.562 1 93.31 148 GLY B O 1
ATOM 2747 N N . GLU B 1 149 ? -13.883 -23.359 -18.406 1 94.38 149 GLU B N 1
ATOM 2748 C CA . GLU B 1 149 ? -12.961 -23.531 -19.516 1 94.38 149 GLU B CA 1
ATOM 2749 C C . GLU B 1 149 ? -11.523 -23.719 -19.031 1 94.38 149 GLU B C 1
ATOM 2751 O O . GLU B 1 149 ? -10.812 -24.609 -19.5 1 94.38 149 GLU B O 1
ATOM 2756 N N . LEU B 1 150 ? -11.062 -22.922 -18.109 1 96.19 150 LEU B N 1
ATOM 2757 C CA . LEU B 1 150 ? -9.711 -22.984 -17.562 1 96.19 150 LEU B CA 1
ATOM 2758 C C . LEU B 1 150 ? -9.453 -24.344 -16.906 1 96.19 150 LEU B C 1
ATOM 2760 O O . LEU B 1 150 ? -8.414 -24.953 -17.125 1 96.19 150 LEU B O 1
ATOM 2764 N N . VAL B 1 151 ? -10.398 -24.828 -16.172 1 93.94 151 VAL B N 1
ATOM 2765 C CA . VAL B 1 151 ? -10.25 -26.094 -15.469 1 93.94 151 VAL B CA 1
ATOM 2766 C C . VAL B 1 151 ? -10.156 -27.234 -16.469 1 93.94 151 VAL B C 1
ATOM 2768 O O . VAL B 1 151 ? -9.25 -28.062 -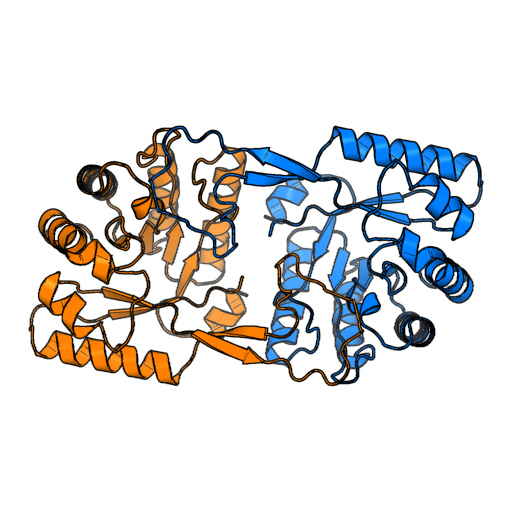16.391 1 93.94 151 VAL B O 1
ATOM 2771 N N . ARG B 1 152 ? -11 -27.234 -17.438 1 91.81 152 ARG B N 1
ATOM 2772 C CA . ARG B 1 152 ? -11.07 -28.312 -18.406 1 91.81 152 ARG B CA 1
ATOM 2773 C C . ARG B 1 152 ? -9.852 -28.312 -19.328 1 91.81 152 ARG B C 1
ATOM 2775 O O . ARG B 1 152 ? -9.242 -29.359 -19.562 1 91.81 152 ARG B O 1
ATOM 2782 N N . ARG B 1 153 ? -9.492 -27.188 -19.719 1 93.94 153 ARG B N 1
ATOM 2783 C CA . ARG B 1 153 ? -8.422 -27.062 -20.703 1 93.94 153 ARG B CA 1
ATOM 2784 C C . ARG B 1 153 ? -7.059 -27.297 -20.062 1 93.94 153 ARG B C 1
ATOM 2786 O O . ARG B 1 153 ? -6.148 -27.828 -20.703 1 93.94 153 ARG B O 1
ATOM 2793 N N . CYS B 1 154 ? -6.887 -26.875 -18.844 1 95.25 154 CYS B N 1
ATOM 2794 C CA . CYS B 1 154 ? -5.547 -26.812 -18.281 1 95.25 154 CYS B CA 1
ATOM 2795 C C . CYS B 1 154 ? -5.363 -27.875 -17.188 1 95.25 154 CYS B C 1
ATOM 2797 O O . CYS B 1 154 ? -4.238 -28.125 -16.75 1 95.25 154 CYS B O 1
ATOM 2799 N N . GLY B 1 155 ? -6.441 -28.516 -16.719 1 93.19 155 GLY B N 1
ATOM 2800 C CA . GLY B 1 155 ? -6.344 -29.469 -15.625 1 93.19 155 GLY B CA 1
ATOM 2801 C C . GLY B 1 155 ? -6.012 -28.812 -14.297 1 93.19 155 GLY B C 1
ATOM 2802 O O . GLY B 1 155 ? -5.289 -29.391 -13.477 1 93.19 155 GLY B O 1
ATOM 2803 N N . LEU B 1 156 ? -6.465 -27.641 -14.109 1 93.62 156 LEU B N 1
ATOM 2804 C CA . LEU B 1 156 ? -6.16 -26.875 -12.914 1 93.62 156 LEU B CA 1
ATOM 2805 C C . LEU B 1 156 ? -6.953 -27.375 -11.719 1 93.62 156 LEU B C 1
ATOM 2807 O O . LEU B 1 156 ? -8.117 -27.766 -11.859 1 93.62 156 LEU B O 1
ATOM 2811 N N . GLN B 1 157 ? -6.367 -27.266 -10.531 1 90.44 157 GLN B N 1
ATOM 2812 C CA . GLN B 1 157 ? -7.031 -27.641 -9.289 1 90.44 157 GLN B CA 1
ATOM 2813 C C . GLN B 1 157 ? -7.328 -26.406 -8.43 1 90.44 157 GLN B C 1
ATOM 2815 O O . GLN B 1 157 ? -8.164 -26.469 -7.523 1 90.44 157 GLN B O 1
ATOM 2820 N N . GLU B 1 158 ? -6.676 -25.391 -8.648 1 92.94 158 GLU B N 1
ATOM 2821 C CA . GLU B 1 158 ? -6.832 -24.156 -7.883 1 92.94 158 GLU B CA 1
ATOM 2822 C C . GLU B 1 158 ? -6.871 -22.938 -8.797 1 92.94 158 GLU B C 1
ATOM 2824 O O . GLU B 1 158 ? -6.133 -22.875 -9.781 1 92.94 158 GLU B O 1
ATOM 2829 N N . LEU B 1 159 ? -7.742 -22.031 -8.461 1 95.25 159 LEU B N 1
ATOM 2830 C CA . LEU B 1 159 ? -7.898 -20.781 -9.195 1 95.25 159 LEU B CA 1
ATOM 2831 C C . LEU B 1 159 ? -7.84 -19.578 -8.258 1 95.25 159 LEU B C 1
ATOM 2833 O O . LEU B 1 159 ? -8.258 -19.672 -7.102 1 95.25 159 LEU B O 1
ATOM 2837 N N . HIS B 1 160 ? -7.32 -18.562 -8.742 1 95.69 160 HIS B N 1
ATOM 2838 C CA . HIS B 1 160 ? -7.25 -17.312 -8.016 1 95.69 160 HIS B CA 1
ATOM 2839 C C . HIS B 1 160 ? -8.023 -16.203 -8.734 1 95.69 160 HIS B C 1
ATOM 2841 O O . HIS B 1 160 ? -7.887 -16.031 -9.945 1 95.69 160 HIS B O 1
ATOM 2847 N N . SER B 1 161 ? -8.805 -15.492 -8.023 1 94.31 161 SER B N 1
ATOM 2848 C CA . SER B 1 161 ? -9.539 -14.336 -8.531 1 94.31 161 SER B CA 1
ATOM 2849 C C . SER B 1 161 ? -9.523 -13.188 -7.527 1 94.31 161 SER B C 1
ATOM 2851 O O . SER B 1 161 ? -9.555 -13.422 -6.316 1 94.31 161 SER B O 1
ATOM 2853 N N . THR B 1 162 ? -9.461 -11.969 -8.078 1 90.38 162 THR B N 1
ATOM 2854 C CA . THR B 1 162 ? -9.562 -10.82 -7.188 1 90.38 162 THR B CA 1
ATOM 2855 C C . THR B 1 162 ? -11 -10.641 -6.699 1 90.38 162 THR B C 1
ATOM 2857 O O . THR B 1 162 ? -11.234 -10.078 -5.629 1 90.38 162 THR B O 1
ATOM 2860 N N . ALA B 1 163 ? -11.961 -11.086 -7.508 1 92.81 163 ALA B N 1
ATOM 2861 C CA . ALA B 1 163 ? -13.383 -11.062 -7.164 1 92.81 163 ALA B CA 1
ATOM 2862 C C . ALA B 1 163 ? -13.773 -9.719 -6.559 1 92.81 163 ALA B C 1
ATOM 2864 O O . ALA B 1 163 ? -14.375 -9.672 -5.48 1 92.81 163 ALA B O 1
ATOM 2865 N N . LYS B 1 164 ? -13.555 -8.672 -7.316 1 92.12 164 LYS B N 1
ATOM 2866 C CA . LYS B 1 164 ? -13.734 -7.348 -6.727 1 92.12 164 LYS B CA 1
ATOM 2867 C C . LYS B 1 164 ? -14.898 -6.609 -7.383 1 92.12 164 LYS B C 1
ATOM 2869 O O . LYS B 1 164 ? -15.273 -6.918 -8.516 1 92.12 164 LYS B O 1
ATOM 2874 N N . ARG B 1 165 ? -15.453 -5.789 -6.672 1 91.25 165 ARG B N 1
ATOM 2875 C CA . ARG B 1 165 ? -16.344 -4.746 -7.168 1 91.25 165 ARG B CA 1
ATOM 2876 C C . ARG B 1 165 ? -15.875 -3.363 -6.734 1 91.25 165 ARG B C 1
ATOM 2878 O O . ARG B 1 165 ? -15.023 -3.244 -5.855 1 91.25 165 ARG B O 1
ATOM 2885 N N . VAL B 1 166 ? -16.406 -2.336 -7.422 1 90.94 166 VAL B N 1
ATOM 2886 C CA . VAL B 1 166 ? -16.047 -0.964 -7.082 1 90.94 166 VAL B CA 1
ATOM 2887 C C . VAL B 1 166 ? -17 -0.425 -6.02 1 90.94 166 VAL B C 1
ATOM 2889 O O . VAL B 1 166 ? -18.219 -0.505 -6.172 1 90.94 166 VAL B O 1
ATOM 2892 N N . GLU B 1 167 ? -16.391 -0.055 -4.98 1 91.06 167 GLU B N 1
ATOM 2893 C CA . GLU B 1 167 ? -17.141 0.692 -3.979 1 91.06 167 GLU B CA 1
ATOM 2894 C C . GLU B 1 167 ? -17.031 2.195 -4.211 1 91.06 167 GLU B C 1
ATOM 2896 O O . GLU B 1 167 ? -15.945 2.703 -4.512 1 91.06 167 GLU B O 1
ATOM 2901 N N . ARG B 1 168 ? -18.172 2.857 -4.152 1 92.19 168 ARG B N 1
ATOM 2902 C CA . ARG B 1 168 ? -18.188 4.301 -4.355 1 92.19 168 ARG B CA 1
ATOM 2903 C C . ARG B 1 168 ? -18.344 5.043 -3.029 1 92.19 168 ARG B C 1
ATOM 2905 O O . ARG B 1 168 ? -19.109 4.621 -2.166 1 92.19 168 ARG B O 1
ATOM 2912 N N . SER B 1 169 ? -17.625 6.113 -2.939 1 91.56 169 SER B N 1
ATOM 2913 C CA . SER B 1 169 ? -17.625 6.934 -1.732 1 91.56 169 SER B CA 1
ATOM 2914 C C . SER B 1 169 ? -18.984 7.547 -1.477 1 91.56 169 SER B C 1
ATOM 2916 O O . SER B 1 169 ? -19.688 7.922 -2.418 1 91.56 169 SER B O 1
ATOM 2918 N N . GLN B 1 170 ? -19.266 7.629 -0.194 1 86.88 170 GLN B N 1
ATOM 2919 C CA . GLN B 1 170 ? -20.531 8.242 0.192 1 86.88 170 GLN B CA 1
ATOM 2920 C C . GLN B 1 170 ? -20.328 9.672 0.678 1 86.88 170 GLN B C 1
ATOM 2922 O O . GLN B 1 170 ? -21.219 10.266 1.277 1 86.88 170 GLN B O 1
ATOM 2927 N N . VAL B 1 171 ? -19.172 10.156 0.439 1 91.31 171 VAL B N 1
ATOM 2928 C CA . VAL B 1 171 ? -18.891 11.523 0.86 1 91.31 171 VAL B CA 1
ATOM 2929 C C . VAL B 1 171 ? -19.812 12.492 0.137 1 91.31 171 VAL B C 1
ATOM 2931 O O . VAL B 1 171 ? -20.109 12.32 -1.052 1 91.31 171 VAL B O 1
ATOM 2934 N N . LEU B 1 172 ? -20.281 13.438 0.847 1 93.25 172 LEU B N 1
ATOM 2935 C CA . LEU B 1 172 ? -21.203 14.414 0.283 1 93.25 172 LEU B CA 1
ATOM 2936 C C . LEU B 1 172 ? -20.453 15.633 -0.242 1 93.25 172 LEU B C 1
ATOM 2938 O O . LEU B 1 172 ? -20.797 16.172 -1.298 1 93.25 172 LEU B O 1
ATOM 2942 N N . TYR B 1 173 ? -19.531 16.031 0.437 1 94.62 173 TYR B N 1
ATOM 2943 C CA . TYR B 1 173 ? -18.734 17.172 0.012 1 94.62 173 TYR B CA 1
ATOM 2944 C C . TYR B 1 173 ? -17.422 16.703 -0.615 1 94.62 173 TYR B C 1
ATOM 2946 O O . TYR B 1 173 ? -16.688 15.914 -0.022 1 94.62 173 TYR B O 1
ATOM 2954 N N . ARG B 1 174 ? -17.125 17.156 -1.795 1 91.31 174 ARG B N 1
ATOM 2955 C CA . ARG B 1 174 ? -15.852 16.938 -2.492 1 91.31 174 ARG B CA 1
ATOM 2956 C C . ARG B 1 174 ? -15.203 18.266 -2.861 1 91.31 174 ARG B C 1
ATOM 2958 O O . ARG B 1 174 ? -15.758 19.047 -3.637 1 91.31 174 ARG B O 1
ATOM 2965 N N . ARG B 1 175 ? -14.062 18.5 -2.283 1 90.44 175 ARG B N 1
ATOM 2966 C CA . ARG B 1 175 ? -13.398 19.781 -2.559 1 90.44 175 ARG B CA 1
ATOM 2967 C C . ARG B 1 175 ? -12.992 19.875 -4.027 1 90.44 175 ARG B C 1
ATOM 2969 O O . ARG B 1 175 ? -12.219 19.047 -4.52 1 90.44 175 ARG B O 1
ATOM 2976 N N . PRO B 1 176 ? -13.445 20.938 -4.695 1 89.19 176 PRO B N 1
ATOM 2977 C CA . PRO B 1 176 ? -13.102 21.062 -6.113 1 89.19 176 PRO B CA 1
ATOM 2978 C C . PRO B 1 176 ? -11.602 21.234 -6.352 1 89.19 176 PRO B C 1
ATOM 2980 O O . PRO B 1 176 ? -10.945 21.984 -5.625 1 89.19 176 PRO B O 1
ATOM 2983 N N . GLY B 1 177 ? -11.102 20.484 -7.266 1 86.81 177 GLY B N 1
ATOM 2984 C CA . GLY B 1 177 ? -9.727 20.656 -7.707 1 86.81 177 GLY B CA 1
ATOM 2985 C C . GLY B 1 177 ? -8.719 19.953 -6.82 1 86.81 177 GLY B C 1
ATOM 2986 O O . GLY B 1 177 ? -7.512 20.062 -7.027 1 86.81 177 GLY B O 1
ATOM 2987 N N . MET B 1 178 ? -9.219 19.25 -5.824 1 90.62 178 MET B N 1
ATOM 2988 C CA . MET B 1 178 ? -8.32 18.594 -4.883 1 90.62 178 MET B CA 1
ATOM 2989 C C . MET B 1 178 ? -8.344 17.078 -5.082 1 90.62 178 MET B C 1
ATOM 2991 O O . MET B 1 178 ? -9.414 16.484 -5.27 1 90.62 178 MET B O 1
ATOM 2995 N N . SER B 1 179 ? -7.137 16.438 -5.125 1 89.88 179 SER B N 1
ATOM 2996 C CA . SER B 1 179 ? -7.004 14.992 -5.207 1 89.88 179 SER B CA 1
ATOM 2997 C C . SER B 1 179 ? -5.934 14.477 -4.25 1 89.88 179 SER B C 1
ATOM 2999 O O . SER B 1 179 ? -4.93 15.148 -4.012 1 89.88 179 SER B O 1
ATOM 3001 N N . MET B 1 180 ? -6.168 13.336 -3.711 1 88.69 180 MET B N 1
ATOM 3002 C CA . MET B 1 180 ? -5.219 12.711 -2.793 1 88.69 180 MET B CA 1
ATOM 3003 C C . MET B 1 180 ? -4.523 11.531 -3.453 1 88.69 180 MET B C 1
ATOM 3005 O O . MET B 1 180 ? -3.826 10.766 -2.787 1 88.69 180 MET B O 1
ATOM 3009 N N . VAL B 1 181 ? -4.785 11.281 -4.707 1 83 181 VAL B N 1
ATOM 3010 C CA . VAL B 1 181 ? -4.191 10.164 -5.43 1 83 181 VAL B CA 1
ATOM 3011 C C . VAL B 1 181 ? -3.41 10.68 -6.633 1 83 181 VAL B C 1
ATOM 3013 O O . VAL B 1 181 ? -3.699 11.766 -7.148 1 83 181 VAL B O 1
ATOM 3016 N N . SER B 1 182 ? -2.43 9.969 -7 1 69.94 182 SER B N 1
ATOM 3017 C CA . SER B 1 182 ? -1.585 10.375 -8.117 1 69.94 182 SER B CA 1
ATOM 3018 C C . SER B 1 182 ? -2.16 9.906 -9.445 1 69.94 182 SER B C 1
ATOM 3020 O O . SER B 1 182 ? -1.818 10.438 -10.508 1 69.94 182 SER B O 1
ATOM 3022 N N . ALA B 1 183 ? -3.1 8.898 -9.352 1 63.81 183 ALA B N 1
ATOM 3023 C CA . ALA B 1 183 ? -3.662 8.336 -10.57 1 63.81 183 ALA B CA 1
ATOM 3024 C C . ALA B 1 183 ? -4.387 9.398 -11.391 1 63.81 183 ALA B C 1
ATOM 3026 O O . ALA B 1 183 ? -4.941 10.352 -10.828 1 63.81 183 ALA B O 1
ATOM 3027 N N . ARG B 1 184 ? -4.27 9.188 -12.727 1 68.75 184 ARG B N 1
ATOM 3028 C CA . ARG B 1 184 ? -4.969 10.07 -13.664 1 68.75 184 ARG B CA 1
ATOM 3029 C C . ARG B 1 184 ? -5.891 9.266 -14.578 1 68.75 184 ARG B C 1
ATOM 3031 O O . ARG B 1 184 ? -5.422 8.484 -15.406 1 68.75 184 ARG B O 1
ATOM 3038 N N . PRO B 1 185 ? -7.133 9.5 -14.531 1 70.5 185 PRO B N 1
ATOM 3039 C CA . PRO B 1 185 ? -7.812 10.453 -13.648 1 70.5 185 PRO B CA 1
ATOM 3040 C C . PRO B 1 185 ? -7.801 10.008 -12.188 1 70.5 185 PRO B C 1
ATOM 3042 O O . PRO B 1 185 ? -7.707 8.812 -11.906 1 70.5 185 PRO B O 1
ATOM 3045 N N . PRO B 1 186 ? -8.023 11 -11.406 1 74.25 186 PRO B N 1
ATOM 3046 C CA . PRO B 1 186 ? -7.988 10.648 -9.984 1 74.25 186 PRO B CA 1
ATOM 3047 C C . PRO B 1 186 ? -9.156 9.766 -9.562 1 74.25 186 PRO B C 1
ATOM 3049 O O . PRO B 1 186 ? -10.273 9.938 -10.055 1 74.25 186 PRO B O 1
ATOM 3052 N N . GLN B 1 187 ? -8.898 8.695 -8.812 1 80.88 187 GLN B N 1
ATOM 3053 C CA . GLN B 1 187 ? -9.898 7.785 -8.266 1 80.88 187 GLN B CA 1
ATOM 3054 C C . GLN B 1 187 ? -10.039 7.969 -6.754 1 80.88 187 GLN B C 1
ATOM 3056 O O . GLN B 1 187 ? -10.047 6.992 -6.004 1 80.88 187 GLN B O 1
ATOM 3061 N N . ASP B 1 188 ? -10.273 9.25 -6.395 1 90.25 188 ASP B N 1
ATOM 3062 C CA . ASP B 1 188 ? -10.336 9.609 -4.98 1 90.25 188 ASP B CA 1
ATOM 3063 C C . ASP B 1 188 ? -11.562 8.984 -4.316 1 90.25 188 ASP B C 1
ATOM 3065 O O . ASP B 1 188 ? -11.547 8.703 -3.115 1 90.25 188 ASP B O 1
ATOM 3069 N N . TRP B 1 189 ? -12.492 8.68 -5.125 1 91.25 189 TRP B N 1
ATOM 3070 C CA . TRP B 1 189 ? -13.812 8.484 -4.523 1 91.25 189 TRP B CA 1
ATOM 3071 C C . TRP B 1 189 ? -14.336 7.078 -4.816 1 91.25 189 TRP B C 1
ATOM 3073 O O . TRP B 1 189 ? -15.547 6.844 -4.781 1 91.25 189 TRP B O 1
ATOM 3083 N N . GLU B 1 190 ? -13.477 6.23 -5.191 1 90.62 190 GLU B N 1
ATOM 3084 C CA . GLU B 1 190 ? -13.828 4.832 -5.406 1 90.62 190 GLU B CA 1
ATOM 3085 C C . GLU B 1 190 ? -12.641 3.916 -5.102 1 90.62 190 GLU B C 1
ATOM 3087 O O . GLU B 1 190 ? -11.484 4.34 -5.176 1 90.62 190 GLU B O 1
ATOM 3092 N N . TRP B 1 191 ? -12.961 2.74 -4.621 1 87.94 191 TRP B N 1
ATOM 3093 C CA . TRP B 1 191 ? -11.93 1.744 -4.355 1 87.94 191 TRP B CA 1
ATOM 3094 C C . TRP B 1 191 ? -12.484 0.332 -4.523 1 87.94 191 TRP B C 1
ATOM 3096 O O . TRP B 1 191 ? -13.695 0.119 -4.445 1 87.94 191 TRP B O 1
ATOM 3106 N N . PRO B 1 192 ? -11.625 -0.583 -4.789 1 88.38 192 PRO B N 1
ATOM 3107 C CA . PRO B 1 192 ? -12.078 -1.97 -4.938 1 88.38 192 PRO B CA 1
ATOM 3108 C C . PRO B 1 192 ? -12.344 -2.648 -3.598 1 88.38 192 PRO B C 1
ATOM 3110 O O . PRO B 1 192 ? -11.648 -2.385 -2.615 1 88.38 192 PRO B O 1
ATOM 3113 N N . VAL B 1 193 ? -13.367 -3.434 -3.551 1 88.19 193 VAL B N 1
ATOM 3114 C CA . VAL B 1 193 ? -13.656 -4.285 -2.402 1 88.19 193 VAL B CA 1
ATOM 3115 C C . VAL B 1 193 ? -14.008 -5.695 -2.879 1 88.19 193 VAL B C 1
ATOM 3117 O O . VAL B 1 193 ? -14.469 -5.879 -4.008 1 88.19 193 VAL B O 1
ATOM 3120 N N . ALA B 1 194 ? -13.703 -6.688 -1.999 1 89.44 194 ALA B N 1
ATOM 3121 C CA . ALA B 1 194 ? -14.125 -8.047 -2.318 1 89.44 194 ALA B CA 1
ATOM 3122 C C . ALA B 1 194 ? -15.641 -8.125 -2.477 1 89.44 194 ALA B C 1
ATOM 3124 O O . ALA B 1 194 ? -16.391 -7.559 -1.676 1 89.44 194 ALA B O 1
ATOM 3125 N N . ASP B 1 195 ? -16.109 -8.773 -3.512 1 93.75 195 ASP B N 1
ATOM 3126 C CA . ASP B 1 195 ? -17.531 -8.953 -3.791 1 93.75 195 ASP B CA 1
ATOM 3127 C C . ASP B 1 195 ? -18 -10.352 -3.4 1 93.75 195 ASP B C 1
ATOM 3129 O O . ASP B 1 195 ? -17.672 -11.336 -4.074 1 93.75 195 ASP B O 1
ATOM 3133 N N . ALA B 1 196 ? -18.844 -10.422 -2.375 1 92 196 ALA B N 1
ATOM 3134 C CA . ALA B 1 196 ? -19.297 -11.703 -1.842 1 92 196 ALA B CA 1
ATOM 3135 C C . ALA B 1 196 ? -20.062 -12.492 -2.895 1 92 196 ALA B C 1
ATOM 3137 O O . ALA B 1 196 ? -19.938 -13.719 -2.973 1 92 196 ALA B O 1
ATOM 3138 N N . LEU B 1 197 ? -20.891 -11.797 -3.646 1 94.38 197 LEU B N 1
ATOM 3139 C CA . LEU B 1 197 ? -21.672 -12.477 -4.672 1 94.38 197 LEU B CA 1
ATOM 3140 C C . LEU B 1 197 ? -20.766 -13.062 -5.75 1 94.38 197 LEU B C 1
ATOM 3142 O O . LEU B 1 197 ? -20.969 -14.195 -6.195 1 94.38 197 LEU B O 1
ATOM 3146 N N . LEU B 1 198 ? -19.797 -12.328 -6.129 1 94.38 198 LEU B N 1
ATOM 3147 C CA . LEU B 1 198 ? -18.844 -12.805 -7.129 1 94.38 198 LEU B CA 1
ATOM 3148 C C . LEU B 1 198 ? -18.062 -14 -6.598 1 94.38 198 LEU B C 1
ATOM 3150 O O . LEU B 1 198 ? -17.828 -14.969 -7.324 1 94.38 198 LEU B O 1
ATOM 3154 N N . VAL B 1 199 ? -17.641 -13.938 -5.367 1 93.38 199 VAL B N 1
ATOM 3155 C CA . VAL B 1 199 ? -16.922 -15.047 -4.738 1 93.38 199 VAL B CA 1
ATOM 3156 C C . VAL B 1 199 ? -17.797 -16.297 -4.762 1 93.38 199 VAL B C 1
ATOM 3158 O O . VAL B 1 199 ? -17.312 -17.375 -5.121 1 93.38 199 VAL B O 1
ATOM 3161 N N . ARG B 1 200 ? -19.031 -16.172 -4.414 1 94.44 200 ARG B N 1
ATOM 3162 C CA . ARG B 1 200 ? -19.953 -17.297 -4.402 1 94.44 200 ARG B CA 1
ATOM 3163 C C . ARG B 1 200 ? -20.078 -17.906 -5.793 1 94.44 200 ARG B C 1
ATOM 3165 O O . ARG B 1 200 ? -20.031 -19.125 -5.949 1 94.44 200 ARG B O 1
ATOM 3172 N N . ARG B 1 201 ? -20.203 -17.047 -6.75 1 95.69 201 ARG B N 1
ATOM 3173 C CA . ARG B 1 201 ? -20.359 -17.531 -8.125 1 95.69 201 ARG B CA 1
ATOM 3174 C C . ARG B 1 201 ? -19.094 -18.25 -8.594 1 95.69 201 ARG B C 1
ATOM 3176 O O . ARG B 1 201 ? -19.172 -19.219 -9.344 1 95.69 201 ARG B O 1
ATOM 3183 N N . LEU B 1 202 ? -18.016 -17.75 -8.188 1 94.31 202 LEU B N 1
ATOM 3184 C CA . LEU B 1 202 ? -16.75 -18.375 -8.531 1 94.31 202 LEU B CA 1
ATOM 3185 C C . LEU B 1 202 ? -16.641 -19.75 -7.91 1 94.31 202 LEU B C 1
ATOM 3187 O O . LEU B 1 202 ? -16.234 -20.719 -8.578 1 94.31 202 LEU B O 1
ATOM 3191 N N . VAL B 1 203 ? -16.938 -19.891 -6.652 1 92.06 203 VAL B N 1
ATOM 3192 C CA . VAL B 1 203 ? -16.891 -21.172 -5.938 1 92.06 203 VAL B CA 1
ATOM 3193 C C . VAL B 1 203 ? -17.828 -22.172 -6.594 1 92.06 203 VAL B C 1
ATOM 3195 O O . VAL B 1 203 ? -17.469 -23.328 -6.797 1 92.06 203 VAL B O 1
ATOM 3198 N N . GLU B 1 204 ? -18.984 -21.672 -6.961 1 93.56 204 GLU B N 1
ATOM 3199 C CA . GLU B 1 204 ? -19.969 -22.531 -7.625 1 93.56 204 GLU B CA 1
ATOM 3200 C C . GLU B 1 204 ? -19.453 -23.016 -8.984 1 93.56 204 GLU B C 1
ATOM 3202 O O . GLU B 1 204 ? -19.562 -24.188 -9.32 1 93.56 204 GLU B O 1
ATOM 3207 N N . ALA B 1 205 ? -18.922 -22.109 -9.695 1 93.75 205 ALA B N 1
ATOM 3208 C CA . ALA B 1 205 ? -18.375 -22.438 -11.016 1 93.75 205 ALA B CA 1
ATOM 3209 C C . ALA B 1 205 ? -17.25 -23.453 -10.891 1 93.75 205 ALA B C 1
ATOM 3211 O O . ALA B 1 205 ? -17.141 -24.391 -11.695 1 93.75 205 ALA B O 1
ATOM 3212 N N . ALA B 1 206 ? -16.422 -23.266 -9.938 1 90.56 206 ALA B N 1
ATOM 3213 C CA . ALA B 1 206 ? -15.305 -24.188 -9.711 1 90.56 206 ALA B CA 1
ATOM 3214 C C . ALA B 1 206 ? -15.805 -25.562 -9.312 1 90.56 206 ALA B C 1
ATOM 3216 O O . ALA B 1 206 ? -15.266 -26.578 -9.773 1 90.56 206 ALA B O 1
ATOM 3217 N N . ALA B 1 207 ? -16.797 -25.609 -8.484 1 89.94 207 ALA B N 1
ATOM 3218 C CA . ALA B 1 207 ? -17.375 -26.875 -8.047 1 89.94 207 ALA B CA 1
ATOM 3219 C C . ALA B 1 207 ? -18 -27.625 -9.219 1 89.94 207 ALA B C 1
ATOM 3221 O O . ALA B 1 207 ? -17.859 -28.844 -9.336 1 89.94 207 ALA B O 1
ATOM 3222 N N . GLU B 1 208 ? -18.688 -26.875 -10.016 1 90.62 208 GLU B N 1
ATOM 3223 C CA . GLU B 1 208 ? -19.297 -27.469 -11.195 1 90.62 208 GLU B CA 1
ATOM 3224 C C . GLU B 1 208 ? -18.25 -28.047 -12.133 1 90.62 208 GLU B C 1
ATOM 3226 O O . GLU B 1 208 ? -18.422 -29.141 -12.664 1 90.62 208 GLU B O 1
ATOM 3231 N N . ALA B 1 209 ? -17.219 -27.312 -12.32 1 89.69 209 ALA B N 1
ATOM 3232 C CA . ALA B 1 209 ? -16.141 -27.766 -13.188 1 89.69 209 ALA B CA 1
ATOM 3233 C C . ALA B 1 209 ? -15.469 -29.016 -12.625 1 89.69 209 ALA B C 1
ATOM 3235 O O . ALA B 1 209 ? -15.117 -29.938 -13.375 1 89.69 209 ALA B O 1
ATOM 3236 N N . ALA B 1 210 ? -15.297 -29.062 -11.359 1 84.5 210 ALA B N 1
ATOM 3237 C CA . ALA B 1 210 ? -14.664 -30.203 -10.688 1 84.5 210 ALA B CA 1
ATOM 3238 C C . ALA B 1 210 ? -15.516 -31.453 -10.805 1 84.5 210 ALA B C 1
ATOM 3240 O O . ALA B 1 210 ? -14.992 -32.562 -10.898 1 84.5 210 ALA B O 1
ATOM 3241 N N . ALA B 1 211 ? -16.734 -31.266 -10.695 1 84.62 211 ALA B N 1
ATOM 3242 C CA . ALA B 1 211 ? -17.672 -32.375 -10.766 1 84.62 211 ALA B CA 1
ATOM 3243 C C . ALA B 1 211 ? -17.641 -33.031 -12.148 1 84.62 211 ALA B C 1
ATOM 3245 O O . ALA B 1 211 ? -17.844 -34.25 -12.273 1 84.62 211 ALA B O 1
ATOM 3246 N N . GLU B 1 212 ? -17.391 -32.25 -13.031 1 80.88 212 GLU B N 1
ATOM 3247 C CA . GLU B 1 212 ? -17.359 -32.75 -14.398 1 80.88 212 GLU B CA 1
ATOM 3248 C C . GLU B 1 212 ? -16.047 -33.469 -14.711 1 80.88 212 GLU B C 1
ATOM 3250 O O . GLU B 1 212 ? -15.961 -34.25 -15.648 1 80.88 212 GLU B O 1
ATOM 3255 N N . GLU B 1 213 ? -15.016 -33.094 -13.812 1 69.88 213 GLU B N 1
ATOM 3256 C CA . GLU B 1 213 ? -13.695 -33.719 -13.969 1 69.88 213 GLU B CA 1
ATOM 3257 C C . GLU B 1 213 ? -13.203 -34.344 -12.664 1 69.88 213 GLU B C 1
ATOM 3259 O O . GLU B 1 213 ? -12.492 -33.688 -11.891 1 69.88 213 GLU B O 1
ATOM 3264 N N . PRO B 1 214 ? -13.57 -35.469 -12.18 1 59.97 214 PRO B N 1
ATOM 3265 C CA . PRO B 1 214 ? -13.422 -36.094 -10.852 1 59.97 214 PRO B CA 1
ATOM 3266 C C . PRO B 1 214 ? -12.023 -35.906 -10.273 1 59.97 214 PRO B C 1
ATOM 3268 O O . PRO B 1 214 ? -11.852 -35.969 -9.055 1 59.97 214 PRO B O 1
ATOM 3271 N N . GLY B 1 215 ? -11.047 -35.469 -10.984 1 55.38 215 GLY B N 1
ATOM 3272 C CA . GLY B 1 215 ? -9.688 -35.312 -10.492 1 55.38 215 GLY B CA 1
ATOM 3273 C C . GLY B 1 215 ? -9.359 -33.906 -10.039 1 55.38 215 GLY B C 1
ATOM 3274 O O . GLY B 1 215 ? -8.258 -33.656 -9.539 1 55.38 215 GLY B O 1
ATOM 3275 N N . VAL B 1 216 ? -10.258 -32.969 -10.094 1 51.16 216 VAL B N 1
ATOM 3276 C CA . VAL B 1 216 ? -9.969 -31.578 -9.812 1 51.16 216 VAL B CA 1
ATOM 3277 C C . VAL B 1 216 ? -10.609 -31.172 -8.492 1 51.16 216 VAL B C 1
ATOM 3279 O O . VAL B 1 216 ? -11.82 -31.328 -8.312 1 51.16 216 VAL B O 1
ATOM 3282 N N . SER B 1 217 ? -9.867 -31.125 -7.273 1 48.22 217 SER B N 1
ATOM 3283 C CA . SER B 1 217 ? -10.391 -30.5 -6.07 1 48.22 217 SER B CA 1
ATOM 3284 C C . SER B 1 217 ? -10.398 -28.969 -6.203 1 48.22 217 SER B C 1
ATOM 3286 O O . SER B 1 217 ? -9.383 -28.375 -6.543 1 48.22 217 SER B O 1
ATOM 3288 N N . GLY B 1 218 ? -11.531 -28.359 -6.586 1 45.06 218 GLY B N 1
ATOM 3289 C CA . GLY B 1 218 ? -11.648 -26.953 -6.938 1 45.06 218 GLY B CA 1
ATOM 3290 C C . GLY B 1 218 ? -11.539 -26.016 -5.742 1 45.06 218 GLY B C 1
ATOM 3291 O O . GLY B 1 218 ? -12.352 -26.094 -4.82 1 45.06 218 GLY B O 1
ATOM 3292 N N . GLY B 1 219 ? -10.273 -25.609 -5.332 1 51.06 219 GLY B N 1
ATOM 3293 C CA . GLY B 1 219 ? -10.172 -24.547 -4.352 1 51.06 219 GLY B CA 1
ATOM 3294 C C . GLY B 1 219 ? -10 -23.172 -4.98 1 51.06 219 GLY B C 1
ATOM 3295 O O . GLY B 1 219 ? -9.445 -23.047 -6.074 1 51.06 219 GLY B O 1
ATOM 3296 N N . VAL B 1 220 ? -10.992 -22.281 -4.527 1 48.59 220 VAL B N 1
ATOM 3297 C CA . VAL B 1 220 ? -10.898 -20.891 -4.977 1 48.59 220 VAL B CA 1
ATOM 3298 C C . VAL B 1 220 ? -10.203 -20.047 -3.906 1 48.59 220 VAL B C 1
ATOM 3300 O O . VAL B 1 220 ? -10.562 -20.109 -2.729 1 48.59 220 VAL B O 1
ATOM 3303 N N . THR B 1 221 ? -9.062 -19.531 -4.258 1 61.78 221 THR B N 1
ATOM 3304 C CA . THR B 1 221 ? -8.414 -18.547 -3.395 1 61.78 221 THR B CA 1
ATOM 3305 C C . THR B 1 221 ? -8.812 -17.125 -3.791 1 61.78 221 THR B C 1
ATOM 3307 O O . THR B 1 221 ? -8.727 -16.75 -4.965 1 61.78 221 THR B O 1
ATOM 3310 N N . VAL B 1 222 ? -9.453 -16.453 -2.777 1 51.56 222 VAL B N 1
ATOM 3311 C CA . VAL B 1 222 ? -9.844 -15.07 -3.002 1 51.56 222 VAL B CA 1
ATOM 3312 C C . VAL B 1 222 ? -8.812 -14.133 -2.379 1 51.56 222 VAL B C 1
ATOM 3314 O O . VAL B 1 222 ? -8.398 -14.328 -1.235 1 51.56 222 VAL B O 1
ATOM 3317 N N . ALA B 1 223 ? -8.195 -13.344 -3.322 1 52.38 223 ALA B N 1
ATOM 3318 C CA . ALA B 1 223 ? -7.234 -12.383 -2.801 1 52.38 223 ALA B CA 1
ATOM 3319 C C . ALA B 1 223 ? -7.828 -10.977 -2.764 1 52.38 223 ALA B C 1
ATOM 3321 O O . ALA B 1 223 ? -8.508 -10.555 -3.707 1 52.38 223 ALA B O 1
ATOM 3322 N N . SER B 1 224 ? -7.949 -10.43 -1.584 1 43.75 224 SER B N 1
ATOM 3323 C CA . SER B 1 224 ? -8.32 -9.023 -1.471 1 43.75 224 SER B CA 1
ATOM 3324 C C . SER B 1 224 ? -7.086 -8.133 -1.405 1 43.75 224 SER B C 1
ATOM 3326 O O . SER B 1 224 ? -6.18 -8.367 -0.604 1 43.75 224 SER B O 1
ATOM 3328 N N . ARG B 1 225 ? -6.676 -7.453 -2.555 1 43.38 225 ARG B N 1
ATOM 3329 C CA . ARG B 1 225 ? -5.57 -6.504 -2.5 1 43.38 225 ARG B CA 1
ATOM 3330 C C . ARG B 1 225 ? -6.012 -5.184 -1.875 1 43.38 225 ARG B C 1
ATOM 3332 O O . ARG B 1 225 ? -6.988 -4.574 -2.32 1 43.38 225 ARG B O 1
ATOM 3339 N N . ARG B 1 226 ? -5.707 -4.961 -0.667 1 40.75 226 ARG B N 1
ATOM 3340 C CA . ARG B 1 226 ? -5.859 -3.584 -0.218 1 40.75 226 ARG B CA 1
ATOM 3341 C C . ARG B 1 226 ? -4.691 -2.723 -0.68 1 40.75 226 ARG B C 1
ATOM 3343 O O . ARG B 1 226 ? -3.541 -2.977 -0.31 1 40.75 226 ARG B O 1
ATOM 3350 N N . GLU B 1 227 ? -4.773 -2.244 -1.964 1 34.25 227 GLU B N 1
ATOM 3351 C CA . GLU B 1 227 ? -3.748 -1.295 -2.383 1 34.25 227 GLU B CA 1
ATOM 3352 C C . GLU B 1 227 ? -3.688 -0.096 -1.439 1 34.25 227 GLU B C 1
ATOM 3354 O O . GLU B 1 227 ? -4.719 0.369 -0.952 1 34.25 227 GLU B O 1
#

Organism: Chlamydomonas reinhardtii (NCBI:txid3055)

Solvent-accessible surface area (backbone atoms only — not comparable to full-atom values): 24057 Å² total; per-residue (Å²): 100,63,51,58,49,47,74,76,42,86,68,91,42,70,43,80,49,70,91,58,65,45,55,59,42,64,73,54,71,69,50,48,52,42,41,51,52,47,51,55,50,43,49,76,47,63,46,46,23,39,29,33,60,42,28,38,44,72,22,43,67,26,60,68,62,43,43,53,53,48,49,53,34,50,74,71,69,31,45,51,31,37,32,54,61,54,35,41,29,89,44,60,67,62,44,48,50,54,42,48,73,73,59,43,53,26,36,31,29,16,41,58,36,80,24,27,78,77,8,34,69,47,38,23,50,48,39,60,68,34,65,79,65,31,45,52,27,38,25,38,86,54,41,51,88,47,36,42,57,49,34,69,70,24,66,40,35,32,40,31,28,56,42,62,40,80,42,69,59,78,59,68,45,73,45,84,87,62,76,61,44,88,52,82,74,66,52,28,52,46,46,73,39,71,28,69,68,51,45,51,44,34,49,49,29,33,48,53,40,18,67,76,38,85,85,29,66,55,47,73,48,78,47,75,76,82,106,100,65,52,58,49,46,76,77,42,87,69,88,40,70,43,78,48,69,92,59,64,45,56,59,42,62,72,55,72,69,49,48,52,43,39,51,51,46,51,55,50,43,50,76,46,64,46,49,23,39,30,33,59,43,29,36,46,72,20,42,67,25,61,67,62,42,43,53,53,48,50,52,34,50,74,70,68,31,45,54,30,37,32,54,61,54,35,41,31,87,46,61,68,62,44,49,51,54,42,49,73,71,59,42,55,28,37,32,29,16,40,57,37,82,24,26,77,78,8,33,69,48,38,23,51,48,39,61,68,36,65,80,65,31,46,52,27,39,24,37,87,52,42,51,87,48,37,41,58,49,32,69,70,24,66,40,36,33,40,32,30,57,41,61,39,81,43,70,59,77,58,68,45,72,47,85,87,61,74,62,45,88,51,82,73,64,52,28,52,45,48,74,39,72,26,68,68,52,45,50,45,34,47,50,29,32,48,55,39,17,68,78,39,86,84,27,64,56,45,72,47,78,46,73,76,83,103

Nearest PDB structures (foldseek):
  3iwp-assembly5_D  TM=9.738E-01  e=3.852E-20  Homo sapiens
  3iwp-assembly4_B  TM=9.441E-01  e=5.862E-21  Homo sapiens
  3iwp-assembly6_F  TM=9.734E-01  e=4.595E-20  Homo sapiens
  3iwp-assembly4_A  TM=9.742E-01  e=1.047E-19  Homo sapiens
  3iwp-assembly6_E  TM=9.722E-01  e=1.581E-19  Homo sapiens

pLDDT: mean 91.26, std 12.25, range [34.25, 98.88]

Radius of gyration: 24.15 Å; Cα contacts (8 Å, |Δi|>4): 912; chains: 2; bounding box: 42×71×50 Å

Foldseek 3Di:
DLLVCVVVDPDAAEEEQDQDDDLAQADDPVSLVSSLVVLVVSVVSPHQAYEYFHADPQLAGPLVSVLVNVVSCVVSNHAYEHEASCLRHPDNLVNLVSCLVSQHAEYEYLLNDQHVVVNLVSLLVSCVSCVNSHAYEYDHPDFLVCLLVSCVRRVHQEYEDQQKDKDFAPDDDDDPPDAPDPDVVGPRTIDIDHDPVRVVSNQVSQVVSCVVPVVHNYHYDHDHDPD/DLLVCVVVDPDAAEEEQDQDDDLAQADDPVSLVSSLVVLVVSVVSPHQAYEYFHADPQLAGPLVSVLVNVVSCVVSNHAYEHEASCLRHPDNLVNLVSCLVSQHAEYEYLLNDQHVVVNLVSLLVSCVSCVNSHAYEYDHPDFLVCLLVSCVRRVHQEYEDQQKDKDFAPDDDDDPPDAPDPDVVGPRTIDIDHDPVRVVSNQVSQVVSCVVPVNHNYDYDHDHDPD

Sequence (454 aa):
MIRACRSAFSGQLMVMVRPRGGGDFVYSDAEVQVMLEDIRTAKACGVDGVVFGALRPDGTVDATITGRLWGLANELGLDATFHRAFDMTPDPIAALDSLMMLGLPRVLTSGGAPSAIEGADTLAALVRRGHGRITVLAGGGVTPGNTGELVRRCGLQELHSTAKRVERSQVLYRRPGMSMVSARPPQDWEWPVADALLVRRLVEAAAEAAAEEPGVSGGVTVASRREMIRACRSAFSGQLMVMVRPRGGGDFVYSDAEVQVMLEDIRTAKACGVDGVVFGALRPDGTVDATITGRLWGLANELGLDATFHRAFDMTPDPIAALDSLMMLGLPRVLTSGGAPSAIEGADTLAALVRRGHGRITVLAGGGVTPGNTGELVRRCGLQELHSTAKRVERSQVLYRRPGMSMVSARPPQDWEWPVADALLVRRLVEAAAEAAAEEPGVSGGVTVASRRE

Secondary structure (DSSP, 8-state):
-HHHHHHH--S--EEE--SS-SS-----HHHHHHHHHHHHHHHHTT-SEEEE--B-TTSSB-HHHHHHHHHHHHHTT-EEEE-GGGGGSS-HHHHHHHHHHHT-SEEEE-SSSSSTTTTHHHHHHHHHHHTTSSEEEE-SS--HHHHHHHHHHH--SEEEE--EEEEE---S---TT--S--SSS--TTEEEEE-HHHHHHHHHHHHHHHHHSTT---EEEEP----/-HHHHHHH--S--EEE--SS-SS-----HHHHHHHHHHHHHHHHTT-SEEEE--B-TTSSB-HHHHHHHHHHHHHTT-EEEE-GGGGGSS-HHHHHHHHHHHT-SEEEE-SSSSSTTTTHHHHHHHHHHHTTSSEEEE-SS--HHHHHHHHHHH--SEEEE--EEEEEP--S---TT--S--SSS--TTEEEEE-HHHHHHHHHHHHHHHHHSTT---EEEEP----

InterPro domains:
  IPR005627 CutC-like [PF03932] (12-164)
  IPR005627 CutC-like [PTHR12598] (2-211)
  IPR036822 CutC-like domain superfamily [G3DSA:3.20.20.380] (1-210)
  IPR036822 CutC-like domain superfamily [SSF110395] (1-206)